Protein 6DDN (pdb70)

Sequence (574 aa):
HTSITLVAYAVPEPGWSAVIPAFNASEQGRGVQVITSYGASADQSRGVADGKPADLVNFSVEPDIARLVKAGKVDKDWDADATKGIPFGSVVTFVVRAGNPKNIRDWDDLLRPGIEVITPSPLSSGSAKWNLLAPYAAKSDGGRNNQAGIDFVNTLVNEHVKLRPGSGREATDVFVQGSGDVLISYENEAIATERAGKPVQHVTPPQTFKIENPLAVVATSTHLGAATAFRNFQYTVQAQKLWAQAGFRPVDPAVAADFADLFPVPAKLWTIADLGGWGSVDPQLFDHTSITLVAYAVPEPGWSAVIPAFNASEQGRGVQVITSYGASADQSRGVADGKPADLVNFSVEPDIARLVKAGKVDKDWDADATKGIPFGSVVTFVVRAGNPKNIRDWDDLLRPGIEVITPSPLSSGSAKWNLLAPYAAKSDGGRNNQAGIDFVNTLVNEHVKLRPGSGREATDVFVQGSGDVLISYENEAIATERAGKPVQHVTPPQTFKIENPLAVVATSTHLGAATAFRNFQYTVQAQKLWAQAGFRPVDPAVAADFADLFPVPAKLWTIADLGGWGSVDPQLFD

Organism: Mycobacterium tuberculosis (strain ATCC 25618 / H37Rv) (NCBI:txid83332)

InterPro domains:
  IPR005669 Thiosulphate/Sulfate-binding protein [PTHR30368] (11-351)
  IPR005669 Thiosulphate/Sulfate-binding protein [TIGR00971] (74-341)
  IPR005669 Thiosulphate/Sulfate-binding protein [cd01005] (54-351)

Foldseek 3Di:
DAEFEEEEEAPLVLLVVQVLVVQCVDDLNPPYHYHYHYYQQLVSLVCQLPPNGHFKYWGQDCVSVVSCCVSQFFPPCCQVDPCRQFFFWFWKWKKAFAPNPQPDAALVSLLDPPFAEQFAAPVRHVSNVQLLVQQLCVQCVLPPNNVSSVVSSVSNCPVHYDDHHRYLNSSVVVVLVPPGGIYTGTQLRQVVCVVVVRRIHIHGHLTIEITTIGMGTTPPDPPCSSSVSSSVSCNDPVSQLSSLVSRIQGPPVVSNVVSCVVRDDHNHYHYCVSNVHCVRDVVVDDD/DAEFEEEEEAFQVLLVVQVLVVQCPDPLRPPYHYHYHYYFQLVSLVCLLPDDDHFKYWGQDCVSVVSVCVSVFFPPCFQVPPCHQFFFWFWKWKKAFAPLVQDDAALVSLLPPPFAEQAADPVGHSLNVQLLCQQLCVQCVLVVNNCRSVVSVVSNCPVHYDDHHRYQNRSVVVVLVPPGGIYTGTQLRQVQCVVVPRRIHIHGYLTIEITTIGMGGTPPDPCNSSSVSSSVSCNDPVSQLSSVVSRTQGPPVVSNVVCCVVRDDHNYYHYCVSNVHCVRCVVVDDD

CATH classification: 3.40.190.10

Structure (mmCIF, N/CA/C/O backbone):
data_6DDN
#
_entry.id   6DDN
#
_cell.length_a   243.732
_cell.length_b   243.732
_cell.length_c   243.732
_cell.angle_alpha   90.00
_cell.angle_beta   90.00
_cell.angle_gamma   90.00
#
_symmetry.space_group_name_H-M   'F 41 3 2'
#
loop_
_entity.id
_entity.type
_entity.pdbx_description
1 polymer 'Probable sulfate-binding lipoprotein SubI'
2 non-polymer 'SULFATE ION'
3 non-polymer 'ACETATE ION'
4 non-polymer DI(HYDROXYETHYL)ETHER
5 water water
#
loop_
_atom_site.group_PDB
_atom_site.id
_atom_site.type_symbol
_atom_site.label_atom_id
_atom_site.label_alt_id
_atom_site.label_comp_id
_atom_site.label_asym_id
_atom_site.label_entity_id
_atom_site.label_seq_id
_atom_site.pdbx_PDB_ins_code
_atom_site.Cartn_x
_atom_site.Cartn_y
_atom_site.Cartn_z
_atom_site.occupancy
_atom_site.B_iso_or_equiv
_atom_site.auth_seq_id
_atom_site.auth_comp_id
_atom_site.auth_asym_id
_atom_site.auth_atom_id
_atom_site.pdbx_PDB_model_num
ATOM 1 N N . HIS A 1 51 ? 50.453 21.606 -4.087 1.00 129.06 55 HIS A N 1
ATOM 2 C CA . HIS A 1 51 ? 51.448 21.904 -3.063 1.00 127.43 55 HIS A CA 1
ATOM 3 C C . HIS A 1 51 ? 52.015 20.621 -2.456 1.00 117.84 55 HIS A C 1
ATOM 4 O O . HIS A 1 51 ? 52.666 19.833 -3.142 1.00 121.35 55 HIS A O 1
ATOM 11 N N . THR A 1 52 ? 51.757 20.420 -1.168 1.00 104.13 56 THR A N 1
ATOM 12 C CA . THR A 1 52 ? 52.269 19.288 -0.411 1.00 92.85 56 THR A CA 1
ATOM 13 C C . THR A 1 52 ? 51.159 18.266 -0.187 1.00 85.28 56 THR A C 1
ATOM 14 O O . THR A 1 52 ? 49.969 18.569 -0.308 1.00 84.59 56 THR A O 1
ATOM 18 N N . SER A 1 53 ? 51.563 17.035 0.121 1.00 82.68 57 SER A N 1
ATOM 19 C CA . SER A 1 53 ? 50.648 15.916 0.286 1.00 78.13 57 SER A CA 1
ATOM 20 C C . SER A 1 53 ? 50.963 15.185 1.584 1.00 72.71 57 SER A C 1
ATOM 21 O O . SER A 1 53 ? 52.123 14.849 1.845 1.00 72.68 57 SER A O 1
ATOM 24 N N . ILE A 1 54 ? 49.933 14.942 2.394 1.00 68.80 58 ILE A N 1
ATOM 25 C CA . ILE A 1 54 ? 50.067 14.194 3.638 1.00 63.51 58 ILE A CA 1
ATOM 26 C C . ILE A 1 54 ? 49.085 13.031 3.617 1.00 60.81 58 ILE A C 1
ATOM 27 O O . ILE A 1 54 ? 48.012 13.107 3.010 1.00 62.67 58 ILE A O 1
ATOM 32 N N . THR A 1 55 ? 49.459 11.947 4.291 1.00 59.49 59 THR A N 1
ATOM 33 C CA . THR A 1 55 ? 48.665 10.727 4.322 1.00 60.59 59 THR A CA 1
ATOM 34 C C . THR A 1 55 ? 48.244 10.424 5.750 1.00 60.48 59 THR A C 1
ATOM 35 O O . THR A 1 55 ? 49.089 10.340 6.648 1.00 60.83 59 THR A O 1
ATOM 39 N N . LEU A 1 56 ? 46.941 10.259 5.953 1.00 60.90 60 LEU A N 1
ATOM 40 C CA . LEU A 1 56 ? 46.388 9.862 7.239 1.00 55.06 60 LEU A CA 1
ATOM 41 C C . LEU A 1 56 ? 46.043 8.380 7.189 1.00 57.05 60 LEU A C 1
ATOM 42 O O . LEU A 1 56 ? 45.200 7.963 6.385 1.00 55.30 60 LEU A O 1
ATOM 47 N N . VAL A 1 57 ? 46.697 7.592 8.032 1.00 55.35 61 VAL A N 1
ATOM 48 C CA . VAL A 1 57 ? 46.367 6.185 8.214 1.00 56.38 61 VAL A CA 1
ATOM 49 C C . VAL A 1 57 ? 45.467 6.099 9.437 1.00 55.88 61 VAL A C 1
ATOM 50 O O . VAL A 1 57 ? 45.930 6.244 10.574 1.00 62.37 61 VAL A O 1
ATOM 54 N N . ALA A 1 58 ? 44.176 5.883 9.210 1.00 53.10 62 ALA A N 1
ATOM 55 C CA . ALA A 1 58 ? 43.187 5.864 10.275 1.00 52.76 62 ALA A CA 1
ATOM 56 C C . ALA A 1 58 ? 42.560 4.482 10.383 1.00 55.91 62 ALA A C 1
ATOM 57 O O . ALA A 1 58 ? 42.758 3.611 9.532 1.00 58.59 62 ALA A O 1
ATOM 59 N N . TYR A 1 59 ? 41.785 4.289 11.451 1.00 56.31 63 TYR A N 1
ATOM 60 C CA . TYR A 1 59 ? 41.116 3.013 11.669 1.00 53.11 63 TYR A CA 1
ATOM 61 C C . TYR A 1 59 ? 39.877 2.897 10.784 1.00 49.22 63 TYR A C 1
ATOM 62 O O . TYR A 1 59 ? 39.758 3.608 9.783 1.00 48.35 63 TYR A O 1
ATOM 71 N N . ALA A 1 60 ? 38.951 2.004 11.136 1.00 48.92 64 ALA A N 1
ATOM 72 C CA . ALA A 1 60 ? 37.966 1.540 10.165 1.00 49.83 64 ALA A CA 1
ATOM 73 C C . ALA A 1 60 ? 36.753 2.450 10.014 1.00 48.15 64 ALA A C 1
ATOM 74 O O . ALA A 1 60 ? 36.085 2.388 8.977 1.00 48.62 64 ALA A O 1
ATOM 76 N N . VAL A 1 61 ? 36.434 3.277 11.005 1.00 48.33 65 VAL A N 1
ATOM 77 C CA . VAL A 1 61 ? 35.162 4.001 10.966 1.00 49.93 65 VAL A CA 1
ATOM 78 C C . VAL A 1 61 ? 35.219 5.527 11.083 1.00 50.51 65 VAL A C 1
ATOM 79 O O . VAL A 1 61 ? 34.144 6.143 11.101 1.00 49.71 65 VAL A O 1
ATOM 83 N N . PRO A 1 62 ? 36.371 6.209 11.155 1.00 54.44 66 PRO A N 1
ATOM 84 C CA . PRO A 1 62 ? 36.319 7.659 11.388 1.00 50.79 66 PRO A CA 1
ATOM 85 C C . PRO A 1 62 ? 36.121 8.495 10.133 1.00 46.41 66 PRO A C 1
ATOM 86 O O . PRO A 1 62 ? 36.135 9.728 10.227 1.00 43.43 66 PRO A O 1
ATOM 90 N N . GLU A 1 63 ? 35.925 7.869 8.974 1.00 53.72 67 GLU A N 1
ATOM 91 C CA . GLU A 1 63 ? 35.831 8.612 7.718 1.00 53.46 67 GLU A CA 1
ATOM 92 C C . GLU A 1 63 ? 34.764 9.704 7.701 1.00 54.74 67 GLU A C 1
ATOM 93 O O . GLU A 1 63 ? 35.050 10.788 7.164 1.00 53.83 67 GLU A O 1
ATOM 99 N N . PRO A 1 64 ? 33.543 9.502 8.219 1.00 50.99 68 PRO A N 1
ATOM 100 C CA . PRO A 1 64 ? 32.542 10.581 8.146 1.00 47.36 68 PRO A CA 1
ATOM 101 C C . PRO A 1 64 ? 33.003 11.891 8.758 1.00 50.08 68 PRO A C 1
ATOM 102 O O . PRO A 1 64 ? 32.597 12.960 8.286 1.00 53.99 68 PRO A O 1
ATOM 106 N N . GLY A 1 65 ? 33.839 11.845 9.789 1.00 53.14 69 GLY A N 1
ATOM 107 C CA . GLY A 1 65 ? 34.359 13.065 10.364 1.00 53.11 69 GLY A CA 1
ATOM 108 C C . GLY A 1 65 ? 35.551 13.598 9.600 1.00 55.84 69 GLY A C 1
ATOM 109 O O . GLY A 1 65 ? 35.679 14.811 9.406 1.00 60.59 69 GLY A O 1
ATOM 110 N N . TRP A 1 66 ? 36.431 12.698 9.155 1.00 54.13 70 TRP A N 1
ATOM 111 C CA . TRP A 1 66 ? 37.617 13.130 8.422 1.00 48.75 70 TRP A CA 1
ATOM 112 C C . TRP A 1 66 ? 37.242 13.779 7.098 1.00 46.61 70 TRP A C 1
ATOM 113 O O . TRP A 1 66 ? 37.787 14.827 6.736 1.00 47.75 70 TRP A O 1
ATOM 124 N N . SER A 1 67 ? 36.303 13.178 6.364 1.00 51.00 71 SER A N 1
ATOM 125 C CA . SER A 1 67 ? 35.900 13.734 5.078 1.00 52.43 71 SER A CA 1
ATOM 126 C C . SER A 1 67 ? 35.143 15.049 5.214 1.00 54.31 71 SER A C 1
ATOM 127 O O . SER A 1 67 ? 34.926 15.723 4.201 1.00 59.98 71 SER A O 1
ATOM 130 N N . ALA A 1 68 ? 34.734 15.425 6.424 1.00 44.46 72 ALA A N 1
ATOM 131 C CA . ALA A 1 68 ? 34.147 16.736 6.667 1.00 43.36 72 ALA A CA 1
ATOM 132 C C . ALA A 1 68 ? 35.158 17.751 7.171 1.00 49.05 72 ALA A C 1
ATOM 133 O O . ALA A 1 68 ? 35.001 18.949 6.914 1.00 59.70 72 ALA A O 1
ATOM 135 N N . VAL A 1 69 ? 36.196 17.295 7.873 1.00 45.47 73 VAL A N 1
ATOM 136 C CA . VAL A 1 69 ? 37.189 18.205 8.428 1.00 48.57 73 VAL A CA 1
ATOM 137 C C . VAL A 1 69 ? 38.211 18.610 7.370 1.00 53.59 73 VAL A C 1
ATOM 138 O O . VAL A 1 69 ? 38.666 19.760 7.340 1.00 59.10 73 VAL A O 1
ATOM 142 N N . ILE A 1 70 ? 38.582 17.680 6.485 1.00 49.90 74 ILE A N 1
ATOM 143 C CA . ILE A 1 70 ? 39.602 17.978 5.477 1.00 50.56 74 ILE A CA 1
ATOM 144 C C . ILE A 1 70 ? 39.198 19.139 4.574 1.00 46.72 74 ILE A C 1
ATOM 145 O O . ILE A 1 70 ? 40.031 20.034 4.351 1.00 40.38 74 ILE A O 1
ATOM 150 N N . PRO A 1 71 ? 37.974 19.199 4.028 1.00 45.59 75 PRO A N 1
ATOM 151 C CA . PRO A 1 71 ? 37.591 20.404 3.270 1.00 42.89 75 PRO A CA 1
ATOM 152 C C . PRO A 1 71 ? 37.694 21.680 4.086 1.00 47.24 75 PRO A C 1
ATOM 153 O O . PRO A 1 71 ? 38.120 22.715 3.557 1.00 55.68 75 PRO A O 1
ATOM 157 N N . ALA A 1 72 ? 37.318 21.638 5.366 1.00 47.82 76 ALA A N 1
ATOM 158 C CA . ALA A 1 72 ? 37.485 22.810 6.220 1.00 50.94 76 ALA A CA 1
ATOM 159 C C . ALA A 1 72 ? 38.957 23.129 6.432 1.00 52.71 76 ALA A C 1
ATOM 160 O O . ALA A 1 72 ? 39.349 24.302 6.467 1.00 53.39 76 ALA A O 1
ATOM 162 N N . PHE A 1 73 ? 39.786 22.098 6.584 1.00 50.90 77 PHE A N 1
ATOM 163 C CA . PHE A 1 73 ? 41.223 22.313 6.681 1.00 50.25 77 PHE A CA 1
ATOM 164 C C . PHE A 1 73 ? 41.761 22.950 5.407 1.00 54.50 77 PHE A C 1
ATOM 165 O O . PHE A 1 73 ? 42.521 23.923 5.456 1.00 43.87 77 PHE A O 1
ATOM 173 N N . ASN A 1 74 ? 41.351 22.427 4.248 1.00 51.99 78 ASN A N 1
ATOM 174 C CA . ASN A 1 74 ? 41.843 22.942 2.976 1.00 53.18 78 ASN A CA 1
ATOM 175 C C . ASN A 1 74 ? 41.367 24.361 2.693 1.00 56.01 78 ASN A C 1
ATOM 176 O O . ASN A 1 74 ? 41.939 25.031 1.827 1.00 61.19 78 ASN A O 1
ATOM 181 N N . ALA A 1 75 ? 40.342 24.836 3.396 1.00 52.43 79 ALA A N 1
ATOM 182 C CA . ALA A 1 75 ? 39.874 26.205 3.249 1.00 53.45 79 ALA A CA 1
ATOM 183 C C . ALA A 1 75 ? 40.490 27.150 4.273 1.00 56.27 79 ALA A C 1
ATOM 184 O O . ALA A 1 75 ? 40.057 28.303 4.373 1.00 62.00 79 ALA A O 1
ATOM 186 N N . SER A 1 76 ? 41.483 26.693 5.030 1.00 54.56 80 SER A N 1
ATOM 187 C CA . SER A 1 76 ? 42.152 27.509 6.032 1.00 58.85 80 SER A CA 1
ATOM 188 C C . SER A 1 76 ? 43.517 27.958 5.522 1.00 66.77 80 SER A C 1
ATOM 189 O O . SER A 1 76 ? 44.003 27.502 4.485 1.00 69.06 80 SER A O 1
ATOM 192 N N . GLU A 1 77 ? 44.141 28.867 6.279 1.00 72.78 81 GLU A N 1
ATOM 193 C CA . GLU A 1 77 ? 45.414 29.444 5.852 1.00 79.22 81 GLU A CA 1
ATOM 194 C C . GLU A 1 77 ? 46.496 28.376 5.742 1.00 77.34 81 GLU A C 1
ATOM 195 O O . GLU A 1 77 ? 47.171 28.263 4.712 1.00 79.78 81 GLU A O 1
ATOM 201 N N . GLN A 1 78 ? 46.672 27.576 6.792 1.00 74.84 82 GLN A N 1
ATOM 202 C CA . GLN A 1 78 ? 47.692 26.536 6.793 1.00 75.54 82 GLN A CA 1
ATOM 203 C C . GLN A 1 78 ? 47.282 25.297 6.010 1.00 65.83 82 GLN A C 1
ATOM 204 O O . GLN A 1 78 ? 48.135 24.444 5.745 1.00 67.20 82 GLN A O 1
ATOM 210 N N . GLY A 1 79 ? 46.012 25.178 5.630 1.00 61.25 83 GLY A N 1
ATOM 211 C CA . GLY A 1 79 ? 45.535 23.976 4.977 1.00 66.18 83 GLY A CA 1
ATOM 212 C C . GLY A 1 79 ? 45.336 24.096 3.481 1.00 72.64 83 GLY A C 1
ATOM 213 O O . GLY A 1 79 ? 45.123 23.091 2.795 1.00 73.77 83 GLY A O 1
ATOM 214 N N . ARG A 1 80 ? 45.394 25.316 2.959 1.00 78.59 84 ARG A N 1
ATOM 215 C CA . ARG A 1 80 ? 45.258 25.517 1.523 1.00 78.36 84 ARG A CA 1
ATOM 216 C C . ARG A 1 80 ? 46.451 24.895 0.807 1.00 83.30 84 ARG A C 1
ATOM 217 O O . ARG A 1 80 ? 47.604 25.215 1.112 1.00 86.76 84 ARG A O 1
ATOM 225 N N . GLY A 1 81 ? 46.174 23.992 -0.129 1.00 76.82 85 GLY A N 1
ATOM 226 C CA . GLY A 1 81 ? 47.196 23.367 -0.931 1.00 75.53 85 GLY A CA 1
ATOM 227 C C . GLY A 1 81 ? 47.654 22.009 -0.441 1.00 72.02 85 GLY A C 1
ATOM 228 O O . GLY A 1 81 ? 48.140 21.210 -1.249 1.00 77.61 85 GLY A O 1
ATOM 229 N N . VAL A 1 82 ? 47.528 21.721 0.849 1.00 65.21 86 VAL A N 1
ATOM 230 C CA . VAL A 1 82 ? 47.991 20.447 1.384 1.00 66.02 86 VAL A CA 1
ATOM 231 C C . VAL A 1 82 ? 46.858 19.436 1.260 1.00 65.29 86 VAL A C 1
ATOM 232 O O . VAL A 1 82 ? 45.871 19.479 2.000 1.00 62.52 86 VAL A O 1
ATOM 236 N N . GLN A 1 83 ? 47.001 18.533 0.298 1.00 67.04 87 GLN A N 1
ATOM 237 C CA . GLN A 1 83 ? 46.014 17.498 0.051 1.00 64.77 87 GLN A CA 1
ATOM 238 C C . GLN A 1 83 ? 46.202 16.352 1.037 1.00 65.01 87 GLN A C 1
ATOM 239 O O . GLN A 1 83 ? 47.328 15.925 1.310 1.00 65.68 87 GLN A O 1
ATOM 245 N N . VAL A 1 84 ? 45.092 15.870 1.588 1.00 60.43 88 VAL A N 1
ATOM 246 C CA . VAL A 1 84 ? 45.101 14.839 2.618 1.00 58.25 88 VAL A CA 1
ATOM 247 C C . VAL A 1 84 ? 44.598 13.546 1.994 1.00 63.61 88 VAL A C 1
ATOM 248 O O . VAL A 1 84 ? 43.418 13.436 1.636 1.00 71.62 88 VAL A O 1
ATOM 252 N N . ILE A 1 85 ? 45.487 12.566 1.864 1.00 59.57 89 ILE A N 1
ATOM 253 C CA . ILE A 1 85 ? 45.108 11.217 1.463 1.00 55.25 89 ILE A CA 1
ATOM 254 C C . ILE A 1 85 ? 44.756 10.432 2.717 1.00 56.07 89 ILE A C 1
ATOM 255 O O . ILE A 1 85 ? 45.368 10.619 3.776 1.00 55.35 89 ILE A O 1
ATOM 260 N N . THR A 1 86 ? 43.763 9.554 2.606 1.00 56.33 90 THR A N 1
ATOM 261 C CA . THR A 1 86 ? 43.237 8.827 3.748 1.00 53.60 90 THR A CA 1
ATOM 262 C C . THR A 1 86 ? 43.336 7.326 3.515 1.00 53.22 90 THR A C 1
ATOM 263 O O . THR A 1 86 ? 43.306 6.852 2.375 1.00 54.89 90 THR A O 1
ATOM 267 N N . SER A 1 87 ? 43.459 6.584 4.615 1.00 51.47 91 SER A N 1
ATOM 268 C CA . SER A 1 87 ? 43.530 5.128 4.571 1.00 48.94 91 SER A CA 1
ATOM 269 C C . SER A 1 87 ? 42.840 4.581 5.810 1.00 50.61 91 SER A C 1
ATOM 270 O O . SER A 1 87 ? 43.303 4.816 6.931 1.00 48.80 91 SER A O 1
ATOM 273 N N . TYR A 1 88 ? 41.743 3.855 5.606 1.00 51.61 92 TYR A N 1
ATOM 274 C CA . TYR A 1 88 ? 40.952 3.297 6.693 1.00 49.70 92 TYR A CA 1
ATOM 275 C C . TYR A 1 88 ? 40.998 1.777 6.648 1.00 51.08 92 TYR A C 1
ATOM 276 O O . TYR A 1 88 ? 40.975 1.174 5.570 1.00 44.97 92 TYR A O 1
ATOM 285 N N . GLY A 1 89 ? 41.060 1.168 7.824 1.00 52.23 93 GLY A N 1
ATOM 286 C CA . GLY A 1 89 ? 41.064 -0.277 7.923 1.00 44.73 93 GLY A CA 1
ATOM 287 C C . GLY A 1 89 ? 41.051 -0.689 9.376 1.00 49.86 93 GLY A C 1
ATOM 288 O O . GLY A 1 89 ? 40.929 0.148 10.272 1.00 48.46 93 GLY A O 1
ATOM 289 N N . ALA A 1 90 ? 41.172 -1.996 9.602 1.00 50.42 94 ALA A N 1
ATOM 290 C CA . ALA A 1 90 ? 41.255 -2.519 10.960 1.00 50.70 94 ALA A CA 1
ATOM 291 C C . ALA A 1 90 ? 42.347 -1.796 11.738 1.00 50.96 94 ALA A C 1
ATOM 292 O O . ALA A 1 90 ? 43.475 -1.653 11.258 1.00 52.72 94 ALA A O 1
ATOM 294 N N . SER A 1 91 ? 41.996 -1.334 12.942 1.00 49.85 95 SER A N 1
ATOM 295 C CA . SER A 1 91 ? 42.872 -0.439 13.695 1.00 49.61 95 SER A CA 1
ATOM 296 C C . SER A 1 91 ? 44.244 -1.062 13.933 1.00 57.81 95 SER A C 1
ATOM 297 O O . SER A 1 91 ? 45.275 -0.460 13.610 1.00 61.15 95 SER A O 1
ATOM 300 N N . ALA A 1 92 ? 44.276 -2.272 14.498 1.00 58.91 96 ALA A N 1
ATOM 301 C CA . ALA A 1 92 ? 45.554 -2.915 14.793 1.00 60.84 96 ALA A CA 1
ATOM 302 C C . ALA A 1 92 ? 46.315 -3.255 13.517 1.00 62.90 96 ALA A C 1
ATOM 303 O O . ALA A 1 92 ? 47.545 -3.135 13.471 1.00 65.56 96 ALA A O 1
ATOM 305 N N . ASP A 1 93 ? 45.603 -3.688 12.472 1.00 60.77 97 ASP A N 1
ATOM 306 C CA . ASP A 1 93 ? 46.255 -3.955 11.194 1.00 57.63 97 ASP A CA 1
ATOM 307 C C . ASP A 1 93 ? 46.885 -2.691 10.626 1.00 56.61 97 ASP A C 1
ATOM 308 O O . ASP A 1 93 ? 48.002 -2.728 10.094 1.00 60.86 97 ASP A O 1
ATOM 313 N N . GLN A 1 94 ? 46.185 -1.559 10.731 1.00 54.74 98 GLN A N 1
ATOM 314 C CA . GLN A 1 94 ? 46.740 -0.299 10.249 1.00 53.40 98 GLN A CA 1
ATOM 315 C C . GLN A 1 94 ? 47.950 0.120 11.074 1.00 55.78 98 GLN A C 1
ATOM 316 O O . GLN A 1 94 ? 48.923 0.656 10.530 1.00 59.33 98 GLN A O 1
ATOM 322 N N . SER A 1 95 ? 47.909 -0.117 12.387 1.00 54.97 99 SER A N 1
ATOM 323 C CA . SER A 1 95 ? 49.049 0.215 13.234 1.00 60.03 99 SER A CA 1
ATOM 324 C C . SER A 1 95 ? 50.275 -0.604 12.851 1.00 63.86 99 SER A C 1
ATOM 325 O O . SER A 1 95 ? 51.386 -0.069 12.768 1.00 67.52 99 SER A O 1
ATOM 328 N N . ARG A 1 96 ? 50.091 -1.903 12.609 1.00 62.51 100 ARG A N 1
ATOM 329 C CA . ARG A 1 96 ? 51.212 -2.744 12.207 1.00 64.10 100 ARG A CA 1
ATOM 330 C C . ARG A 1 96 ? 51.773 -2.309 10.861 1.00 65.68 100 ARG A C 1
ATOM 331 O O . ARG A 1 96 ? 52.994 -2.294 10.667 1.00 67.42 100 ARG A O 1
ATOM 339 N N . GLY A 1 97 ? 50.895 -1.954 9.921 1.00 64.94 101 GLY A N 1
ATOM 340 C CA . GLY A 1 97 ? 51.360 -1.494 8.623 1.00 62.72 101 GLY A CA 1
ATOM 341 C C . GLY A 1 97 ? 52.349 -0.352 8.729 1.00 65.19 101 GLY A C 1
ATOM 342 O O . GLY A 1 97 ? 53.448 -0.410 8.172 1.00 70.64 101 GLY A O 1
ATOM 343 N N . VAL A 1 98 ? 51.974 0.706 9.452 1.00 61.93 102 VAL A N 1
ATOM 344 C CA . VAL A 1 98 ? 52.861 1.857 9.594 1.00 63.33 102 VAL A CA 1
ATOM 345 C C . VAL A 1 98 ? 54.105 1.481 10.388 1.00 66.74 102 VAL A C 1
ATOM 346 O O . VAL A 1 98 ? 55.210 1.955 10.096 1.00 69.80 102 VAL A O 1
ATOM 350 N N . ALA A 1 99 ? 53.948 0.626 11.403 1.00 56.64 103 ALA A N 1
ATOM 351 C CA . ALA A 1 99 ? 55.100 0.177 12.174 1.00 63.18 103 ALA A CA 1
ATOM 352 C C . ALA A 1 99 ? 56.140 -0.488 11.288 1.00 70.59 103 ALA A C 1
ATOM 353 O O . ALA A 1 99 ? 57.341 -0.404 11.568 1.00 80.21 103 ALA A O 1
ATOM 355 N N . ASP A 1 100 ? 55.705 -1.140 10.213 1.00 66.97 104 ASP A N 1
ATOM 356 C CA . ASP A 1 100 ? 56.648 -1.828 9.345 1.00 73.03 104 ASP A CA 1
ATOM 357 C C . ASP A 1 100 ? 56.575 -1.321 7.911 1.00 74.66 104 ASP A C 1
ATOM 358 O O . ASP A 1 100 ? 56.504 -2.119 6.969 1.00 80.42 104 ASP A O 1
ATOM 363 N N . GLY A 1 101 ? 56.597 -0.003 7.732 1.00 70.05 105 GLY A N 1
ATOM 364 C CA . GLY A 1 101 ? 56.920 0.611 6.457 1.00 74.27 105 GLY A CA 1
ATOM 365 C C . GLY A 1 101 ? 55.811 1.405 5.803 1.00 69.60 105 GLY A C 1
ATOM 366 O O . GLY A 1 101 ? 56.105 2.244 4.939 1.00 72.54 105 GLY A O 1
ATOM 367 N N . LYS A 1 102 ? 54.551 1.173 6.160 1.00 68.63 106 LYS A N 1
ATOM 368 C CA . LYS A 1 102 ? 53.451 1.818 5.452 1.00 68.52 106 LYS A CA 1
ATOM 369 C C . LYS A 1 102 ? 53.587 3.334 5.536 1.00 64.65 106 LYS A C 1
ATOM 370 O O . LYS A 1 102 ? 53.725 3.880 6.641 1.00 57.48 106 LYS A O 1
ATOM 376 N N . PRO A 1 103 ? 53.564 4.042 4.409 1.00 67.07 107 PRO A N 1
ATOM 377 C CA . PRO A 1 103 ? 53.707 5.501 4.449 1.00 69.34 107 PRO A CA 1
ATOM 378 C C . PRO A 1 103 ? 52.572 6.135 5.236 1.00 67.54 107 PRO A C 1
ATOM 379 O O . PRO A 1 103 ? 51.398 5.812 5.041 1.00 65.25 107 PRO A O 1
ATOM 383 N N . ALA A 1 104 ? 52.937 7.034 6.144 1.00 68.44 108 ALA A N 1
ATOM 384 C CA . ALA A 1 104 ? 51.960 7.723 6.970 1.00 61.15 108 ALA A CA 1
ATOM 385 C C . ALA A 1 104 ? 52.572 9.021 7.465 1.00 65.59 108 ALA A C 1
ATOM 386 O O . ALA A 1 104 ? 53.748 9.058 7.835 1.00 72.82 108 ALA A O 1
ATOM 388 N N . ASP A 1 105 ? 51.771 10.084 7.450 1.00 62.36 109 ASP A N 1
ATOM 389 C CA . ASP A 1 105 ? 52.148 11.336 8.082 1.00 62.47 109 ASP A CA 1
ATOM 390 C C . ASP A 1 105 ? 51.371 11.605 9.361 1.00 60.32 109 ASP A C 1
ATOM 391 O O . ASP A 1 105 ? 51.855 12.354 10.215 1.00 57.69 109 ASP A O 1
ATOM 396 N N . LEU A 1 106 ? 50.193 11.002 9.515 1.00 59.42 110 LEU A N 1
ATOM 397 C CA . LEU A 1 106 ? 49.413 11.084 10.739 1.00 55.81 110 LEU A CA 1
ATOM 398 C C . LEU A 1 106 ? 48.734 9.748 10.985 1.00 55.47 110 LEU A C 1
ATOM 399 O O . LEU A 1 106 ? 48.337 9.052 10.046 1.00 54.61 110 LEU A O 1
ATOM 404 N N . VAL A 1 107 ? 48.598 9.400 12.260 1.00 52.68 111 VAL A N 1
ATOM 405 C CA . VAL A 1 107 ? 47.890 8.199 12.674 1.00 47.91 111 VAL A CA 1
ATOM 406 C C . VAL A 1 107 ? 46.683 8.616 13.496 1.00 47.73 111 VAL A C 1
ATOM 407 O O . VAL A 1 107 ? 46.755 9.566 14.282 1.00 50.38 111 VAL A O 1
ATOM 411 N N . ASN A 1 108 ? 45.570 7.915 13.294 1.00 47.99 112 ASN A N 1
ATOM 412 C CA . ASN A 1 108 ? 44.351 8.115 14.077 1.00 48.71 112 ASN A CA 1
ATOM 413 C C . ASN A 1 108 ? 43.732 6.734 14.258 1.00 48.30 112 ASN A C 1
ATOM 414 O O . ASN A 1 108 ? 43.089 6.213 13.344 1.00 45.38 112 ASN A O 1
ATOM 419 N N . PHE A 1 109 ? 43.933 6.143 15.428 1.00 49.52 113 PHE A N 1
ATOM 420 C CA . PHE A 1 109 ? 43.574 4.753 15.652 1.00 49.34 113 PHE A CA 1
ATOM 421 C C . PHE A 1 109 ? 42.430 4.645 16.651 1.00 51.39 113 PHE A C 1
ATOM 422 O O . PHE A 1 109 ? 42.074 5.602 17.342 1.00 54.13 113 PHE A O 1
ATOM 430 N N . SER A 1 110 ? 41.840 3.449 16.700 1.00 57.24 114 SER A N 1
ATOM 431 C CA . SER A 1 110 ? 40.689 3.221 17.566 1.00 49.62 114 SER A CA 1
ATOM 432 C C . SER A 1 110 ? 41.072 3.306 19.036 1.00 51.33 114 SER A C 1
ATOM 433 O O . SER A 1 110 ? 40.327 3.871 19.845 1.00 52.88 114 SER A O 1
ATOM 436 N N . VAL A 1 111 ? 42.226 2.753 19.402 1.00 51.73 115 VAL A N 1
ATOM 437 C CA . VAL A 1 111 ? 42.628 2.637 20.796 1.00 54.28 115 VAL A CA 1
ATOM 438 C C . VAL A 1 111 ? 44.069 3.103 20.953 1.00 54.24 115 VAL A C 1
ATOM 439 O O . VAL A 1 111 ? 44.880 3.009 20.026 1.00 52.59 115 VAL A O 1
ATOM 443 N N . GLU A 1 112 ? 44.382 3.606 22.148 1.00 56.71 116 GLU A N 1
ATOM 444 C CA . GLU A 1 112 ? 45.734 4.083 22.431 1.00 57.72 116 GLU A CA 1
ATOM 445 C C . GLU A 1 112 ? 46.821 3.031 22.221 1.00 60.51 116 GLU A C 1
ATOM 446 O O . GLU A 1 112 ? 47.903 3.402 21.733 1.00 61.13 116 GLU A O 1
ATOM 452 N N . PRO A 1 113 ? 46.636 1.749 22.580 1.00 60.71 117 PRO A N 1
ATOM 453 C CA . PRO A 1 113 ? 47.683 0.751 22.286 1.00 61.25 117 PRO A CA 1
ATOM 454 C C . PRO A 1 113 ? 48.186 0.782 20.853 1.00 59.40 117 PRO A C 1
ATOM 455 O O . PRO A 1 113 ? 49.381 0.563 20.615 1.00 62.28 117 PRO A O 1
ATOM 459 N N . ASP A 1 114 ? 47.304 1.052 19.890 1.00 55.99 118 ASP A N 1
ATOM 460 C CA . ASP A 1 114 ? 47.724 1.123 18.497 1.00 54.76 118 ASP A CA 1
ATOM 461 C C . ASP A 1 114 ? 48.609 2.333 18.225 1.00 56.85 118 ASP A C 1
ATOM 462 O O . ASP A 1 114 ? 49.277 2.376 17.186 1.00 55.72 118 ASP A O 1
ATOM 467 N N . ILE A 1 115 ? 48.625 3.311 19.127 1.00 53.24 119 ILE A N 1
ATOM 468 C CA . ILE A 1 115 ? 49.611 4.385 19.059 1.00 54.75 119 ILE A CA 1
ATOM 469 C C . ILE A 1 115 ? 50.896 3.987 19.771 1.00 62.27 119 ILE A C 1
ATOM 470 O O . ILE A 1 115 ? 51.994 4.289 19.298 1.00 65.24 119 ILE A O 1
ATOM 475 N N . ALA A 1 116 ? 50.770 3.291 20.905 1.00 50.24 120 ALA A N 1
ATOM 476 C CA . ALA A 1 116 ? 51.944 2.870 21.662 1.00 52.25 120 ALA A CA 1
ATOM 477 C C . ALA A 1 116 ? 52.834 1.934 20.856 1.00 55.34 120 ALA A C 1
ATOM 478 O O . ALA A 1 116 ? 54.062 1.974 21.002 1.00 59.59 120 ALA A O 1
ATOM 480 N N . ARG A 1 117 ? 52.243 1.082 20.014 1.00 51.99 121 ARG A N 1
ATOM 481 C CA . ARG A 1 117 ? 53.053 0.225 19.153 1.00 54.47 121 ARG A CA 1
ATOM 482 C C . ARG A 1 117 ? 53.960 1.057 18.256 1.00 57.76 121 ARG A C 1
ATOM 483 O O . ARG A 1 117 ? 55.134 0.721 18.065 1.00 66.97 121 ARG A O 1
ATOM 491 N N . LEU A 1 118 ? 53.435 2.155 17.708 1.00 54.53 122 LEU A N 1
ATOM 492 C CA . LEU A 1 118 ? 54.252 3.027 16.871 1.00 55.38 122 LEU A CA 1
ATOM 493 C C . LEU A 1 118 ? 55.298 3.772 17.688 1.00 56.94 122 LEU A C 1
ATOM 494 O O . LEU A 1 118 ? 56.391 4.053 17.183 1.00 62.00 122 LEU A O 1
ATOM 499 N N . VAL A 1 119 ? 54.984 4.108 18.940 1.00 52.09 123 VAL A N 1
ATOM 500 C CA . VAL A 1 119 ? 55.978 4.732 19.806 1.00 56.77 123 VAL A CA 1
ATOM 501 C C . VAL A 1 119 ? 57.098 3.747 20.114 1.00 61.37 123 VAL A C 1
ATOM 502 O O . VAL A 1 119 ? 58.285 4.089 20.054 1.00 63.28 123 VAL A O 1
ATOM 506 N N . LYS A 1 120 ? 56.733 2.503 20.437 1.00 61.40 124 LYS A N 1
ATOM 507 C CA . LYS A 1 120 ? 57.718 1.452 20.656 1.00 60.40 124 LYS A CA 1
ATOM 508 C C . LYS A 1 120 ? 58.609 1.235 19.440 1.00 61.37 124 LYS A C 1
ATOM 509 O O . LYS A 1 120 ? 59.734 0.745 19.589 1.00 67.15 124 LYS A O 1
ATOM 515 N N . ALA A 1 121 ? 58.135 1.590 18.247 1.00 52.95 125 ALA A N 1
ATOM 516 C CA . ALA A 1 121 ? 58.880 1.399 17.012 1.00 56.63 125 ALA A CA 1
ATOM 517 C C . ALA A 1 121 ? 59.533 2.680 16.509 1.00 59.00 125 ALA A C 1
ATOM 518 O O . ALA A 1 121 ? 60.074 2.690 15.400 1.00 64.41 125 ALA A O 1
ATOM 520 N N . GLY A 1 122 ? 59.490 3.757 17.291 1.00 57.93 126 GLY A N 1
ATOM 521 C CA . GLY A 1 122 ? 60.082 5.014 16.873 1.00 63.39 126 GLY A CA 1
ATOM 522 C C . GLY A 1 122 ? 59.322 5.770 15.807 1.00 61.22 126 GLY A C 1
ATOM 523 O O . GLY A 1 122 ? 59.840 6.760 15.283 1.00 64.17 126 GLY A O 1
ATOM 524 N N . LYS A 1 123 ? 58.108 5.338 15.468 1.00 58.51 127 LYS A N 1
ATOM 525 C CA . LYS A 1 123 ? 57.322 5.992 14.429 1.00 61.89 127 LYS A CA 1
ATOM 526 C C . LYS A 1 123 ? 56.514 7.170 14.952 1.00 66.90 127 LYS A C 1
ATOM 527 O O . LYS A 1 123 ? 56.219 8.098 14.189 1.00 72.46 127 LYS A O 1
ATOM 533 N N . VAL A 1 124 ? 56.138 7.151 16.226 1.00 61.24 128 VAL A N 1
ATOM 534 C CA . VAL A 1 124 ? 55.421 8.253 16.854 1.00 61.07 128 VAL A CA 1
ATOM 535 C C . VAL A 1 124 ? 56.254 8.733 18.033 1.00 57.43 128 VAL A C 1
ATOM 536 O O . VAL A 1 124 ? 56.612 7.934 18.909 1.00 50.12 128 VAL A O 1
ATOM 540 N N . ASP A 1 125 ? 56.571 10.028 18.043 1.00 59.53 129 ASP A N 1
ATOM 541 C CA . ASP A 1 125 ? 57.279 10.626 19.165 1.00 63.59 129 ASP A CA 1
ATOM 542 C C . ASP A 1 125 ? 56.462 10.435 20.442 1.00 65.91 129 ASP A C 1
ATOM 543 O O . ASP A 1 125 ? 55.230 10.397 20.420 1.00 64.39 129 ASP A O 1
ATOM 548 N N . LYS A 1 126 ? 57.170 10.314 21.567 1.00 70.78 130 LYS A N 1
ATOM 549 C CA . LYS A 1 126 ? 56.505 10.051 22.841 1.00 70.59 130 LYS A CA 1
ATOM 550 C C . LYS A 1 126 ? 55.735 11.259 23.367 1.00 72.51 130 LYS A C 1
ATOM 551 O O . LYS A 1 126 ? 54.875 11.097 24.243 1.00 72.13 130 LYS A O 1
ATOM 557 N N . ASP A 1 127 ? 56.007 12.456 22.840 1.00 98.62 131 ASP A N 1
ATOM 558 C CA . ASP A 1 127 ? 55.347 13.692 23.259 1.00 103.36 131 ASP A CA 1
ATOM 559 C C . ASP A 1 127 ? 53.867 13.724 22.894 1.00 102.32 131 ASP A C 1
ATOM 560 O O . ASP A 1 127 ? 53.178 14.708 23.169 1.00 104.02 131 ASP A O 1
ATOM 565 N N . TRP A 1 128 ? 53.394 12.674 22.227 1.00 90.00 132 TRP A N 1
ATOM 566 C CA . TRP A 1 128 ? 52.118 12.741 21.529 1.00 80.18 132 TRP A CA 1
ATOM 567 C C . TRP A 1 128 ? 50.932 12.855 22.478 1.00 73.85 132 TRP A C 1
ATOM 568 O O . TRP A 1 128 ? 49.851 13.270 22.047 1.00 78.93 132 TRP A O 1
ATOM 579 N N . ASP A 1 129 ? 51.106 12.508 23.757 1.00 66.99 133 ASP A N 1
ATOM 580 C CA . ASP A 1 129 ? 50.013 12.566 24.719 1.00 65.94 133 ASP A CA 1
ATOM 581 C C . ASP A 1 129 ? 50.371 13.335 25.988 1.00 66.83 133 ASP A C 1
ATOM 582 O O . ASP A 1 129 ? 49.609 13.283 26.962 1.00 65.56 133 ASP A O 1
ATOM 587 N N . ALA A 1 130 ? 51.507 14.036 26.011 1.00 71.91 134 ALA A N 1
ATOM 588 C CA . ALA A 1 130 ? 51.828 14.926 27.120 1.00 75.79 134 ALA A CA 1
ATOM 589 C C . ALA A 1 130 ? 51.010 16.209 27.085 1.00 80.79 134 ALA A C 1
ATOM 590 O O . ALA A 1 130 ? 51.029 16.970 28.059 1.00 82.63 134 ALA A O 1
ATOM 592 N N . ASP A 1 131 ? 50.301 16.451 25.989 1.00 81.82 135 ASP A N 1
ATOM 593 C CA . ASP A 1 131 ? 49.382 17.569 25.872 1.00 85.41 135 ASP A CA 1
ATOM 594 C C . ASP A 1 131 ? 48.206 17.388 26.826 1.00 80.91 135 ASP A C 1
ATOM 595 O O . ASP A 1 131 ? 47.798 16.264 27.135 1.00 75.01 135 ASP A O 1
ATOM 600 N N . ALA A 1 132 ? 47.657 18.514 27.297 1.00 83.59 136 ALA A N 1
ATOM 601 C CA . ALA A 1 132 ? 46.429 18.468 28.087 1.00 81.27 136 ALA A CA 1
ATOM 602 C C . ALA A 1 132 ? 45.341 17.689 27.363 1.00 80.75 136 ALA A C 1
ATOM 603 O O . ALA A 1 132 ? 44.464 17.095 28.000 1.00 77.31 136 ALA A O 1
ATOM 605 N N . THR A 1 133 ? 45.396 17.674 26.030 1.00 82.52 137 THR A N 1
ATOM 606 C CA . THR A 1 133 ? 44.480 16.877 25.226 1.00 81.65 137 THR A CA 1
ATOM 607 C C . THR A 1 133 ? 44.709 15.382 25.414 1.00 76.71 137 THR A C 1
ATOM 608 O O . THR A 1 133 ? 43.778 14.589 25.227 1.00 74.94 137 THR A O 1
ATOM 612 N N . LYS A 1 134 ? 45.932 14.982 25.767 1.00 73.49 138 LYS A N 1
ATOM 613 C CA . LYS A 1 134 ? 46.362 13.583 25.792 1.00 68.88 138 LYS A CA 1
ATOM 614 C C . LYS A 1 134 ? 46.298 12.937 24.412 1.00 69.19 138 LYS A C 1
ATOM 615 O O . LYS A 1 134 ? 46.247 11.707 24.300 1.00 65.81 138 LYS A O 1
ATOM 621 N N . GLY A 1 135 ? 46.307 13.748 23.357 1.00 73.62 139 GLY A N 1
ATOM 622 C CA . GLY A 1 135 ? 46.254 13.222 22.010 1.00 74.67 139 GLY A CA 1
ATOM 623 C C . GLY A 1 135 ? 44.909 12.680 21.589 1.00 78.10 139 GLY A C 1
ATOM 624 O O . GLY A 1 135 ? 44.835 11.941 20.606 1.00 75.33 139 GLY A O 1
ATOM 625 N N . ILE A 1 136 ? 43.841 13.025 22.301 1.00 41.09 140 ILE A N 1
ATOM 626 C CA . ILE A 1 136 ? 42.498 12.545 21.998 1.00 49.62 140 ILE A CA 1
ATOM 627 C C . ILE A 1 136 ? 41.669 13.741 21.532 1.00 51.12 140 ILE A C 1
ATOM 628 O O . ILE A 1 136 ? 41.307 14.601 22.349 1.00 50.21 140 ILE A O 1
ATOM 633 N N . PRO A 1 137 ? 41.360 13.849 20.235 1.00 50.34 141 PRO A N 1
ATOM 634 C CA . PRO A 1 137 ? 40.588 14.998 19.747 1.00 51.04 141 PRO A CA 1
ATOM 635 C C . PRO A 1 137 ? 39.088 14.751 19.742 1.00 50.19 141 PRO A C 1
ATOM 636 O O . PRO A 1 137 ? 38.299 15.697 19.647 1.00 51.92 141 PRO A O 1
ATOM 640 N N . PHE A 1 138 ? 38.685 13.488 19.828 1.00 45.62 142 PHE A N 1
ATOM 641 C CA . PHE A 1 138 ? 37.273 13.132 19.839 1.00 44.01 142 PHE A CA 1
ATOM 642 C C . PHE A 1 138 ? 37.140 11.713 20.375 1.00 44.70 142 PHE A C 1
ATOM 643 O O . PHE A 1 138 ? 38.131 11.048 20.688 1.00 48.52 142 PHE A O 1
ATOM 651 N N . GLY A 1 139 ? 35.901 11.257 20.471 1.00 41.66 143 GLY A N 1
ATOM 652 C CA . GLY A 1 139 ? 35.638 9.913 20.930 1.00 38.76 143 GLY A CA 1
ATOM 653 C C . GLY A 1 139 ? 34.196 9.534 20.690 1.00 38.10 143 GLY A C 1
ATOM 654 O O . GLY A 1 139 ? 33.507 10.139 19.868 1.00 42.53 143 GLY A O 1
ATOM 655 N N . SER A 1 140 ? 33.742 8.529 21.427 1.00 36.49 144 SER A N 1
ATOM 656 C CA . SER A 1 140 ? 32.381 8.031 21.277 1.00 46.56 144 SER A CA 1
ATOM 657 C C . SER A 1 140 ? 32.028 7.215 22.514 1.00 49.99 144 SER A C 1
ATOM 658 O O . SER A 1 140 ? 32.724 7.268 23.533 1.00 53.65 144 SER A O 1
ATOM 661 N N . VAL A 1 141 ? 30.934 6.462 22.425 1.00 47.02 145 VAL A N 1
ATOM 662 C CA . VAL A 1 141 ? 30.549 5.504 23.451 1.00 44.01 145 VAL A CA 1
ATOM 663 C C . VAL A 1 141 ? 30.133 4.213 22.763 1.00 42.89 145 VAL A C 1
ATOM 664 O O . VAL A 1 141 ? 29.715 4.210 21.601 1.00 40.80 145 VAL A O 1
ATOM 668 N N . VAL A 1 142 ? 30.254 3.106 23.492 1.00 43.03 146 VAL A N 1
ATOM 669 C CA . VAL A 1 142 ? 29.787 1.827 22.979 1.00 44.01 146 VAL A CA 1
ATOM 670 C C . VAL A 1 142 ? 28.265 1.822 22.956 1.00 44.96 146 VAL A C 1
ATOM 671 O O . VAL A 1 142 ? 27.608 2.249 23.915 1.00 41.78 146 VAL A O 1
ATOM 675 N N . THR A 1 143 ? 27.693 1.345 21.853 1.00 46.26 147 THR A N 1
ATOM 676 C CA . THR A 1 143 ? 26.249 1.320 21.686 1.00 44.99 147 THR A CA 1
ATOM 677 C C . THR A 1 143 ? 25.835 0.026 21.000 1.00 44.77 147 THR A C 1
ATOM 678 O O . THR A 1 143 ? 26.649 -0.660 20.377 1.00 43.62 147 THR A O 1
ATOM 682 N N . PHE A 1 144 ? 24.551 -0.306 21.134 1.00 47.23 148 PHE A N 1
ATOM 683 C CA . PHE A 1 144 ? 23.958 -1.449 20.447 1.00 44.35 148 PHE A CA 1
ATOM 684 C C . PHE A 1 144 ? 23.362 -0.963 19.134 1.00 48.98 148 PHE A C 1
ATOM 685 O O . PHE A 1 144 ? 22.368 -0.234 19.138 1.00 51.15 148 PHE A O 1
ATOM 693 N N . VAL A 1 145 ? 23.944 -1.367 18.014 1.00 50.69 149 VAL A N 1
ATOM 694 C CA . VAL A 1 145 ? 23.252 -1.185 16.745 1.00 44.96 149 VAL A CA 1
ATOM 695 C C . VAL A 1 145 ? 22.190 -2.264 16.629 1.00 42.73 149 VAL A C 1
ATOM 696 O O . VAL A 1 145 ? 22.438 -3.444 16.908 1.00 38.67 149 VAL A O 1
ATOM 700 N N . VAL A 1 146 ? 20.992 -1.852 16.224 1.00 46.78 150 VAL A N 1
ATOM 701 C CA . VAL A 1 146 ? 19.799 -2.677 16.312 1.00 49.38 150 VAL A CA 1
ATOM 702 C C . VAL A 1 146 ? 19.005 -2.485 15.029 1.00 53.40 150 VAL A C 1
ATOM 703 O O . VAL A 1 146 ? 19.150 -1.484 14.327 1.00 60.56 150 VAL A O 1
ATOM 707 N N . ARG A 1 147 ? 18.170 -3.468 14.711 1.00 52.02 151 ARG A N 1
ATOM 708 C CA . ARG A 1 147 ? 17.384 -3.331 13.498 1.00 49.06 151 ARG A CA 1
ATOM 709 C C . ARG A 1 147 ? 16.193 -2.410 13.739 1.00 47.13 151 ARG A C 1
ATOM 710 O O . ARG A 1 147 ? 15.740 -2.221 14.871 1.00 47.54 151 ARG A O 1
ATOM 718 N N . ALA A 1 148 ? 15.711 -1.812 12.651 1.00 49.34 152 ALA A N 1
ATOM 719 C CA . ALA A 1 148 ? 14.726 -0.738 12.728 1.00 51.47 152 ALA A CA 1
ATOM 720 C C . ALA A 1 148 ? 13.528 -1.142 13.575 1.00 55.63 152 ALA A C 1
ATOM 721 O O . ALA A 1 148 ? 12.882 -2.161 13.313 1.00 57.23 152 ALA A O 1
ATOM 723 N N . GLY A 1 149 ? 13.244 -0.339 14.599 1.00 54.18 153 GLY A N 1
ATOM 724 C CA . GLY A 1 149 ? 12.174 -0.615 15.530 1.00 52.60 153 GLY A CA 1
ATOM 725 C C . GLY A 1 149 ? 12.562 -1.461 16.721 1.00 50.99 153 GLY A C 1
ATOM 726 O O . GLY A 1 149 ? 11.712 -1.695 17.590 1.00 54.46 153 GLY A O 1
ATOM 727 N N . ASN A 1 150 ? 13.814 -1.906 16.799 1.00 50.01 154 ASN A N 1
ATOM 728 C CA . ASN A 1 150 ? 14.273 -2.831 17.829 1.00 49.11 154 ASN A CA 1
ATOM 729 C C . ASN A 1 150 ? 13.313 -4.017 17.951 1.00 54.32 154 ASN A C 1
ATOM 730 O O . ASN A 1 150 ? 12.688 -4.209 18.999 1.00 52.44 154 ASN A O 1
ATOM 735 N N . PRO A 1 151 ? 13.172 -4.822 16.893 1.00 60.55 155 PRO A N 1
ATOM 736 C CA . PRO A 1 151 ? 12.136 -5.868 16.902 1.00 58.71 155 PRO A CA 1
ATOM 737 C C . PRO A 1 151 ? 12.278 -6.841 18.052 1.00 58.39 155 PRO A C 1
ATOM 738 O O . PRO A 1 151 ? 11.268 -7.352 18.552 1.00 62.66 155 PRO A O 1
ATOM 742 N N . LYS A 1 152 ? 13.503 -7.101 18.498 1.00 55.74 156 LYS A N 1
ATOM 743 C CA . LYS A 1 152 ? 13.756 -8.033 19.584 1.00 57.29 156 LYS A CA 1
ATOM 744 C C . LYS A 1 152 ? 13.916 -7.338 20.929 1.00 52.06 156 LYS A C 1
ATOM 745 O O . LYS A 1 152 ? 14.237 -8.001 21.920 1.00 52.66 156 LYS A O 1
ATOM 751 N N . ASN A 1 153 ? 13.700 -6.023 20.982 1.00 44.49 157 ASN A N 1
ATOM 752 C CA . ASN A 1 153 ? 13.636 -5.274 22.235 1.00 47.96 157 ASN A CA 1
ATOM 753 C C . ASN A 1 153 ? 14.935 -5.421 23.032 1.00 52.24 157 ASN A C 1
ATOM 754 O O . ASN A 1 153 ? 14.959 -5.923 24.158 1.00 55.25 157 ASN A O 1
ATOM 759 N N . ILE A 1 154 ? 16.025 -4.978 22.415 1.00 50.38 158 ILE A N 1
ATOM 760 C CA . ILE A 1 154 ? 17.339 -5.000 23.047 1.00 50.35 158 ILE A CA 1
ATOM 761 C C . ILE A 1 154 ? 17.560 -3.659 23.735 1.00 55.13 158 ILE A C 1
ATOM 762 O O . ILE A 1 154 ? 17.544 -2.609 23.083 1.00 58.99 158 ILE A O 1
ATOM 767 N N . ARG A 1 155 ? 17.761 -3.691 25.054 1.00 58.57 159 ARG A N 1
ATOM 768 C CA . ARG A 1 155 ? 17.945 -2.471 25.834 1.00 57.07 159 ARG A CA 1
ATOM 769 C C . ARG A 1 155 ? 19.144 -2.491 26.772 1.00 52.77 159 ARG A C 1
ATOM 770 O O . ARG A 1 155 ? 19.553 -1.416 27.229 1.00 52.56 159 ARG A O 1
ATOM 778 N N . ASP A 1 156 ? 19.718 -3.651 27.083 1.00 50.18 160 ASP A N 1
ATOM 779 C CA . ASP A 1 156 ? 20.783 -3.702 28.076 1.00 55.00 160 ASP A CA 1
ATOM 780 C C . ASP A 1 156 ? 21.673 -4.910 27.809 1.00 54.46 160 ASP A C 1
ATOM 781 O O . ASP A 1 156 ? 21.388 -5.740 26.943 1.00 56.15 160 ASP A O 1
ATOM 786 N N . TRP A 1 157 ? 22.763 -4.997 28.577 1.00 53.68 161 TRP A N 1
ATOM 787 C CA . TRP A 1 157 ? 23.760 -6.034 28.331 1.00 47.58 161 TRP A CA 1
ATOM 788 C C . TRP A 1 157 ? 23.204 -7.430 28.573 1.00 51.14 161 TRP A C 1
ATOM 789 O O . TRP A 1 157 ? 23.611 -8.382 27.898 1.00 55.11 161 TRP A O 1
ATOM 800 N N . ASP A 1 158 ? 22.279 -7.575 29.525 1.00 54.15 162 ASP A N 1
ATOM 801 C CA . ASP A 1 158 ? 21.652 -8.873 29.743 1.00 56.20 162 ASP A CA 1
ATOM 802 C C . ASP A 1 158 ? 20.872 -9.331 28.518 1.00 48.91 162 ASP A C 1
ATOM 803 O O . ASP A 1 158 ? 20.712 -10.537 28.299 1.00 47.33 162 ASP A O 1
ATOM 808 N N . ASP A 1 159 ? 20.384 -8.389 27.707 1.00 45.69 163 ASP A N 1
ATOM 809 C CA . ASP A 1 159 ? 19.638 -8.754 26.509 1.00 47.17 163 ASP A CA 1
ATOM 810 C C . ASP A 1 159 ? 20.500 -9.486 25.489 1.00 49.67 163 ASP A C 1
ATOM 811 O O . ASP A 1 159 ? 19.958 -10.214 24.651 1.00 53.96 163 ASP A O 1
ATOM 816 N N . LEU A 1 160 ? 21.821 -9.311 25.537 1.00 46.13 164 LEU A N 1
ATOM 817 C CA . LEU A 1 160 ? 22.703 -9.995 24.600 1.00 44.96 164 LEU A CA 1
ATOM 818 C C . LEU A 1 160 ? 22.893 -11.466 24.939 1.00 47.79 164 LEU A C 1
ATOM 819 O O . LEU A 1 160 ? 23.393 -12.218 24.096 1.00 48.56 164 LEU A O 1
ATOM 824 N N . LEU A 1 161 ? 22.516 -11.889 26.144 1.00 49.53 165 LEU A N 1
ATOM 825 C CA . LEU A 1 161 ? 22.593 -13.282 26.558 1.00 45.95 165 LEU A CA 1
ATOM 826 C C . LEU A 1 161 ? 21.256 -13.998 26.444 1.00 46.27 165 LEU A C 1
ATOM 827 O O . LEU A 1 161 ? 21.094 -15.081 27.014 1.00 54.49 165 LEU A O 1
ATOM 832 N N . ARG A 1 162 ? 20.297 -13.419 25.738 1.00 45.29 166 ARG A N 1
ATOM 833 C CA . ARG A 1 162 ? 19.016 -14.084 25.595 1.00 49.19 166 ARG A CA 1
ATOM 834 C C . ARG A 1 162 ? 19.110 -15.198 24.553 1.00 52.44 166 ARG A C 1
ATOM 835 O O . ARG A 1 162 ? 19.946 -15.139 23.647 1.00 55.03 166 ARG A O 1
ATOM 843 N N . PRO A 1 163 ? 18.276 -16.230 24.675 1.00 54.00 167 PRO A N 1
ATOM 844 C CA . PRO A 1 163 ? 18.379 -17.375 23.760 1.00 53.86 167 PRO A CA 1
ATOM 845 C C . PRO A 1 163 ? 18.178 -16.958 22.311 1.00 54.71 167 PRO A C 1
ATOM 846 O O . PRO A 1 163 ? 17.192 -16.305 21.964 1.00 56.20 167 PRO A O 1
ATOM 850 N N . GLY A 1 164 ? 19.129 -17.344 21.463 1.00 53.57 168 GLY A N 1
ATOM 851 C CA . GLY A 1 164 ? 19.024 -17.116 20.039 1.00 52.69 168 GLY A CA 1
ATOM 852 C C . GLY A 1 164 ? 19.524 -15.775 19.550 1.00 51.70 168 GLY A C 1
ATOM 853 O O . GLY A 1 164 ? 19.533 -15.545 18.334 1.00 58.32 168 GLY A O 1
ATOM 854 N N . ILE A 1 165 ? 19.935 -14.884 20.445 1.00 48.22 169 ILE A N 1
ATOM 855 C CA . ILE A 1 165 ? 20.444 -13.578 20.042 1.00 48.13 169 ILE A CA 1
ATOM 856 C C . ILE A 1 165 ? 21.894 -13.739 19.602 1.00 51.38 169 ILE A C 1
ATOM 857 O O . ILE A 1 165 ? 22.743 -14.188 20.380 1.00 50.41 169 ILE A O 1
ATOM 862 N N . GLU A 1 166 ? 22.178 -13.388 18.350 1.00 50.70 170 GLU A N 1
ATOM 863 C CA . GLU A 1 166 ? 23.542 -13.383 17.843 1.00 50.02 170 GLU A CA 1
ATOM 864 C C . GLU A 1 166 ? 24.091 -11.967 17.890 1.00 49.23 170 GLU A C 1
ATOM 865 O O . GLU A 1 166 ? 23.466 -11.034 17.375 1.00 46.30 170 GLU A O 1
ATOM 871 N N . VAL A 1 167 ? 25.260 -11.818 18.500 1.00 50.09 171 VAL A N 1
ATOM 872 C CA . VAL A 1 167 ? 25.935 -10.535 18.616 1.00 49.72 171 VAL A CA 1
ATOM 873 C C . VAL A 1 167 ? 26.988 -10.445 17.523 1.00 46.60 171 VAL A C 1
ATOM 874 O O . VAL A 1 167 ? 27.764 -11.388 17.317 1.00 45.51 171 VAL A O 1
ATOM 878 N N . ILE A 1 168 ? 27.010 -9.321 16.814 1.00 43.43 172 ILE A N 1
ATOM 879 C CA . ILE A 1 168 ? 28.038 -9.033 15.825 1.00 44.94 172 ILE A CA 1
ATOM 880 C C . ILE A 1 168 ? 29.051 -8.097 16.465 1.00 48.09 17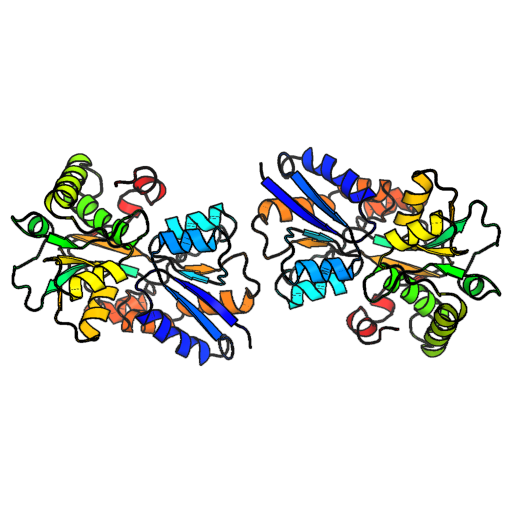2 ILE A C 1
ATOM 881 O O . ILE A 1 168 ? 28.701 -6.990 16.895 1.00 50.37 172 ILE A O 1
ATOM 886 N N . THR A 1 169 ? 30.307 -8.543 16.540 1.00 51.67 173 THR A N 1
ATOM 887 C CA . THR A 1 169 ? 31.398 -7.747 17.081 1.00 46.92 173 THR A CA 1
ATOM 888 C C . THR A 1 169 ? 32.695 -8.240 16.454 1.00 47.74 173 THR A C 1
ATOM 889 O O . THR A 1 169 ? 32.855 -9.453 16.252 1.00 48.37 173 THR A O 1
ATOM 893 N N . PRO A 1 170 ? 33.623 -7.339 16.120 1.00 46.17 174 PRO A N 1
ATOM 894 C CA . PRO A 1 170 ? 34.841 -7.765 15.415 1.00 52.52 174 PRO A CA 1
ATOM 895 C C . PRO A 1 170 ? 35.833 -8.511 16.296 1.00 50.72 174 PRO A C 1
ATOM 896 O O . PRO A 1 170 ? 35.557 -8.805 17.464 1.00 48.50 174 PRO A O 1
ATOM 900 N N . SER A 1 171 ? 37.000 -8.820 15.729 1.00 52.70 175 SER A N 1
ATOM 901 C CA . SER A 1 171 ? 38.061 -9.594 16.366 1.00 56.56 175 SER A CA 1
ATOM 902 C C . SER A 1 171 ? 39.037 -8.665 17.078 1.00 56.84 175 SER A C 1
ATOM 903 O O . SER A 1 171 ? 39.477 -7.671 16.488 1.00 57.58 175 SER A O 1
ATOM 906 N N . PRO A 1 172 ? 39.400 -8.948 18.334 1.00 54.38 176 PRO A N 1
ATOM 907 C CA . PRO A 1 172 ? 40.347 -8.073 19.043 1.00 53.40 176 PRO A CA 1
ATOM 908 C C . PRO A 1 172 ? 41.768 -8.166 18.521 1.00 53.39 176 PRO A C 1
ATOM 909 O O . PRO A 1 172 ? 42.624 -7.388 18.962 1.00 53.21 176 PRO A O 1
ATOM 913 N N . LEU A 1 173 ? 42.048 -9.091 17.603 1.00 55.03 177 LEU A N 1
ATOM 914 C CA . LEU A 1 173 ? 43.393 -9.203 17.054 1.00 55.98 177 LEU A CA 1
ATOM 915 C C . LEU A 1 173 ? 43.679 -8.076 16.074 1.00 55.48 177 LEU A C 1
ATOM 916 O O . LEU A 1 173 ? 44.808 -7.580 15.997 1.00 61.51 177 LEU A O 1
ATOM 921 N N . SER A 1 174 ? 42.666 -7.658 15.316 1.00 54.03 178 SER A N 1
ATOM 922 C CA . SER A 1 174 ? 42.841 -6.651 14.282 1.00 54.10 178 SER A CA 1
ATOM 923 C C . SER A 1 174 ? 42.085 -5.360 14.547 1.00 52.37 178 SER A C 1
ATOM 924 O O . SER A 1 174 ? 42.451 -4.325 13.982 1.00 52.84 178 SER A O 1
ATOM 927 N N . SER A 1 175 ? 41.059 -5.389 15.392 1.00 51.10 179 SER A N 1
ATOM 928 C CA . SER A 1 175 ? 40.180 -4.248 15.597 1.00 51.72 179 SER A CA 1
ATOM 929 C C . SER A 1 175 ? 40.318 -3.702 17.010 1.00 51.33 179 SER A C 1
ATOM 930 O O . SER A 1 175 ? 40.430 -4.463 17.975 1.00 57.95 179 SER A O 1
ATOM 933 N N . GLY A 1 176 ? 40.317 -2.372 17.121 1.00 52.01 180 GLY A N 1
ATOM 934 C CA . GLY A 1 176 ? 40.128 -1.747 18.417 1.00 54.62 180 GLY A CA 1
ATOM 935 C C . GLY A 1 176 ? 38.669 -1.657 18.801 1.00 53.00 180 GLY A C 1
ATOM 936 O O . GLY A 1 176 ? 38.340 -1.641 19.992 1.00 52.11 180 GLY A O 1
ATOM 937 N N . SER A 1 177 ? 37.779 -1.592 17.806 1.00 50.87 181 SER A N 1
ATOM 938 C CA . SER A 1 177 ? 36.344 -1.665 18.063 1.00 47.94 181 SER A CA 1
ATOM 939 C C . SER A 1 177 ? 35.996 -2.904 18.876 1.00 48.60 181 SER A C 1
ATOM 940 O O . SER A 1 177 ? 35.178 -2.842 19.801 1.00 46.71 181 SER A O 1
ATOM 943 N N . ALA A 1 178 ? 36.623 -4.038 18.554 1.00 45.88 182 ALA A N 1
ATOM 944 C CA . ALA A 1 178 ? 36.396 -5.258 19.318 1.00 48.51 182 ALA A CA 1
ATOM 945 C C . ALA A 1 178 ? 36.811 -5.103 20.775 1.00 52.49 182 ALA A C 1
ATOM 946 O O . ALA A 1 178 ? 36.272 -5.792 21.649 1.00 50.43 182 ALA A O 1
ATOM 948 N N . LYS A 1 179 ? 37.763 -4.212 21.057 1.00 47.20 183 LYS A N 1
ATOM 949 C CA . LYS A 1 179 ? 38.228 -4.040 22.428 1.00 48.39 183 LYS A CA 1
ATOM 950 C C . LYS A 1 179 ? 37.284 -3.155 23.233 1.00 58.38 183 LYS A C 1
ATOM 951 O O . LYS A 1 179 ? 36.970 -3.472 24.386 1.00 60.22 183 LYS A O 1
ATOM 957 N N . TRP A 1 180 ? 36.825 -2.042 22.653 1.00 54.41 184 TRP A N 1
ATOM 958 C CA . TRP A 1 180 ? 35.760 -1.278 23.293 1.00 52.20 184 TRP A CA 1
ATOM 959 C C . TRP A 1 180 ? 34.535 -2.152 23.526 1.00 51.08 184 TRP A C 1
ATOM 960 O O . TRP A 1 180 ? 33.937 -2.123 24.608 1.00 52.69 184 TRP A O 1
ATOM 971 N N . ASN A 1 181 ? 34.164 -2.953 22.522 1.00 47.07 185 ASN A N 1
ATOM 972 C CA . ASN A 1 181 ? 32.942 -3.747 22.579 1.00 45.43 185 ASN A CA 1
ATOM 973 C C . ASN A 1 181 ? 32.971 -4.793 23.684 1.00 49.34 185 ASN A C 1
ATOM 974 O O . ASN A 1 181 ? 31.907 -5.249 24.113 1.00 51.50 185 ASN A O 1
ATOM 979 N N . LEU A 1 182 ? 34.155 -5.203 24.135 1.00 36.59 186 LEU A N 1
ATOM 980 C CA . LEU A 1 182 ? 34.260 -6.146 25.239 1.00 47.08 186 LEU A CA 1
ATOM 981 C C . LEU A 1 182 ? 34.609 -5.480 26.562 1.00 52.78 186 LEU A C 1
ATOM 982 O O . LEU A 1 182 ? 34.296 -6.039 27.619 1.00 53.60 186 LEU A O 1
ATOM 987 N N . LEU A 1 183 ? 35.236 -4.301 26.528 1.00 48.23 187 LEU A N 1
ATOM 988 C CA . LEU A 1 183 ? 35.497 -3.566 27.760 1.00 48.07 187 LEU A CA 1
ATOM 989 C C . LEU A 1 183 ? 34.201 -3.104 28.414 1.00 52.06 187 LEU A C 1
ATOM 990 O O . LEU A 1 183 ? 34.063 -3.171 29.641 1.00 58.75 187 LEU A O 1
ATOM 995 N N . ALA A 1 184 ? 33.246 -2.627 27.614 1.00 50.16 188 ALA A N 1
ATOM 996 C CA . ALA A 1 184 ? 31.991 -2.131 28.175 1.00 52.23 188 ALA A CA 1
ATOM 997 C C . ALA A 1 184 ? 31.230 -3.200 28.949 1.00 49.34 188 ALA A C 1
ATOM 998 O O . ALA A 1 184 ? 30.864 -2.944 30.110 1.00 45.32 188 ALA A O 1
ATOM 1000 N N . PRO A 1 185 ? 30.962 -4.393 28.405 1.00 48.55 189 PRO A N 1
ATOM 1001 C CA . PRO A 1 185 ? 30.249 -5.394 29.207 1.00 50.55 189 PRO A CA 1
ATOM 1002 C C . PRO A 1 185 ? 31.064 -5.902 30.380 1.00 58.05 189 PRO A C 1
ATOM 1003 O O . PRO A 1 185 ? 30.486 -6.245 31.419 1.00 62.62 189 PRO A O 1
ATOM 1007 N N . TYR A 1 186 ? 32.391 -5.961 30.250 1.00 54.07 190 TYR A N 1
ATOM 1008 C CA . TYR A 1 186 ? 33.216 -6.332 31.392 1.00 53.55 190 TYR A CA 1
ATOM 1009 C C . TYR A 1 186 ? 33.102 -5.293 32.498 1.00 48.62 190 TYR A C 1
ATOM 1010 O O . TYR A 1 186 ? 32.838 -5.629 33.657 1.00 50.55 190 TYR A O 1
ATOM 1019 N N . ALA A 1 187 ? 33.303 -4.018 32.154 1.00 46.23 191 ALA A N 1
ATOM 1020 C CA . ALA A 1 187 ? 33.189 -2.955 33.146 1.00 48.62 191 ALA A CA 1
ATOM 1021 C C . ALA A 1 187 ? 31.792 -2.910 33.751 1.00 52.11 191 ALA A C 1
ATOM 1022 O O . ALA A 1 187 ? 31.634 -2.664 34.952 1.00 57.65 191 ALA A O 1
ATOM 1024 N N . ALA A 1 188 ? 30.764 -3.155 32.935 1.00 53.29 192 ALA A N 1
ATOM 1025 C CA . ALA A 1 188 ? 29.394 -3.102 33.435 1.00 59.40 192 ALA A CA 1
ATOM 1026 C C . ALA A 1 188 ? 29.110 -4.253 34.393 1.00 61.43 192 ALA A C 1
ATOM 1027 O O . ALA A 1 188 ? 28.633 -4.039 35.513 1.00 66.12 192 ALA A O 1
ATOM 1029 N N . LYS A 1 189 ? 29.403 -5.484 33.972 1.00 59.39 193 LYS A N 1
ATOM 1030 C CA . LYS A 1 189 ? 29.090 -6.654 34.782 1.00 63.58 193 LYS A CA 1
ATOM 1031 C C . LYS A 1 189 ? 30.074 -6.881 35.923 1.00 70.86 193 LYS A C 1
ATOM 1032 O O . LYS A 1 189 ? 29.808 -7.727 36.783 1.00 73.41 193 LYS A O 1
ATOM 1038 N N . SER A 1 190 ? 31.190 -6.154 35.957 1.00 67.73 194 SER A N 1
ATOM 1039 C CA . SER A 1 190 ? 32.156 -6.266 37.040 1.00 69.75 194 SER A CA 1
ATOM 1040 C C . SER A 1 190 ? 32.217 -5.021 37.911 1.00 69.90 194 SER A C 1
ATOM 1041 O O . SER A 1 190 ? 33.042 -4.967 38.829 1.00 71.96 194 SER A O 1
ATOM 1044 N N . ASP A 1 191 ? 31.363 -4.030 37.652 1.00 68.88 195 ASP A N 1
ATOM 1045 C CA . ASP A 1 191 ? 31.381 -2.750 38.361 1.00 71.45 195 ASP A CA 1
ATOM 1046 C C . ASP A 1 191 ? 32.784 -2.149 38.357 1.00 72.26 195 ASP A C 1
ATOM 1047 O O . ASP A 1 191 ? 33.341 -1.788 39.395 1.00 76.40 195 ASP A O 1
ATOM 1052 N N . GLY A 1 192 ? 33.363 -2.057 37.164 1.00 67.55 196 GLY A N 1
ATOM 1053 C CA . GLY A 1 192 ? 34.670 -1.453 37.006 1.00 67.04 196 GLY A CA 1
ATOM 1054 C C . GLY A 1 192 ? 35.784 -2.182 37.728 1.00 71.37 196 GLY A C 1
ATOM 1055 O O . GLY A 1 192 ? 36.581 -1.558 38.435 1.00 76.12 196 GLY A O 1
ATOM 1056 N N . GLY A 1 193 ? 35.847 -3.502 37.563 1.00 83.02 197 GLY A N 1
ATOM 1057 C CA . GLY A 1 193 ? 36.945 -4.291 38.076 1.00 85.74 197 GLY A CA 1
ATOM 1058 C C . GLY A 1 193 ? 36.799 -4.788 39.497 1.00 85.39 197 GLY A C 1
ATOM 1059 O O . GLY A 1 193 ? 37.735 -5.414 40.012 1.00 85.99 197 GLY A O 1
ATOM 1060 N N . ARG A 1 194 ? 35.665 -4.544 40.152 1.00 88.86 198 ARG A N 1
ATOM 1061 C CA . ARG A 1 194 ? 35.518 -4.975 41.537 1.00 94.90 198 ARG A CA 1
ATOM 1062 C C . ARG A 1 194 ? 35.303 -6.483 41.612 1.00 95.61 198 ARG A C 1
ATOM 1063 O O . ARG A 1 194 ? 36.151 -7.207 42.141 1.00 97.19 198 ARG A O 1
ATOM 1071 N N . ASN A 1 195 ? 34.185 -6.970 41.077 1.00 91.80 199 ASN A N 1
ATOM 1072 C CA . ASN A 1 195 ? 33.970 -8.411 40.951 1.00 89.06 199 ASN A CA 1
ATOM 1073 C C . ASN A 1 195 ? 34.456 -8.813 39.560 1.00 89.03 199 ASN A C 1
ATOM 1074 O O . ASN A 1 195 ? 33.698 -8.914 38.593 1.00 91.15 199 ASN A O 1
ATOM 1079 N N . ASN A 1 196 ? 35.774 -9.011 39.460 1.00 88.90 200 ASN A N 1
ATOM 1080 C CA . ASN A 1 196 ? 36.398 -9.283 38.170 1.00 86.21 200 ASN A CA 1
ATOM 1081 C C . ASN A 1 196 ? 35.882 -10.568 37.537 1.00 83.89 200 ASN A C 1
ATOM 1082 O O . ASN A 1 196 ? 35.930 -10.704 36.310 1.00 81.04 200 ASN A O 1
ATOM 1087 N N . GLN A 1 197 ? 35.362 -11.500 38.337 1.00 88.98 201 GLN A N 1
ATOM 1088 C CA . GLN A 1 197 ? 34.988 -12.799 37.789 1.00 89.64 201 GLN A CA 1
ATOM 1089 C C . GLN A 1 197 ? 33.689 -12.740 36.989 1.00 84.80 201 GLN A C 1
ATOM 1090 O O . GLN A 1 197 ? 33.622 -13.304 35.892 1.00 88.09 201 GLN A O 1
ATOM 1096 N N . ALA A 1 198 ? 32.644 -12.075 37.496 1.00 79.17 202 ALA A N 1
ATOM 1097 C CA . ALA A 1 198 ? 31.410 -12.024 36.713 1.00 74.51 202 ALA A CA 1
ATOM 1098 C C . ALA A 1 198 ? 31.532 -11.102 35.511 1.00 66.53 202 ALA A C 1
ATOM 1099 O O . ALA A 1 198 ? 30.733 -11.218 34.577 1.00 65.13 202 ALA A O 1
ATOM 1101 N N . GLY A 1 199 ? 32.499 -10.185 35.515 1.00 62.24 203 GLY A N 1
ATOM 1102 C CA . GLY A 1 199 ? 32.837 -9.503 34.279 1.00 63.10 203 GLY A CA 1
ATOM 1103 C C . GLY A 1 199 ? 33.374 -10.470 33.244 1.00 67.43 203 GLY A C 1
ATOM 1104 O O . GLY A 1 199 ? 32.905 -10.508 32.102 1.00 69.18 203 GLY A O 1
ATOM 1105 N N . ILE A 1 200 ? 34.353 -11.287 33.643 1.00 65.72 204 ILE A N 1
ATOM 1106 C CA . ILE A 1 200 ? 34.896 -12.310 32.753 1.00 65.83 204 ILE A CA 1
ATOM 1107 C C . ILE A 1 200 ? 33.819 -13.326 32.394 1.00 63.35 204 ILE A C 1
ATOM 1108 O O . ILE A 1 200 ? 33.659 -13.703 31.227 1.00 61.25 204 ILE A O 1
ATOM 1113 N N . ASP A 1 201 ? 33.064 -13.787 33.395 1.00 57.77 205 ASP A N 1
ATOM 1114 C CA . ASP A 1 201 ? 32.052 -14.807 33.146 1.00 60.65 205 ASP A CA 1
ATOM 1115 C C . ASP A 1 201 ? 30.956 -14.303 32.216 1.00 59.10 205 ASP A C 1
ATOM 1116 O O . ASP A 1 201 ? 30.379 -15.090 31.457 1.00 59.94 205 ASP A O 1
ATOM 1121 N N . PHE A 1 202 ? 30.654 -13.004 32.251 1.00 57.39 206 PHE A N 1
ATOM 1122 C CA . PHE A 1 202 ? 29.693 -12.463 31.297 1.00 56.36 206 PHE A CA 1
ATOM 1123 C C . PHE A 1 202 ? 30.266 -12.476 29.887 1.00 63.58 206 PHE A C 1
ATOM 1124 O O . PHE A 1 202 ? 29.634 -12.987 28.954 1.00 64.12 206 PHE A O 1
ATOM 1132 N N . VAL A 1 203 ? 31.454 -11.889 29.711 1.00 57.42 207 VAL A N 1
ATOM 1133 C CA . VAL A 1 203 ? 32.122 -11.903 28.412 1.00 55.13 207 VAL A CA 1
ATOM 1134 C C . VAL A 1 203 ? 32.292 -13.335 27.924 1.00 59.35 207 VAL A C 1
ATOM 1135 O O . VAL A 1 203 ? 32.131 -13.627 26.732 1.00 61.28 207 VAL A O 1
ATOM 1139 N N . ASN A 1 204 ? 32.606 -14.249 28.845 1.00 58.07 208 ASN A N 1
ATOM 1140 C CA . ASN A 1 204 ? 32.696 -15.669 28.524 1.00 58.29 208 ASN A CA 1
ATOM 1141 C C . ASN A 1 204 ? 31.424 -16.164 27.846 1.00 55.26 208 ASN A C 1
ATOM 1142 O O . ASN A 1 204 ? 31.461 -16.719 26.743 1.00 52.66 208 ASN A O 1
ATOM 1147 N N . THR A 1 205 ? 30.279 -15.962 28.501 1.00 56.47 209 THR A N 1
ATOM 1148 C CA . THR A 1 205 ? 29.016 -16.434 27.946 1.00 58.76 209 THR A CA 1
ATOM 1149 C C . THR A 1 205 ? 28.631 -15.649 26.699 1.00 56.93 209 THR A C 1
ATOM 1150 O O . THR A 1 205 ? 28.055 -16.208 25.759 1.00 60.46 209 THR A O 1
ATOM 1154 N N . LEU A 1 206 ? 28.947 -14.354 26.669 1.00 53.64 210 LEU A N 1
ATOM 1155 C CA . LEU A 1 206 ? 28.621 -13.542 25.502 1.00 58.25 210 LEU A CA 1
ATOM 1156 C C . LEU A 1 206 ? 29.384 -14.016 24.273 1.00 55.54 210 LEU A C 1
ATOM 1157 O O . LEU A 1 206 ? 28.799 -14.220 23.203 1.00 58.67 210 LEU A O 1
ATOM 1162 N N . VAL A 1 207 ? 30.696 -14.212 24.411 1.00 50.77 211 VAL A N 1
ATOM 1163 C CA . VAL A 1 207 ? 31.519 -14.562 23.257 1.00 51.36 211 VAL A CA 1
ATOM 1164 C C . VAL A 1 207 ? 31.225 -15.984 22.795 1.00 56.97 211 VAL A C 1
ATOM 1165 O O . VAL A 1 207 ? 30.952 -16.224 21.613 1.00 58.11 211 VAL A O 1
ATOM 1169 N N . ASN A 1 208 ? 31.270 -16.947 23.719 1.00 51.47 212 ASN A N 1
ATOM 1170 C CA . ASN A 1 208 ? 31.174 -18.351 23.326 1.00 57.01 212 ASN A CA 1
ATOM 1171 C C . ASN A 1 208 ? 29.813 -18.672 22.725 1.00 60.14 212 ASN A C 1
ATOM 1172 O O . ASN A 1 208 ? 29.726 -19.308 21.668 1.00 67.06 212 ASN A O 1
ATOM 1181 N N . GLU A 1 209 ? 28.736 -18.244 23.381 1.00 51.94 213 GLU A N 1
ATOM 1182 C CA . GLU A 1 209 ? 27.409 -18.687 22.982 1.00 49.95 213 GLU A CA 1
ATOM 1183 C C . GLU A 1 209 ? 26.652 -17.679 22.124 1.00 48.10 213 GLU A C 1
ATOM 1184 O O . 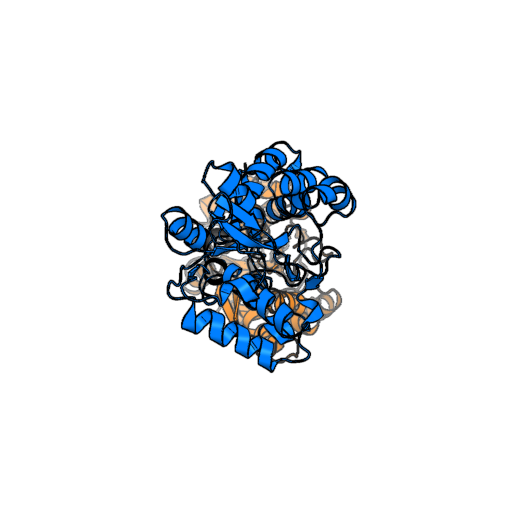GLU A 1 209 ? 25.561 -18.005 21.646 1.00 56.10 213 GLU A O 1
ATOM 1190 N N . HIS A 1 210 ? 27.196 -16.480 21.895 1.00 44.07 214 HIS A N 1
ATOM 1191 C CA . HIS A 1 210 ? 26.492 -15.485 21.092 1.00 44.78 214 HIS A CA 1
ATOM 1192 C C . HIS A 1 210 ? 27.345 -14.775 20.055 1.00 47.79 214 HIS A C 1
ATOM 1193 O O . HIS A 1 210 ? 26.826 -13.895 19.361 1.00 49.37 214 HIS A O 1
ATOM 1200 N N . VAL A 1 211 ? 28.626 -15.107 19.934 1.00 47.86 215 VAL A N 1
ATOM 1201 C CA . VAL A 1 211 ? 29.473 -14.572 18.877 1.00 43.69 215 VAL A CA 1
ATOM 1202 C C . VAL A 1 211 ? 30.052 -15.748 18.108 1.00 48.51 215 VAL A C 1
ATOM 1203 O O . VAL A 1 211 ? 30.745 -16.595 18.686 1.00 52.54 215 VAL A O 1
ATOM 1207 N N . LYS A 1 212 ? 29.747 -15.814 16.819 1.00 53.13 216 LYS A N 1
ATOM 1208 C CA . LYS A 1 212 ? 30.338 -16.794 15.918 1.00 56.38 216 LYS A CA 1
ATOM 1209 C C . LYS A 1 212 ? 31.119 -16.153 14.785 1.00 54.75 216 LYS A C 1
ATOM 1210 O O . LYS A 1 212 ? 32.191 -16.646 14.425 1.00 54.94 216 LYS A O 1
ATOM 1216 N N . LEU A 1 213 ? 30.613 -15.063 14.217 1.00 57.30 217 LEU A N 1
ATOM 1217 C CA . LEU A 1 213 ? 31.341 -14.328 13.196 1.00 59.93 217 LEU A CA 1
ATOM 1218 C C . LEU A 1 213 ? 32.451 -13.501 13.834 1.00 59.70 217 LEU A C 1
ATOM 1219 O O . LEU A 1 213 ? 32.291 -12.961 14.933 1.00 61.32 217 LEU A O 1
ATOM 1224 N N . ARG A 1 214 ? 33.581 -13.408 13.140 1.00 60.47 218 ARG A N 1
ATOM 1225 C CA . ARG A 1 214 ? 34.751 -12.672 13.619 1.00 58.88 218 ARG A CA 1
ATOM 1226 C C . ARG A 1 214 ? 35.231 -11.725 12.525 1.00 60.70 218 ARG A C 1
ATOM 1227 O O . ARG A 1 214 ? 36.286 -11.944 11.917 1.00 63.61 218 ARG A O 1
ATOM 1235 N N . PRO A 1 215 ? 34.479 -10.661 12.244 1.00 57.73 219 PRO A N 1
ATOM 1236 C CA . PRO A 1 215 ? 34.928 -9.693 11.238 1.00 55.18 219 PRO A CA 1
ATOM 1237 C C . PRO A 1 215 ? 36.177 -8.953 11.697 1.00 53.35 219 PRO A C 1
ATOM 1238 O O . PRO A 1 215 ? 36.452 -8.809 12.890 1.00 51.80 219 PRO A O 1
ATOM 1242 N N . GLY A 1 216 ? 36.941 -8.474 10.711 1.00 52.80 220 GLY A N 1
ATOM 1243 C CA . GLY A 1 216 ? 38.237 -7.887 11.004 1.00 50.82 220 GLY A CA 1
ATOM 1244 C C . GLY A 1 216 ? 38.184 -6.506 11.618 1.00 50.55 220 GLY A C 1
ATOM 1245 O O . GLY A 1 216 ? 39.087 -6.131 12.372 1.00 47.95 220 GLY A O 1
ATOM 1246 N N . SER A 1 217 ? 37.144 -5.731 11.318 1.00 50.38 221 SER A N 1
ATOM 1247 C CA . SER A 1 217 ? 37.074 -4.357 11.790 1.00 44.87 221 SER A CA 1
ATOM 1248 C C . SER A 1 217 ? 35.625 -3.989 12.075 1.00 45.76 221 SER A C 1
ATOM 1249 O O . SER A 1 217 ? 34.691 -4.689 11.676 1.00 48.44 221 SER A O 1
ATOM 1252 N N . GLY A 1 218 ? 35.452 -2.869 12.781 1.00 44.17 222 GLY A N 1
ATOM 1253 C CA . GLY A 1 218 ? 34.109 -2.388 13.067 1.00 39.70 222 GLY A CA 1
ATOM 1254 C C . GLY A 1 218 ? 33.323 -2.082 11.807 1.00 47.46 222 GLY A C 1
ATOM 1255 O O . GLY A 1 218 ? 32.112 -2.305 11.749 1.00 57.36 222 GLY A O 1
ATOM 1256 N N . ARG A 1 219 ? 34.003 -1.571 10.779 1.00 53.00 223 ARG A N 1
ATOM 1257 C CA . ARG A 1 219 ? 33.340 -1.325 9.503 1.00 50.78 223 ARG A CA 1
ATOM 1258 C C . ARG A 1 219 ? 32.899 -2.632 8.858 1.00 53.74 223 ARG A C 1
ATOM 1259 O O . ARG A 1 219 ? 31.766 -2.750 8.376 1.00 51.14 223 ARG A O 1
ATOM 1267 N N . GLU A 1 220 ? 33.788 -3.630 8.840 1.00 53.48 224 GLU A N 1
ATOM 1268 C CA . GLU A 1 220 ? 33.405 -4.945 8.338 1.00 56.98 224 GLU A CA 1
ATOM 1269 C C . GLU A 1 220 ? 32.283 -5.551 9.170 1.00 57.13 224 GLU A C 1
ATOM 1270 O O . GLU A 1 220 ? 31.429 -6.268 8.634 1.00 57.54 224 GLU A O 1
ATOM 1276 N N . ALA A 1 221 ? 32.262 -5.273 10.475 1.00 55.55 225 ALA A N 1
ATOM 1277 C CA . ALA A 1 221 ? 31.163 -5.743 11.311 1.00 55.63 225 ALA A CA 1
ATOM 1278 C C . ALA A 1 221 ? 29.859 -5.044 10.949 1.00 54.23 225 ALA A C 1
ATOM 1279 O O . ALA A 1 221 ? 28.790 -5.668 10.959 1.00 51.52 225 ALA A O 1
ATOM 1281 N N . THR A 1 222 ? 29.927 -3.747 10.630 1.00 51.07 226 THR A N 1
ATOM 1282 C CA . THR A 1 222 ? 28.734 -3.022 10.205 1.00 49.03 226 THR A CA 1
ATOM 1283 C C . THR A 1 222 ? 28.204 -3.565 8.885 1.00 52.57 226 THR A C 1
ATOM 1284 O O . THR A 1 222 ? 26.987 -3.673 8.692 1.00 53.00 226 THR A O 1
ATOM 1288 N N . ASP A 1 223 ? 29.107 -3.907 7.963 1.00 54.95 227 ASP A N 1
ATOM 1289 C CA . ASP A 1 223 ? 28.696 -4.386 6.648 1.00 52.73 227 ASP A CA 1
ATOM 1290 C C . ASP A 1 223 ? 27.915 -5.691 6.753 1.00 52.17 227 ASP A C 1
ATOM 1291 O O . ASP A 1 223 ? 26.789 -5.797 6.253 1.00 47.79 227 ASP A O 1
ATOM 1296 N N . VAL A 1 224 ? 28.498 -6.697 7.409 1.00 58.66 228 VAL A N 1
ATOM 1297 C CA . VAL A 1 224 ? 27.839 -7.995 7.502 1.00 55.79 228 VAL A CA 1
ATOM 1298 C C . VAL A 1 224 ? 26.561 -7.898 8.326 1.00 50.23 228 VAL A C 1
ATOM 1299 O O . VAL A 1 224 ? 25.631 -8.690 8.132 1.00 51.52 228 VAL A O 1
ATOM 1303 N N . PHE A 1 225 ? 26.479 -6.931 9.242 1.00 47.05 229 PHE A N 1
ATOM 1304 C CA . PHE A 1 225 ? 25.238 -6.748 9.986 1.00 48.55 229 PHE A CA 1
ATOM 1305 C C . PHE A 1 225 ? 24.160 -6.133 9.104 1.00 49.14 229 PHE A C 1
ATOM 1306 O O . PHE A 1 225 ? 22.988 -6.521 9.184 1.00 49.17 229 PHE A O 1
ATOM 1314 N N . VAL A 1 226 ? 24.539 -5.172 8.259 1.00 49.04 230 VAL A N 1
ATOM 1315 C CA . VAL A 1 226 ? 23.577 -4.546 7.356 1.00 48.44 230 VAL A CA 1
ATOM 1316 C C . VAL A 1 226 ? 23.016 -5.575 6.382 1.00 50.60 230 VAL A C 1
ATOM 1317 O O . VAL A 1 226 ? 21.812 -5.590 6.099 1.00 51.09 230 VAL A O 1
ATOM 1321 N N . GLN A 1 227 ? 23.873 -6.462 5.870 1.00 50.52 231 GLN A N 1
ATOM 1322 C CA . GLN A 1 227 ? 23.401 -7.492 4.953 1.00 55.05 231 GLN A CA 1
ATOM 1323 C C . GLN A 1 227 ? 22.475 -8.501 5.621 1.00 57.72 231 GLN A C 1
ATOM 1324 O O . GLN A 1 227 ? 21.766 -9.218 4.912 1.00 63.54 231 GLN A O 1
ATOM 1330 N N . GLY A 1 228 ? 22.451 -8.573 6.949 1.00 50.79 232 GLY A N 1
ATOM 1331 C CA . GLY A 1 228 ? 21.430 -9.353 7.621 1.00 51.48 232 GLY A CA 1
ATOM 1332 C C . GLY A 1 228 ? 21.917 -10.353 8.650 1.00 65.29 232 GLY A C 1
ATOM 1333 O O . GLY A 1 228 ? 21.122 -11.147 9.163 1.00 69.97 232 GLY A O 1
ATOM 1334 N N . SER A 1 229 ? 23.206 -10.331 8.972 1.00 53.00 233 SER A N 1
ATOM 1335 C CA . SER A 1 229 ? 23.770 -11.269 9.933 1.00 54.89 233 SER A CA 1
ATOM 1336 C C . SER A 1 229 ? 23.737 -10.672 11.335 1.00 54.38 233 SER A C 1
ATOM 1337 O O . SER A 1 229 ? 24.201 -9.548 11.550 1.00 49.91 233 SER A O 1
ATOM 1340 N N . GLY A 1 230 ? 23.186 -11.425 12.282 1.00 52.86 234 GLY A N 1
ATOM 1341 C CA . GLY A 1 230 ? 23.168 -11.025 13.673 1.00 52.51 234 GLY A CA 1
ATOM 1342 C C . GLY A 1 230 ? 21.976 -10.151 14.029 1.00 48.65 234 GLY A C 1
ATOM 1343 O O . GLY A 1 230 ? 21.387 -9.469 13.193 1.00 46.53 234 GLY A O 1
ATOM 1344 N N . ASP A 1 231 ? 21.629 -10.175 15.316 1.00 51.36 235 ASP A N 1
ATOM 1345 C CA . ASP A 1 231 ? 20.501 -9.414 15.840 1.00 48.68 235 ASP A CA 1
ATOM 1346 C C . ASP A 1 231 ? 20.903 -8.091 16.471 1.00 47.66 235 ASP A C 1
ATOM 1347 O O . ASP A 1 231 ? 20.094 -7.158 16.496 1.00 53.74 235 ASP A O 1
ATOM 1352 N N . VAL A 1 232 ? 22.125 -7.983 16.983 1.00 60.16 236 VAL A N 1
ATOM 1353 C CA . VAL A 1 232 ? 22.617 -6.749 17.581 1.00 56.53 236 VAL A CA 1
ATOM 1354 C C . VAL A 1 232 ? 24.101 -6.627 17.267 1.00 60.29 236 VAL A C 1
ATOM 1355 O O . VAL A 1 232 ? 24.857 -7.592 17.423 1.00 70.30 236 VAL A O 1
ATOM 1359 N N . LEU A 1 233 ? 24.511 -5.452 16.805 1.00 56.30 237 LEU A N 1
ATOM 1360 C CA . LEU A 1 233 ? 25.901 -5.166 16.483 1.00 60.39 237 LEU A CA 1
ATOM 1361 C C . LEU A 1 233 ? 26.440 -4.167 17.497 1.00 56.74 237 LEU A C 1
ATOM 1362 O O . LEU A 1 233 ? 25.945 -3.037 17.585 1.00 50.13 237 LEU A O 1
ATOM 1367 N N . ILE A 1 234 ? 27.438 -4.585 18.269 1.00 59.34 238 ILE A N 1
ATOM 1368 C CA . ILE A 1 234 ? 28.127 -3.671 19.172 1.00 55.12 238 ILE A CA 1
ATOM 1369 C C . ILE A 1 234 ? 29.075 -2.812 18.349 1.00 57.79 238 ILE A C 1
ATOM 1370 O O . ILE A 1 234 ? 29.900 -3.332 17.590 1.00 64.16 238 ILE A O 1
ATOM 1375 N N . SER A 1 235 ? 28.956 -1.494 18.487 1.00 54.70 239 SER A N 1
ATOM 1376 C CA . SER A 1 235 ? 29.652 -0.588 17.584 1.00 52.20 239 SER A CA 1
ATOM 1377 C C . SER A 1 235 ? 29.818 0.766 18.257 1.00 50.24 239 SER A C 1
ATOM 1378 O O . SER A 1 235 ? 29.292 1.012 19.345 1.00 53.41 239 SER A O 1
ATOM 1381 N N . TYR A 1 236 ? 30.569 1.641 17.592 1.00 50.91 240 TYR A N 1
ATOM 1382 C CA . TYR A 1 236 ? 30.663 3.025 18.029 1.00 49.52 240 TYR A CA 1
ATOM 1383 C C . TYR A 1 236 ? 29.324 3.726 17.837 1.00 45.33 240 TYR A C 1
ATOM 1384 O O . TYR A 1 236 ? 28.550 3.401 16.934 1.00 43.91 240 TYR A O 1
ATOM 1393 N N . GLU A 1 237 ? 29.061 4.710 18.696 1.00 48.33 241 GLU A N 1
ATOM 1394 C CA . GLU A 1 237 ? 27.898 5.565 18.490 1.00 47.66 241 GLU A CA 1
ATOM 1395 C C . GLU A 1 237 ? 28.027 6.369 17.203 1.00 46.99 241 GLU A C 1
ATOM 1396 O O . GLU A 1 237 ? 27.023 6.635 16.533 1.00 47.16 241 GLU A O 1
ATOM 1402 N N . ASN A 1 238 ? 29.250 6.758 16.836 1.00 46.55 242 ASN A N 1
ATOM 1403 C CA . ASN A 1 238 ? 29.438 7.472 15.578 1.00 46.70 242 ASN A CA 1
ATOM 1404 C C . ASN A 1 238 ? 29.147 6.570 14.387 1.00 45.03 242 ASN A C 1
ATOM 1405 O O . ASN A 1 238 ? 28.605 7.027 13.374 1.00 45.42 242 ASN A O 1
ATOM 1410 N N . GLU A 1 239 ? 29.491 5.285 14.493 1.00 48.87 243 GLU A N 1
ATOM 1411 C CA . GLU A 1 239 ? 29.243 4.367 13.388 1.00 53.86 243 GLU A CA 1
ATOM 1412 C C . GLU A 1 239 ? 27.756 4.078 13.237 1.00 57.95 243 GLU A C 1
ATOM 1413 O O . GLU A 1 239 ? 27.260 3.921 12.115 1.00 64.39 243 GLU A O 1
ATOM 1419 N N . ALA A 1 240 ? 27.026 4.007 14.352 1.00 55.87 244 ALA A N 1
ATOM 1420 C CA . ALA A 1 240 ? 25.578 3.849 14.269 1.00 51.82 244 ALA A CA 1
ATOM 1421 C C . ALA A 1 240 ? 24.934 5.074 13.634 1.00 49.73 244 ALA A C 1
ATOM 1422 O O . ALA A 1 240 ? 24.036 4.949 12.792 1.00 50.22 244 ALA A O 1
ATOM 1424 N N . ILE A 1 241 ? 25.389 6.268 14.022 1.00 47.21 245 ILE A N 1
ATOM 1425 C CA . ILE A 1 241 ? 24.857 7.500 13.447 1.00 46.11 245 ILE A CA 1
ATOM 1426 C C . ILE A 1 241 ? 25.144 7.557 11.953 1.00 45.06 245 ILE A C 1
ATOM 1427 O O . ILE A 1 241 ? 24.277 7.930 11.153 1.00 49.30 245 ILE A O 1
ATOM 1432 N N . ALA A 1 242 ? 26.359 7.182 11.552 1.00 42.72 246 ALA A N 1
ATOM 1433 C CA . ALA A 1 242 ? 26.716 7.239 10.139 1.00 47.29 246 ALA A CA 1
ATOM 1434 C C . ALA A 1 242 ? 25.948 6.200 9.333 1.00 52.25 246 ALA A C 1
ATOM 1435 O O . ALA A 1 242 ? 25.536 6.468 8.198 1.00 58.01 246 ALA A O 1
ATOM 1437 N N . THR A 1 243 ? 25.744 5.010 9.901 1.00 49.28 247 THR A N 1
ATOM 1438 C CA . THR A 1 243 ? 25.002 3.970 9.195 1.00 52.53 247 THR A CA 1
ATOM 1439 C C . THR A 1 243 ? 23.534 4.352 9.045 1.00 59.72 247 THR A C 1
ATOM 1440 O O . THR A 1 243 ? 22.955 4.212 7.961 1.00 62.71 247 THR A O 1
ATOM 1444 N N . GLU A 1 244 ? 22.916 4.829 10.130 1.00 58.32 248 GLU A N 1
ATOM 1445 C CA . GLU A 1 244 ? 21.541 5.316 10.066 1.00 55.75 248 GLU A CA 1
ATOM 1446 C C . GLU A 1 244 ? 21.380 6.365 8.975 1.00 56.10 248 GLU A C 1
ATOM 1447 O O . GLU A 1 244 ? 20.431 6.322 8.183 1.00 60.37 248 GLU A O 1
ATOM 1453 N N . ARG A 1 245 ? 22.306 7.324 8.927 1.00 50.53 249 ARG A N 1
ATOM 1454 C CA . ARG A 1 245 ? 22.206 8.431 7.986 1.00 55.68 249 ARG A CA 1
ATOM 1455 C C . ARG A 1 245 ? 22.364 7.991 6.540 1.00 54.84 249 ARG A C 1
ATOM 1456 O O . ARG A 1 245 ? 21.893 8.692 5.638 1.00 58.74 249 ARG A O 1
ATOM 1464 N N . ALA A 1 246 ? 23.022 6.863 6.296 1.00 49.67 250 ALA A N 1
ATOM 1465 C CA . ALA A 1 246 ? 23.129 6.312 4.954 1.00 53.15 250 ALA A CA 1
ATOM 1466 C C . ALA A 1 246 ? 21.844 5.634 4.494 1.00 58.01 250 ALA A C 1
ATOM 1467 O O . ALA A 1 246 ? 21.865 4.920 3.487 1.00 64.12 250 ALA A O 1
ATOM 1469 N N . GLY A 1 247 ? 20.736 5.837 5.204 1.00 59.50 251 GLY A N 1
ATOM 1470 C CA . GLY A 1 247 ? 19.474 5.227 4.845 1.00 68.32 251 GLY A CA 1
ATOM 1471 C C . GLY A 1 247 ? 19.363 3.751 5.144 1.00 71.30 251 GLY A C 1
ATOM 1472 O O . GLY A 1 247 ? 18.452 3.098 4.622 1.00 77.11 251 GLY A O 1
ATOM 1473 N N . LYS A 1 248 ? 20.258 3.199 5.961 1.00 69.88 252 LYS A N 1
ATOM 1474 C CA . LYS A 1 248 ? 20.164 1.782 6.278 1.00 69.25 252 LYS A CA 1
ATOM 1475 C C . LYS A 1 248 ? 19.170 1.565 7.418 1.00 71.10 252 LYS A C 1
ATOM 1476 O O . LYS A 1 248 ? 19.188 2.302 8.408 1.00 76.66 252 LYS A O 1
ATOM 1482 N N . PRO A 1 249 ? 18.295 0.566 7.305 1.00 59.08 253 PRO A N 1
ATOM 1483 C CA . PRO A 1 249 ? 17.195 0.395 8.277 1.00 61.31 253 PRO A CA 1
ATOM 1484 C C . PRO A 1 249 ? 17.674 -0.168 9.610 1.00 63.43 253 PRO A C 1
ATOM 1485 O O . PRO A 1 249 ? 17.436 -1.324 9.978 1.00 56.52 253 PRO A O 1
ATOM 1489 N N . VAL A 1 250 ? 18.376 0.677 10.366 1.00 59.30 254 VAL A N 1
ATOM 1490 C CA . VAL A 1 250 ? 18.865 0.329 11.693 1.00 56.83 254 VAL A CA 1
ATOM 1491 C C . VAL A 1 250 ? 18.651 1.519 12.618 1.00 56.52 254 VAL A C 1
ATOM 1492 O O . VAL A 1 250 ? 18.450 2.652 12.177 1.00 57.46 254 VAL A O 1
ATOM 1496 N N . GLN A 1 251 ? 18.676 1.241 13.920 1.00 57.18 255 GLN A N 1
ATOM 1497 C CA . GLN A 1 251 ? 18.757 2.274 14.942 1.00 58.51 255 GLN A CA 1
ATOM 1498 C C . GLN A 1 251 ? 19.706 1.780 16.027 1.00 57.59 255 GLN A C 1
ATOM 1499 O O . GLN A 1 251 ? 20.309 0.709 15.906 1.00 56.62 255 GLN A O 1
ATOM 1505 N N . HIS A 1 252 ? 19.859 2.565 17.091 1.00 59.04 256 HIS A N 1
ATOM 1506 C CA . HIS A 1 252 ? 20.775 2.177 18.152 1.00 58.65 256 HIS A CA 1
ATOM 1507 C C . HIS A 1 252 ? 20.232 2.574 19.516 1.00 63.03 256 HIS A C 1
ATOM 1508 O O . HIS A 1 252 ? 19.613 3.630 19.671 1.00 69.61 256 HIS A O 1
ATOM 1515 N N . VAL A 1 253 ? 20.464 1.702 20.495 1.00 42.25 257 VAL A N 1
ATOM 1516 C CA . VAL A 1 253 ? 20.169 1.957 21.898 1.00 43.06 257 VAL A CA 1
ATOM 1517 C C . VAL A 1 253 ? 21.465 1.796 22.676 1.00 43.19 257 VAL A C 1
ATOM 1518 O O . VAL A 1 253 ? 22.170 0.793 22.512 1.00 43.18 257 VAL A O 1
ATOM 1522 N N . THR A 1 254 ? 21.781 2.776 23.504 1.00 46.67 258 THR A N 1
ATOM 1523 C CA . THR A 1 254 ? 22.961 2.643 24.350 1.00 42.58 258 THR A CA 1
ATOM 1524 C C . THR A 1 254 ? 22.573 1.988 25.669 1.00 49.67 258 THR A C 1
ATOM 1525 O O . THR A 1 254 ? 21.617 2.434 26.314 1.00 55.46 258 THR A O 1
ATOM 1529 N N . PRO A 1 255 ? 23.268 0.933 26.093 1.00 51.29 259 PRO A N 1
ATOM 1530 C CA . PRO A 1 255 ? 22.932 0.314 27.370 1.00 46.96 259 PRO A CA 1
ATOM 1531 C C . PRO A 1 255 ? 23.115 1.305 28.499 1.00 43.46 259 PRO A C 1
ATOM 1532 O O . PRO A 1 255 ? 23.890 2.273 28.378 1.00 44.83 259 PRO A O 1
ATOM 1536 N N . PRO A 1 256 ? 22.399 1.121 29.614 1.00 42.69 260 PRO A N 1
ATOM 1537 C CA . PRO A 1 256 ? 22.533 2.070 30.734 1.00 45.33 260 PRO A CA 1
ATOM 1538 C C . PRO A 1 256 ? 23.969 2.259 31.190 1.00 45.97 260 PRO A C 1
ATOM 1539 O O . PRO A 1 256 ? 24.378 3.388 31.487 1.00 48.97 260 PRO A O 1
ATOM 1543 N N . GLN A 1 257 ? 24.748 1.185 31.245 1.00 42.74 261 GLN A N 1
ATOM 1544 C CA . GLN A 1 257 ? 26.183 1.267 31.470 1.00 41.47 261 GLN A CA 1
ATOM 1545 C C . GLN A 1 257 ? 26.895 1.029 30.146 1.00 46.13 261 GLN A C 1
ATOM 1546 O O . GLN A 1 257 ? 26.629 0.034 29.464 1.00 53.26 261 GLN A O 1
ATOM 1552 N N . THR A 1 258 ? 27.783 1.948 29.779 1.00 46.23 262 THR A N 1
ATOM 1553 C CA . THR A 1 258 ? 28.568 1.819 28.563 1.00 43.77 262 THR A CA 1
ATOM 1554 C C . THR A 1 258 ? 29.972 2.341 28.829 1.00 45.34 262 THR A C 1
ATOM 1555 O O . THR A 1 258 ? 30.263 2.889 29.897 1.00 44.46 262 THR A O 1
ATOM 1559 N N . PHE A 1 259 ? 30.849 2.163 27.844 1.00 43.22 263 PHE A N 1
ATOM 1560 C CA . PHE A 1 259 ? 32.252 2.525 27.965 1.00 45.01 263 PHE A CA 1
ATOM 1561 C C . PHE A 1 259 ? 32.557 3.771 27.147 1.00 44.36 263 PHE A C 1
ATOM 1562 O O . PHE A 1 259 ? 31.994 3.970 26.065 1.00 39.33 263 PHE A O 1
ATOM 1570 N N . LYS A 1 260 ? 33.455 4.602 27.667 1.00 48.81 264 LYS A N 1
ATOM 1571 C CA . LYS A 1 260 ? 33.856 5.826 26.984 1.00 50.29 264 LYS A CA 1
ATOM 1572 C C . LYS A 1 260 ? 34.936 5.504 25.961 1.00 51.73 264 LYS A C 1
ATOM 1573 O O . LYS A 1 260 ? 36.033 5.063 26.323 1.00 55.30 264 LYS A O 1
ATOM 1579 N N . ILE A 1 261 ? 34.628 5.722 24.689 1.00 52.60 265 ILE A N 1
ATOM 1580 C CA . ILE A 1 261 ? 35.571 5.483 23.605 1.00 49.30 265 ILE A CA 1
ATOM 1581 C C . ILE A 1 261 ? 36.388 6.748 23.385 1.00 51.12 265 ILE A C 1
ATOM 1582 O O . ILE A 1 261 ? 35.830 7.843 23.250 1.00 49.65 265 ILE A O 1
ATOM 1587 N N . GLU A 1 262 ? 37.712 6.602 23.364 1.00 53.32 266 GLU A N 1
ATOM 1588 C CA . GLU A 1 262 ? 38.629 7.714 23.138 1.00 49.48 266 GLU A CA 1
ATOM 1589 C C . GLU A 1 262 ? 39.571 7.335 22.007 1.00 52.28 266 GLU A C 1
ATOM 1590 O O . GLU A 1 262 ? 40.365 6.400 22.149 1.00 61.94 266 GLU A O 1
ATOM 1596 N N . ASN A 1 263 ? 39.488 8.062 20.893 1.00 50.42 267 ASN A N 1
ATOM 1597 C CA . ASN A 1 263 ? 40.235 7.714 19.695 1.00 52.12 267 ASN A CA 1
ATOM 1598 C C . ASN A 1 263 ? 41.466 8.599 19.571 1.00 52.14 267 ASN A C 1
ATOM 1599 O O . ASN A 1 263 ? 41.326 9.802 19.303 1.00 53.76 267 ASN A O 1
ATOM 1604 N N . PRO A 1 264 ? 42.671 8.065 19.744 1.00 47.24 268 PRO A N 1
ATOM 1605 C CA . PRO A 1 264 ? 43.872 8.906 19.721 1.00 46.92 268 PRO A CA 1
ATOM 1606 C C . PRO A 1 264 ? 44.301 9.295 18.312 1.00 45.12 268 PRO A C 1
ATOM 1607 O O . PRO A 1 264 ? 44.011 8.620 17.321 1.00 38.72 268 PRO A O 1
ATOM 1611 N N . LEU A 1 265 ? 45.025 10.413 18.252 1.00 47.31 269 LEU A N 1
ATOM 1612 C CA . LEU A 1 265 ? 45.598 10.941 17.023 1.00 47.87 269 LEU A CA 1
ATOM 1613 C C . LEU A 1 265 ? 47.002 11.441 17.321 1.00 48.43 269 LEU A C 1
ATOM 1614 O O . LEU A 1 265 ? 47.229 12.098 18.340 1.00 49.73 269 LEU A O 1
ATOM 1619 N N . ALA A 1 266 ? 47.941 11.131 16.432 1.00 51.11 270 ALA A N 1
ATOM 1620 C CA . ALA A 1 266 ? 49.324 11.536 16.625 1.00 51.42 270 ALA A CA 1
ATOM 1621 C C . ALA A 1 266 ? 49.980 11.762 15.273 1.00 56.08 270 ALA A C 1
ATOM 1622 O O . ALA A 1 266 ? 49.599 11.154 14.269 1.00 60.00 270 ALA A O 1
ATOM 1624 N N . VAL A 1 267 ? 50.967 12.646 15.259 1.00 58.56 271 VAL A N 1
ATOM 1625 C CA . VAL A 1 267 ? 51.774 12.875 14.068 1.00 56.91 271 VAL A CA 1
ATOM 1626 C C . VAL A 1 267 ? 52.827 11.780 13.973 1.00 57.10 271 VAL A C 1
ATOM 1627 O O . VAL A 1 267 ? 53.418 11.376 14.982 1.00 60.72 271 VAL A O 1
ATOM 1631 N N . VAL A 1 268 ? 53.051 11.277 12.763 1.00 53.86 272 VAL A N 1
ATOM 1632 C CA . VAL A 1 268 ? 54.074 10.261 12.538 1.00 55.89 272 VAL A CA 1
ATOM 1633 C C . VAL A 1 268 ? 55.436 10.944 12.522 1.00 56.72 272 VAL A C 1
ATOM 1634 O O . VAL A 1 268 ? 55.668 11.870 11.738 1.00 53.81 272 VAL A O 1
ATOM 1638 N N . ALA A 1 269 ? 56.340 10.486 13.392 1.00 62.07 273 ALA A N 1
ATOM 1639 C CA . ALA A 1 269 ? 57.639 11.138 13.524 1.00 67.05 273 ALA A CA 1
ATOM 1640 C C . ALA A 1 269 ? 58.490 10.977 12.271 1.00 69.19 273 ALA A C 1
ATOM 1641 O O . ALA A 1 269 ? 59.246 11.888 11.919 1.00 71.70 273 ALA A O 1
ATOM 1643 N N . THR A 1 270 ? 58.380 9.842 11.585 1.00 73.60 274 THR A N 1
ATOM 1644 C CA . THR A 1 270 ? 59.200 9.563 10.412 1.00 76.71 274 THR A CA 1
ATOM 1645 C C . THR A 1 270 ? 58.695 10.251 9.149 1.00 75.18 274 THR A C 1
ATOM 1646 O O . THR A 1 270 ? 59.127 9.886 8.051 1.00 79.77 274 THR A O 1
ATOM 1650 N N . SER A 1 271 ? 57.808 11.232 9.271 1.00 69.67 275 SER A N 1
ATOM 1651 C CA . SER A 1 271 ? 57.223 11.881 8.109 1.00 64.91 275 SER A CA 1
ATOM 1652 C C . SER A 1 271 ? 58.053 13.081 7.679 1.00 61.88 275 SER A C 1
ATOM 1653 O O . SER A 1 271 ? 58.572 13.829 8.512 1.00 58.93 275 SER A O 1
ATOM 1656 N N . THR A 1 272 ? 58.163 13.262 6.364 1.00 62.83 276 THR A N 1
ATOM 1657 C CA . THR A 1 272 ? 58.877 14.379 5.769 1.00 61.73 276 THR A CA 1
ATOM 1658 C C . THR A 1 272 ? 57.999 15.615 5.605 1.00 59.30 276 THR A C 1
ATOM 1659 O O . THR A 1 272 ? 58.327 16.492 4.797 1.00 61.51 276 THR A O 1
ATOM 1663 N N . HIS A 1 273 ? 56.895 15.703 6.347 1.00 57.83 277 HIS A N 1
ATOM 1664 C CA . HIS A 1 273 ? 55.927 16.784 6.191 1.00 58.69 277 HIS A CA 1
ATOM 1665 C C . HIS A 1 273 ? 55.408 17.244 7.541 1.00 61.33 277 HIS A C 1
ATOM 1666 O O . HIS A 1 273 ? 54.233 17.596 7.682 1.00 62.32 277 HIS A O 1
ATOM 1673 N N . LEU A 1 274 ? 56.273 17.258 8.557 1.00 65.56 278 LEU A N 1
ATOM 1674 C CA . LEU A 1 274 ? 55.804 17.560 9.904 1.00 67.12 278 LEU A CA 1
ATOM 1675 C C . LEU A 1 274 ? 55.268 18.978 10.025 1.00 67.47 278 LEU A C 1
ATOM 1676 O O . LEU A 1 274 ? 54.536 19.267 10.974 1.00 69.83 278 LEU A O 1
ATOM 1681 N N . GLY A 1 275 ? 55.601 19.860 9.088 1.00 67.72 279 GLY A N 1
ATOM 1682 C CA . GLY A 1 275 ? 54.968 21.162 9.045 1.00 67.03 279 GLY A CA 1
ATOM 1683 C C . GLY A 1 275 ? 53.478 21.035 8.800 1.00 63.19 279 GLY A C 1
ATOM 1684 O O . GLY A 1 275 ? 52.666 21.478 9.618 1.00 67.12 279 GLY A O 1
ATOM 1685 N N . ALA A 1 276 ? 53.108 20.412 7.677 1.00 55.80 280 ALA A N 1
ATOM 1686 C CA . ALA A 1 276 ? 51.695 20.228 7.362 1.00 57.15 280 ALA A CA 1
ATOM 1687 C C . ALA A 1 276 ? 51.040 19.231 8.309 1.00 62.16 280 ALA A C 1
ATOM 1688 O O . ALA A 1 276 ? 49.896 19.431 8.733 1.00 65.04 280 ALA A O 1
ATOM 1690 N N . ALA A 1 277 ? 51.749 18.150 8.649 1.00 60.28 281 ALA A N 1
ATOM 1691 C CA . ALA A 1 277 ? 51.182 17.140 9.536 1.00 55.28 281 ALA A CA 1
ATOM 1692 C C . ALA A 1 277 ? 50.837 17.728 10.899 1.00 56.56 281 ALA A C 1
ATOM 1693 O O . ALA A 1 277 ? 49.783 17.418 11.468 1.00 57.73 281 ALA A O 1
ATOM 1695 N N . THR A 1 278 ? 51.709 18.584 11.440 1.00 56.16 282 THR A N 1
ATOM 1696 C CA . THR A 1 278 ? 51.385 19.262 12.692 1.00 57.42 282 THR A CA 1
ATOM 1697 C C . THR A 1 278 ? 50.223 20.230 12.506 1.00 58.73 282 THR A C 1
ATOM 1698 O O . THR A 1 278 ? 49.345 20.328 13.371 1.00 58.10 282 THR A O 1
ATOM 1702 N N . ALA A 1 279 ? 50.203 20.953 11.384 1.00 58.67 283 ALA A N 1
ATOM 1703 C CA . ALA A 1 279 ? 49.097 21.864 11.115 1.00 57.77 283 ALA A CA 1
ATOM 1704 C C . ALA A 1 279 ? 47.779 21.109 11.013 1.00 54.06 283 ALA A C 1
ATOM 1705 O O . ALA A 1 279 ? 46.755 21.557 11.543 1.00 53.95 283 ALA A O 1
ATOM 1707 N N . PHE A 1 280 ? 47.787 19.951 10.351 1.00 47.83 284 PHE A N 1
ATOM 1708 C CA . PHE A 1 280 ? 46.564 19.169 10.216 1.00 45.84 284 PHE A CA 1
ATOM 1709 C C . PHE A 1 280 ? 46.123 18.573 11.545 1.00 51.81 284 PHE A C 1
ATOM 1710 O O . PHE A 1 280 ? 44.920 18.407 11.777 1.00 58.19 284 PHE A O 1
ATOM 1718 N N . ARG A 1 281 ? 47.069 18.245 12.427 1.00 54.15 285 ARG A N 1
ATOM 1719 C CA . ARG A 1 281 ? 46.700 17.714 13.734 1.00 53.86 285 ARG A CA 1
ATOM 1720 C C . ARG A 1 281 ? 46.141 18.810 14.634 1.00 55.79 285 ARG A C 1
ATOM 1721 O O . ARG A 1 281 ? 45.106 18.624 15.286 1.00 53.62 285 ARG A O 1
ATOM 1729 N N . ASN A 1 282 ? 46.818 19.960 14.684 1.00 54.38 286 ASN A N 1
ATOM 1730 C CA . ASN A 1 282 ? 46.362 21.054 15.535 1.00 53.88 286 ASN A CA 1
ATOM 1731 C C . ASN A 1 282 ? 45.028 21.614 15.062 1.00 54.23 286 ASN A C 1
ATOM 1732 O O . ASN A 1 282 ? 44.228 22.080 15.882 1.00 52.78 286 ASN A O 1
ATOM 1737 N N . PHE A 1 283 ? 44.765 21.567 13.754 1.00 55.57 287 PHE A N 1
ATOM 1738 C CA . PHE A 1 283 ? 43.489 22.049 13.237 1.00 56.86 287 PHE A CA 1
ATOM 1739 C C . PHE A 1 283 ? 42.315 21.285 13.836 1.00 57.11 287 PHE A C 1
ATOM 1740 O O . PHE A 1 283 ? 41.214 21.834 13.947 1.00 54.11 287 PHE A O 1
ATOM 1748 N N . GLN A 1 284 ? 42.532 20.027 14.235 1.00 53.29 288 GLN A N 1
ATOM 1749 C CA . GLN A 1 284 ? 41.444 19.217 14.773 1.00 48.65 288 GLN A CA 1
ATOM 1750 C C . GLN A 1 284 ? 40.910 19.781 16.081 1.00 53.28 288 GLN A C 1
ATOM 1751 O O . GLN A 1 284 ? 39.712 19.660 16.366 1.00 53.95 288 GLN A O 1
ATOM 1757 N N . TYR A 1 285 ? 41.773 20.395 16.885 1.00 55.32 289 TYR A N 1
ATOM 1758 C CA . TYR A 1 285 ? 41.367 20.932 18.176 1.00 54.11 289 TYR A CA 1
ATOM 1759 C C . TYR A 1 285 ? 40.782 22.334 18.078 1.00 55.80 289 TYR A C 1
ATOM 1760 O O . TYR A 1 285 ? 40.399 22.899 19.108 1.00 60.57 289 TYR A O 1
ATOM 1769 N N . THR A 1 286 ? 40.702 22.904 16.879 1.00 55.05 290 THR A N 1
ATOM 1770 C CA . THR A 1 286 ? 40.055 24.195 16.714 1.00 52.92 290 THR A CA 1
ATOM 1771 C C . THR A 1 286 ? 38.564 24.079 17.010 1.00 49.16 290 THR A C 1
ATOM 1772 O O . THR A 1 286 ? 37.982 22.991 17.010 1.00 46.58 290 THR A O 1
ATOM 1776 N N . VAL A 1 287 ? 37.944 25.231 17.268 1.00 50.04 291 VAL A N 1
ATOM 1777 C CA . VAL A 1 287 ? 36.514 25.247 17.560 1.00 51.96 291 VAL A CA 1
ATOM 1778 C C . VAL A 1 287 ? 35.726 24.699 16.377 1.00 54.04 291 VAL A C 1
ATOM 1779 O O . VAL A 1 287 ? 34.805 23.889 16.544 1.00 52.68 291 VAL A O 1
ATOM 1783 N N . GLN A 1 288 ? 36.095 25.110 15.161 1.00 56.64 292 GLN A N 1
ATOM 1784 C CA . GLN A 1 288 ? 35.367 24.676 13.972 1.00 56.32 292 GLN A CA 1
ATOM 1785 C C . GLN A 1 288 ? 35.461 23.168 13.786 1.00 52.89 292 GLN A C 1
ATOM 1786 O O . GLN A 1 288 ? 34.444 22.490 13.600 1.00 52.17 292 GLN A O 1
ATOM 1792 N N . ALA A 1 289 ? 36.679 22.623 13.835 1.00 50.93 293 ALA A N 1
ATOM 1793 C CA . ALA A 1 289 ? 36.851 21.188 13.630 1.00 47.39 293 ALA A CA 1
ATOM 1794 C C . ALA A 1 289 ? 36.116 20.384 14.694 1.00 48.24 293 ALA A C 1
ATOM 1795 O O . ALA A 1 289 ? 35.532 19.337 14.394 1.00 47.11 293 ALA A O 1
ATOM 1797 N N . GLN A 1 290 ? 36.134 20.856 15.944 1.00 50.51 294 GLN A N 1
ATOM 1798 C CA . GLN A 1 290 ? 35.405 20.163 17.001 1.00 46.18 294 GLN A CA 1
ATOM 1799 C C . GLN A 1 290 ? 33.906 20.181 16.735 1.00 49.70 294 GLN A C 1
ATOM 1800 O O . GLN A 1 290 ? 33.214 19.184 16.974 1.00 50.24 294 GLN A O 1
ATOM 1806 N N . LYS A 1 291 ? 33.385 21.305 16.236 1.00 48.68 295 LYS A N 1
ATOM 1807 C CA . LYS A 1 291 ? 31.988 21.345 15.821 1.00 51.15 295 LYS A CA 1
ATOM 1808 C C . LYS A 1 291 ? 31.727 20.353 14.695 1.00 50.09 295 LYS A C 1
ATOM 1809 O O . LYS A 1 291 ? 30.688 19.683 14.673 1.00 48.99 295 LYS A O 1
ATOM 1815 N N . LEU A 1 292 ? 32.666 20.242 13.752 1.00 50.07 296 LEU A N 1
ATOM 1816 C CA . LEU A 1 292 ? 32.463 19.375 12.595 1.00 49.47 296 LEU A CA 1
ATOM 1817 C C . LEU A 1 292 ? 32.439 17.907 13.002 1.00 44.55 296 LEU A C 1
ATOM 1818 O O . LEU A 1 292 ? 31.571 17.146 12.558 1.00 46.96 296 LEU A O 1
ATOM 1823 N N . TRP A 1 293 ? 33.394 17.489 13.837 1.00 41.13 297 TRP A N 1
ATOM 1824 C CA . TRP A 1 293 ? 33.373 16.128 14.365 1.00 44.51 297 TRP A CA 1
ATOM 1825 C C . TRP A 1 293 ? 32.058 15.845 15.080 1.00 46.55 297 TRP A C 1
ATOM 1826 O O . TRP A 1 293 ? 31.428 14.803 14.860 1.00 43.13 297 TRP A O 1
ATOM 1837 N N . ALA A 1 294 ? 31.631 16.770 15.944 1.00 45.65 298 ALA A N 1
ATOM 1838 C CA . ALA A 1 294 ? 30.355 16.620 16.632 1.00 42.71 298 ALA A CA 1
ATOM 1839 C C . ALA A 1 294 ? 29.218 16.451 15.635 1.00 45.87 298 ALA A C 1
ATOM 1840 O O . ALA A 1 294 ? 28.412 15.521 15.746 1.00 44.83 298 ALA A O 1
ATOM 1842 N N . GLN A 1 295 ? 29.155 17.334 14.633 1.00 49.61 299 GLN A N 1
ATOM 1843 C CA . GLN A 1 295 ? 28.114 17.238 13.615 1.00 46.87 299 GLN A CA 1
ATOM 1844 C C . GLN A 1 295 ? 28.189 15.920 12.854 1.00 46.20 299 GLN A C 1
ATOM 1845 O O . GLN A 1 295 ? 27.167 15.436 12.353 1.00 49.30 299 GLN A O 1
ATOM 1851 N N . ALA A 1 296 ? 29.379 15.326 12.762 1.00 46.50 300 ALA A N 1
ATOM 1852 C CA . ALA A 1 296 ? 29.554 14.034 12.112 1.00 47.33 300 ALA A CA 1
ATOM 1853 C C . ALA A 1 296 ? 29.207 12.857 13.017 1.00 47.99 300 ALA A C 1
ATOM 1854 O O . ALA A 1 296 ? 29.255 11.712 12.559 1.00 49.72 300 ALA A O 1
ATOM 1856 N N . GLY A 1 297 ? 28.864 13.102 14.277 1.00 47.30 301 GLY A N 1
ATOM 1857 C CA . GLY A 1 297 ? 28.498 12.040 15.187 1.00 46.63 301 GLY A CA 1
ATOM 1858 C C . GLY A 1 297 ? 29.582 11.595 16.140 1.00 47.27 301 GLY A C 1
ATOM 1859 O O . GLY A 1 297 ? 29.372 10.625 16.876 1.00 49.51 301 GLY A O 1
ATOM 1860 N N . PHE A 1 298 ? 30.729 12.264 16.152 1.00 48.65 302 PHE A N 1
ATOM 1861 C CA . PHE A 1 298 ? 31.823 11.933 17.055 1.00 46.14 302 PHE A CA 1
ATOM 1862 C C . PHE A 1 298 ? 31.815 12.914 18.220 1.00 52.74 302 PHE A C 1
ATOM 1863 O O . PHE A 1 298 ? 31.699 14.127 18.014 1.00 57.12 302 PHE A O 1
ATOM 1871 N N . ARG A 1 299 ? 31.936 12.393 19.430 1.00 50.87 303 ARG A N 1
ATOM 1872 C CA . ARG A 1 299 ? 31.845 13.236 20.614 1.00 48.32 303 ARG A CA 1
ATOM 1873 C C . ARG A 1 299 ? 33.102 14.084 20.764 1.00 46.18 303 ARG A C 1
ATOM 1874 O O . ARG A 1 299 ? 34.200 13.532 20.910 1.00 48.80 303 ARG A O 1
ATOM 1882 N N . PRO A 1 300 ? 32.996 15.407 20.735 1.00 44.04 304 PRO A N 1
ATOM 1883 C CA . PRO A 1 300 ? 34.191 16.251 20.798 1.00 44.10 304 PRO A CA 1
ATOM 1884 C C . PRO A 1 300 ? 34.740 16.359 22.212 1.00 47.71 304 PRO A C 1
ATOM 1885 O O . PRO A 1 300 ? 34.045 16.128 23.203 1.00 49.91 304 PRO A O 1
ATOM 1889 N N . VAL A 1 301 ? 36.022 16.726 22.285 1.00 46.33 305 VAL A N 1
ATOM 1890 C CA . VAL A 1 301 ? 36.689 16.930 23.568 1.00 47.77 305 VAL A CA 1
ATOM 1891 C C . VAL A 1 301 ? 36.691 18.388 24.004 1.00 49.68 305 VAL A C 1
ATOM 1892 O O . VAL A 1 301 ? 36.977 18.667 25.179 1.00 53.39 305 VAL A O 1
ATOM 1896 N N . ASP A 1 302 ? 36.392 19.320 23.107 1.00 52.67 306 ASP A N 1
ATOM 1897 C CA . ASP A 1 302 ? 36.261 20.720 23.484 1.00 55.65 306 ASP A CA 1
ATOM 1898 C C . ASP A 1 302 ? 35.088 20.870 24.445 1.00 58.59 306 ASP A C 1
ATOM 1899 O O . ASP A 1 302 ? 33.941 20.600 24.055 1.00 63.62 306 ASP A O 1
ATOM 1904 N N . PRO A 1 303 ? 35.317 21.292 25.691 1.00 54.73 307 PRO A N 1
ATOM 1905 C CA . PRO A 1 303 ? 34.211 21.351 26.661 1.00 53.33 307 PRO A CA 1
ATOM 1906 C C . PRO A 1 303 ? 33.095 22.301 26.263 1.00 52.68 307 PRO A C 1
ATOM 1907 O O . PRO A 1 303 ? 31.956 22.111 26.708 1.00 53.91 307 PRO A O 1
ATOM 1911 N N . ALA A 1 304 ? 33.377 23.312 25.439 1.00 52.80 308 ALA A N 1
ATOM 1912 C CA . ALA A 1 304 ? 32.319 24.202 24.976 1.00 53.92 308 ALA A CA 1
ATOM 1913 C C . ALA A 1 304 ? 31.516 23.571 23.843 1.00 53.38 308 ALA A C 1
ATOM 1914 O O . ALA A 1 304 ? 30.282 23.659 23.831 1.00 53.60 308 ALA A O 1
ATOM 1916 N N . VAL A 1 305 ? 32.192 22.929 22.888 1.00 49.30 309 VAL A N 1
ATOM 1917 C CA . VAL A 1 305 ? 31.477 22.245 21.816 1.00 48.74 309 VAL A CA 1
ATOM 1918 C C . VAL A 1 305 ? 30.730 21.038 22.367 1.00 48.72 309 VAL A C 1
ATOM 1919 O O . VAL A 1 305 ? 29.596 20.755 21.962 1.00 52.11 309 VAL A O 1
ATOM 1923 N N . ALA A 1 306 ? 31.347 20.315 23.305 1.00 46.98 310 ALA A N 1
ATOM 1924 C CA . ALA A 1 306 ? 30.677 19.170 23.914 1.00 45.24 310 ALA A CA 1
ATOM 1925 C C . ALA A 1 306 ? 29.429 19.604 24.671 1.00 46.19 310 ALA A C 1
ATOM 1926 O O . ALA A 1 306 ? 28.421 18.888 24.683 1.00 45.70 310 ALA A O 1
ATOM 1928 N N . ALA A 1 307 ? 29.477 20.775 25.308 1.00 47.76 311 ALA A N 1
ATOM 1929 C CA . ALA A 1 307 ? 28.276 21.321 25.930 1.00 48.89 311 ALA A CA 1
ATOM 1930 C C . ALA A 1 307 ? 27.221 21.651 24.883 1.00 49.25 311 ALA A C 1
ATOM 1931 O O . ALA A 1 307 ? 26.034 21.357 25.072 1.00 49.43 311 ALA A O 1
ATOM 1933 N N . ASP A 1 308 ? 27.640 22.252 23.763 1.00 49.59 312 ASP A N 1
ATOM 1934 C CA . ASP A 1 308 ? 26.695 22.636 22.718 1.00 51.60 312 ASP A CA 1
ATOM 1935 C C . ASP A 1 308 ? 26.009 21.426 22.099 1.00 49.91 312 ASP A C 1
ATOM 1936 O O . ASP A 1 308 ? 24.864 21.528 21.645 1.00 51.32 312 ASP A O 1
ATOM 1941 N N . PHE A 1 309 ? 26.687 20.281 22.065 1.00 47.48 313 PHE A N 1
ATOM 1942 C CA . PHE A 1 309 ? 26.144 19.071 21.463 1.00 48.16 313 PHE A CA 1
ATOM 1943 C C . PHE A 1 309 ? 25.734 18.038 22.502 1.00 47.32 313 PHE A C 1
ATOM 1944 O O . PHE A 1 309 ? 25.399 16.906 22.136 1.00 45.13 313 PHE A O 1
ATOM 1952 N N . ALA A 1 310 ? 25.740 18.406 23.788 1.00 49.24 314 ALA A N 1
ATOM 1953 C CA . ALA A 1 310 ? 25.389 17.459 24.843 1.00 46.29 314 ALA A CA 1
ATOM 1954 C C . ALA A 1 310 ? 23.987 16.898 24.656 1.00 46.07 314 ALA A C 1
ATOM 1955 O O . ALA A 1 310 ? 23.708 15.770 25.078 1.00 45.45 314 ALA A O 1
ATOM 1957 N N . ASP A 1 311 ? 23.100 17.658 24.019 1.00 48.94 315 ASP A N 1
ATOM 1958 C CA . ASP A 1 311 ? 21.731 17.220 23.804 1.00 48.84 315 ASP A CA 1
ATOM 1959 C C . ASP A 1 311 ? 21.597 16.193 22.686 1.00 47.88 315 ASP A C 1
ATOM 1960 O O . ASP A 1 311 ? 20.512 15.624 22.523 1.00 49.08 315 ASP A O 1
ATOM 1965 N N . LEU A 1 312 ? 22.656 15.948 21.908 1.00 46.83 316 LEU A N 1
ATOM 1966 C CA . LEU A 1 312 ? 22.667 14.861 20.937 1.00 46.79 316 LEU A CA 1
ATOM 1967 C C . LEU A 1 312 ? 23.584 13.717 21.330 1.00 49.68 316 LEU A C 1
ATOM 1968 O O . LEU A 1 312 ? 23.460 12.625 20.767 1.00 56.48 316 LEU A O 1
ATOM 1973 N N . PHE A 1 313 ? 24.501 13.945 22.256 1.00 44.54 317 PHE A N 1
ATOM 1974 C CA . PHE A 1 313 ? 25.360 12.898 22.777 1.00 42.78 317 PHE A CA 1
ATOM 1975 C C . PHE A 1 313 ? 24.965 12.645 24.226 1.00 45.68 317 PHE A C 1
ATOM 1976 O O . PHE A 1 313 ? 25.595 13.177 25.149 1.00 48.90 317 PHE A O 1
ATOM 1984 N N . PRO A 1 314 ? 23.926 11.845 24.458 1.00 45.20 318 PRO A N 1
ATOM 1985 C CA . PRO A 1 314 ? 23.362 11.741 25.808 1.00 43.83 318 PRO A CA 1
ATOM 1986 C C . PRO A 1 314 ? 24.278 10.979 26.750 1.00 43.25 318 PRO A C 1
ATOM 1987 O O . PRO A 1 314 ? 24.902 9.984 26.375 1.00 42.73 318 PRO A O 1
ATOM 1991 N N . VAL A 1 315 ? 24.353 11.458 27.984 1.00 43.64 319 VAL A N 1
ATOM 1992 C CA . VAL A 1 315 ? 25.122 10.740 29.005 1.00 43.61 319 VAL A CA 1
ATOM 1993 C C . VAL A 1 315 ? 24.368 9.474 29.391 1.00 47.97 319 VAL A C 1
ATOM 1994 O O . VAL A 1 315 ? 23.130 9.510 29.521 1.00 52.57 319 VAL A O 1
ATOM 1998 N N . PRO A 1 316 ? 25.036 8.339 29.534 1.00 50.39 320 PRO A N 1
ATOM 1999 C CA . PRO A 1 316 ? 24.360 7.126 29.997 1.00 48.08 320 PRO A CA 1
ATOM 2000 C C . PRO A 1 316 ? 24.212 7.160 31.514 1.00 49.25 320 PRO A C 1
ATOM 2001 O O . PRO A 1 316 ? 24.576 8.128 32.180 1.00 48.65 320 PRO A O 1
ATOM 2005 N N . ALA A 1 317 ? 23.657 6.075 32.057 1.00 51.25 321 ALA A N 1
ATOM 2006 C CA . ALA A 1 317 ? 23.590 5.947 33.507 1.00 51.15 321 ALA A CA 1
ATOM 2007 C C . ALA A 1 317 ? 24.980 5.823 34.112 1.00 52.90 321 ALA A C 1
ATOM 2008 O O . ALA A 1 317 ? 25.213 6.295 35.231 1.00 55.85 321 ALA A O 1
ATOM 2010 N N . LYS A 1 318 ? 25.914 5.211 33.387 1.00 51.42 322 LYS A N 1
ATOM 2011 C CA . LYS A 1 318 ? 27.276 5.032 33.876 1.00 54.70 322 LYS A CA 1
ATOM 2012 C C . LYS A 1 318 ? 28.226 5.001 32.690 1.00 54.85 322 LYS A C 1
ATOM 2013 O O . LYS A 1 318 ? 28.109 4.127 31.825 1.00 55.02 322 LYS A O 1
ATOM 2019 N N . LEU A 1 319 ? 29.162 5.945 32.654 1.00 55.13 323 LEU A N 1
ATOM 2020 C CA . LEU A 1 319 ? 30.175 6.021 31.603 1.00 55.27 323 LEU A CA 1
ATOM 2021 C C . LEU A 1 319 ? 31.485 5.484 32.170 1.00 60.24 323 LEU A C 1
ATOM 2022 O O . LEU A 1 319 ? 32.189 6.180 32.906 1.00 66.88 323 LEU A O 1
ATOM 2027 N N . TRP A 1 320 ? 31.805 4.240 31.831 1.00 50.40 324 TRP A N 1
ATOM 2028 C CA . TRP A 1 320 ? 33.062 3.640 32.251 1.00 49.53 324 TRP A CA 1
ATOM 2029 C C . TRP A 1 320 ? 34.198 4.130 31.364 1.00 47.08 324 TRP A C 1
ATOM 2030 O O . TRP A 1 320 ? 34.041 4.268 30.148 1.00 48.90 324 TRP A O 1
ATOM 2041 N N . THR A 1 321 ? 35.347 4.394 31.980 1.00 49.02 325 THR A N 1
ATOM 2042 C CA . THR A 1 321 ? 36.531 4.850 31.269 1.00 54.36 325 THR A CA 1
ATOM 2043 C C . THR A 1 321 ? 37.686 3.888 31.509 1.00 57.84 325 THR A C 1
ATOM 2044 O O . THR A 1 321 ? 37.693 3.119 32.475 1.00 60.96 325 THR A O 1
ATOM 2048 N N . ILE A 1 322 ? 38.675 3.945 30.612 1.00 57.09 326 ILE A N 1
ATOM 2049 C CA . ILE A 1 322 ? 39.858 3.101 30.759 1.00 58.83 326 ILE A CA 1
ATOM 2050 C C . ILE A 1 322 ? 40.592 3.425 32.053 1.00 67.12 326 ILE A C 1
ATOM 2051 O O . ILE A 1 322 ? 41.274 2.564 32.621 1.00 72.61 326 ILE A O 1
ATOM 2056 N N . ALA A 1 323 ? 40.453 4.657 32.550 1.00 72.34 327 ALA A N 1
ATOM 2057 C CA . ALA A 1 323 ? 41.078 5.016 33.817 1.00 67.47 327 ALA A CA 1
ATOM 2058 C C . ALA A 1 323 ? 40.396 4.324 34.990 1.00 86.60 327 ALA A C 1
ATOM 2059 O O . ALA A 1 323 ? 41.042 4.054 36.009 1.00 88.10 327 ALA A O 1
ATOM 2061 N N . ASP A 1 324 ? 39.097 4.035 34.868 1.00 78.91 328 ASP A N 1
ATOM 2062 C CA . ASP A 1 324 ? 38.401 3.296 35.916 1.00 76.12 328 ASP A CA 1
ATOM 2063 C C . ASP A 1 324 ? 38.997 1.910 36.102 1.00 73.99 328 ASP A C 1
ATOM 2064 O O . ASP A 1 324 ? 38.999 1.378 37.218 1.00 76.60 328 ASP A O 1
ATOM 2069 N N . LEU A 1 325 ? 39.507 1.314 35.029 1.00 69.53 329 LEU A N 1
ATOM 2070 C CA . LEU A 1 325 ? 40.093 -0.015 35.071 1.00 67.34 329 LEU A CA 1
ATOM 2071 C C . LEU A 1 325 ? 41.602 0.017 35.268 1.00 76.10 329 LEU A C 1
ATOM 2072 O O . LEU A 1 325 ? 42.265 -1.001 35.047 1.00 83.08 329 LEU A O 1
ATOM 2077 N N . GLY A 1 326 ? 42.154 1.155 35.678 1.00 77.82 330 GLY A N 1
ATOM 2078 C CA . GLY A 1 326 ? 43.581 1.273 35.885 1.00 81.17 330 GLY A CA 1
ATOM 2079 C C . GLY A 1 326 ? 44.381 1.640 34.659 1.00 81.07 330 GLY A C 1
ATOM 2080 O O . GLY A 1 326 ? 45.601 1.443 34.654 1.00 87.13 330 GLY A O 1
ATOM 2081 N N . GLY A 1 327 ? 43.740 2.168 33.621 1.00 84.29 331 GLY A N 1
ATOM 2082 C CA . GLY A 1 327 ? 44.430 2.532 32.402 1.00 80.11 331 GLY A CA 1
ATOM 2083 C C . GLY A 1 327 ? 44.736 1.327 31.533 1.00 74.94 331 GLY A C 1
ATOM 2084 O O . GLY A 1 327 ? 44.525 0.171 31.903 1.00 75.49 331 GLY A O 1
ATOM 2085 N N . TRP A 1 328 ? 45.247 1.615 30.335 1.00 74.60 332 TRP A N 1
ATOM 2086 C CA . TRP A 1 328 ? 45.663 0.533 29.451 1.00 75.37 332 TRP A CA 1
ATOM 2087 C C . TRP A 1 328 ? 46.822 -0.251 30.052 1.00 84.03 332 TRP A C 1
ATOM 2088 O O . TRP A 1 328 ? 46.988 -1.436 29.751 1.00 88.30 332 TRP A O 1
ATOM 2099 N N . GLY A 1 329 ? 47.614 0.378 30.924 1.00 88.15 333 GLY A N 1
ATOM 2100 C CA . GLY A 1 329 ? 48.711 -0.333 31.560 1.00 95.82 333 GLY A CA 1
ATOM 2101 C C . GLY A 1 329 ? 48.265 -1.544 32.358 1.00 97.10 333 GLY A C 1
ATOM 2102 O O . GLY A 1 329 ? 49.044 -2.477 32.568 1.00 108.58 333 GLY A O 1
ATOM 2103 N N . SER A 1 330 ? 47.012 -1.551 32.814 1.00 93.48 334 SER A N 1
ATOM 2104 C CA . SER A 1 330 ? 46.464 -2.674 33.560 1.00 96.93 334 SER A CA 1
ATOM 2105 C C . SER A 1 330 ? 45.397 -3.448 32.797 1.00 92.95 334 SER A C 1
ATOM 2106 O O . SER A 1 330 ? 45.011 -4.536 33.239 1.00 95.17 334 SER A O 1
ATOM 2109 N N . VAL A 1 331 ? 44.913 -2.923 31.676 1.00 138.02 335 VAL A N 1
ATOM 2110 C CA . VAL A 1 331 ? 43.950 -3.621 30.836 1.00 126.37 335 VAL A CA 1
ATOM 2111 C C . VAL A 1 331 ? 44.626 -4.274 29.636 1.00 121.14 335 VAL A C 1
ATOM 2112 O O . VAL A 1 331 ? 44.293 -5.402 29.270 1.00 116.04 335 VAL A O 1
ATOM 2116 N N . ASP A 1 332 ? 45.593 -3.581 29.034 1.00 124.21 336 ASP A N 1
ATOM 2117 C CA . ASP A 1 332 ? 46.319 -4.136 27.896 1.00 122.01 336 ASP A CA 1
ATOM 2118 C C . ASP A 1 332 ? 47.075 -5.434 28.185 1.00 123.55 336 ASP A C 1
ATOM 2119 O O . ASP A 1 332 ? 47.168 -6.261 27.262 1.00 118.03 336 ASP A O 1
ATOM 2124 N N . PRO A 1 333 ? 47.662 -5.662 29.362 1.00 131.72 337 PRO A N 1
ATOM 2125 C CA . PRO A 1 333 ? 48.292 -6.961 29.623 1.00 132.18 337 PRO A CA 1
ATOM 2126 C C . PRO A 1 333 ? 47.380 -7.992 30.267 1.00 130.50 337 PRO A C 1
ATOM 2127 O O . PRO A 1 333 ? 47.825 -9.119 30.511 1.00 131.62 337 PRO A O 1
ATOM 2131 N N . GLN A 1 334 ? 46.128 -7.638 30.543 1.00 127.05 338 GLN A N 1
ATOM 2132 C CA . GLN A 1 334 ? 45.141 -8.549 31.103 1.00 122.79 338 GLN A CA 1
ATOM 2133 C C . GLN A 1 334 ? 44.150 -9.047 30.056 1.00 115.29 338 GLN A C 1
ATOM 2134 O O . GLN A 1 334 ? 43.308 -9.893 30.370 1.00 111.01 338 GLN A O 1
ATOM 2140 N N . LEU A 1 335 ? 44.289 -8.598 28.804 1.00 117.29 339 LEU A N 1
ATOM 2141 C CA . LEU A 1 335 ? 43.226 -8.666 27.801 1.00 112.90 339 LEU A CA 1
ATOM 2142 C C . LEU A 1 335 ? 42.516 -10.015 27.743 1.00 111.81 339 LEU A C 1
ATOM 2143 O O . LEU A 1 335 ? 43.116 -11.075 27.947 1.00 112.65 339 LEU A O 1
ATOM 2148 N N . PHE A 1 336 ? 41.213 -9.943 27.480 1.00 107.71 340 PHE A N 1
ATOM 2149 C CA . PHE A 1 336 ? 40.430 -11.105 27.094 1.00 100.27 340 PHE A CA 1
ATOM 2150 C C . PHE A 1 336 ? 40.878 -11.588 25.722 1.00 98.84 340 PHE A C 1
ATOM 2151 O O . PHE A 1 336 ? 41.385 -10.812 24.908 1.00 99.16 340 PHE A O 1
ATOM 2159 N N . ASP A 1 337 ? 40.664 -12.872 25.455 1.00 95.95 341 ASP A N 1
ATOM 2160 C CA . ASP A 1 337 ? 40.993 -13.440 24.150 1.00 91.67 341 ASP A CA 1
ATOM 2161 C C . ASP A 1 337 ? 40.199 -14.712 23.877 1.00 86.10 341 ASP A C 1
ATOM 2162 O O . ASP A 1 337 ? 40.035 -15.553 24.759 1.00 87.62 341 ASP A O 1
ATOM 2167 N N . HIS B 1 51 ? 71.093 -4.205 21.628 1.00 132.22 55 HIS B N 1
ATOM 2168 C CA . HIS B 1 51 ? 70.470 -2.898 21.791 1.00 128.90 55 HIS B CA 1
ATOM 2169 C C . HIS B 1 51 ? 70.314 -2.213 20.429 1.00 122.70 55 HIS B C 1
ATOM 2170 O O . HIS B 1 51 ? 70.479 -2.844 19.385 1.00 124.63 55 HIS B O 1
ATOM 2177 N N . THR B 1 52 ? 70.010 -0.917 20.458 1.00 115.51 56 THR B N 1
ATOM 2178 C CA . THR B 1 52 ? 69.600 -0.176 19.274 1.00 105.98 56 THR B CA 1
ATOM 2179 C C . THR B 1 52 ? 70.700 -0.157 18.211 1.00 92.85 56 THR B C 1
ATOM 2180 O O . THR B 1 52 ? 71.883 -0.366 18.492 1.00 85.41 56 THR B O 1
ATOM 2184 N N . SER B 1 53 ? 70.287 0.096 16.967 1.00 88.94 57 SER B N 1
ATOM 2185 C CA . SER B 1 53 ? 71.188 0.157 15.819 1.00 81.33 57 SER B CA 1
ATOM 2186 C C . SER B 1 53 ? 70.898 1.431 15.035 1.00 73.90 57 SER B C 1
ATOM 2187 O O . SER B 1 53 ? 69.847 1.547 14.396 1.00 73.97 57 SER B O 1
ATOM 2190 N N . ILE B 1 54 ? 71.827 2.382 15.086 1.00 67.60 58 ILE B N 1
ATOM 2191 C CA . ILE B 1 54 ? 71.745 3.625 14.328 1.00 60.60 58 ILE B CA 1
ATOM 2192 C C . ILE B 1 54 ? 72.799 3.582 13.232 1.00 60.14 58 ILE B C 1
ATOM 2193 O O . ILE B 1 54 ? 73.934 3.150 13.465 1.00 62.31 58 ILE B O 1
ATOM 2198 N N . THR B 1 55 ? 72.427 4.023 12.035 1.00 60.83 59 THR B N 1
ATOM 2199 C CA . THR B 1 55 ? 73.340 4.031 10.901 1.00 63.35 59 THR B CA 1
ATOM 2200 C C . THR B 1 55 ? 73.656 5.465 10.502 1.00 66.27 59 THR B C 1
ATOM 2201 O O . THR B 1 55 ? 72.753 6.303 10.400 1.00 70.11 59 THR B O 1
ATOM 2205 N N . LEU B 1 56 ? 74.937 5.741 10.285 1.00 62.87 60 LEU B N 1
ATOM 2206 C CA . LEU B 1 56 ? 75.406 7.057 9.877 1.00 60.04 60 LEU B CA 1
ATOM 2207 C C . LEU B 1 56 ? 75.779 7.025 8.402 1.00 57.73 60 LEU B C 1
ATOM 2208 O O . LEU B 1 56 ? 76.523 6.142 7.963 1.00 56.00 60 LEU B O 1
ATOM 2213 N N . VAL B 1 57 ? 75.248 7.974 7.640 1.00 57.60 61 VAL B N 1
ATOM 2214 C CA . VAL B 1 57 ? 75.638 8.181 6.252 1.00 55.28 61 VAL B CA 1
ATOM 2215 C C . VAL B 1 57 ? 76.549 9.397 6.217 1.00 51.07 61 VAL B C 1
ATOM 2216 O O . VAL B 1 57 ? 76.134 10.503 6.583 1.00 53.40 61 VAL B O 1
ATOM 2220 N N . ALA B 1 58 ? 77.795 9.198 5.800 1.00 52.49 62 ALA B N 1
ATOM 2221 C CA . ALA B 1 58 ? 78.791 10.258 5.820 1.00 52.90 62 ALA B CA 1
ATOM 2222 C C . ALA B 1 58 ? 79.449 10.378 4.454 1.00 56.10 62 ALA B C 1
ATOM 2223 O O . ALA B 1 58 ? 79.293 9.519 3.581 1.00 55.64 62 ALA B O 1
ATOM 2225 N N . TYR B 1 59 ? 80.201 11.464 4.278 1.00 54.72 63 TYR B N 1
ATOM 2226 C CA . TYR B 1 59 ? 80.896 11.704 3.021 1.00 49.56 63 TYR B CA 1
ATOM 2227 C C . TYR B 1 59 ? 82.136 10.822 2.916 1.00 47.06 63 TYR B C 1
ATOM 2228 O O . TYR B 1 59 ? 82.269 9.844 3.658 1.00 44.69 63 TYR B O 1
ATOM 2237 N N . ALA B 1 60 ? 83.043 11.150 1.993 1.00 45.18 64 ALA B N 1
ATOM 2238 C CA . ALA B 1 60 ? 84.024 10.165 1.545 1.00 45.88 64 ALA B CA 1
ATOM 2239 C C . ALA B 1 60 ? 85.197 9.989 2.501 1.00 46.35 64 ALA B C 1
ATOM 2240 O O . ALA B 1 60 ? 85.796 8.909 2.531 1.00 48.22 64 ALA B O 1
ATOM 2242 N N . VAL B 1 61 ? 85.555 11.011 3.272 1.00 45.31 65 VAL B N 1
ATOM 2243 C CA . VAL B 1 61 ? 86.838 10.979 3.974 1.00 46.67 65 VAL B CA 1
ATOM 2244 C C . VAL B 1 61 ? 86.814 11.080 5.503 1.00 49.65 65 VAL B C 1
ATOM 2245 O O . VAL B 1 61 ? 87.902 11.137 6.092 1.00 56.31 65 VAL B O 1
ATOM 2249 N N . PRO B 1 62 ? 85.682 11.098 6.210 1.00 51.55 66 PRO B N 1
ATOM 2250 C CA . PRO B 1 62 ? 85.751 11.294 7.666 1.00 46.60 66 PRO B CA 1
ATOM 2251 C C . PRO B 1 62 ? 85.873 10.019 8.490 1.00 44.32 66 PRO B C 1
ATOM 2252 O O . PRO B 1 62 ? 85.755 10.096 9.717 1.00 44.02 66 PRO B O 1
ATOM 2256 N N . GLU B 1 63 ? 86.106 8.866 7.864 1.00 50.28 67 GLU B N 1
ATOM 2257 C CA . GLU B 1 63 ? 86.164 7.614 8.617 1.00 54.04 67 GLU B CA 1
ATOM 2258 C C . GLU B 1 63 ? 87.211 7.604 9.728 1.00 57.01 67 GLU B C 1
ATOM 2259 O O . GLU B 1 63 ? 86.889 7.112 10.824 1.00 52.69 67 GLU B O 1
ATOM 2265 N N . PRO B 1 64 ? 88.450 8.081 9.530 1.00 57.02 68 PRO B N 1
ATOM 2266 C CA . PRO B 1 64 ? 89.430 8.023 10.630 1.00 58.63 68 PRO B CA 1
ATOM 2267 C C . PRO B 1 64 ? 88.940 8.641 11.927 1.00 51.30 68 PRO B C 1
ATOM 2268 O O . PRO B 1 64 ? 89.330 8.183 13.009 1.00 50.40 68 PRO B O 1
ATOM 2272 N N . GLY B 1 65 ? 88.086 9.658 11.854 1.00 47.78 69 GLY B N 1
ATOM 2273 C CA . GLY B 1 65 ? 87.536 10.256 13.051 1.00 48.07 69 GLY B CA 1
ATOM 2274 C C . GLY B 1 65 ? 86.348 9.494 13.595 1.00 51.66 69 GLY B C 1
ATOM 2275 O O . GLY B 1 65 ? 86.242 9.279 14.806 1.00 58.00 69 GLY B O 1
ATOM 2276 N N . TRP B 1 66 ? 85.445 9.075 12.705 1.00 49.65 70 TRP B N 1
ATOM 2277 C CA . TRP B 1 66 ? 84.262 8.344 13.148 1.00 47.40 70 TRP B CA 1
ATOM 2278 C C . TRP B 1 66 ? 84.641 7.013 13.782 1.00 49.04 70 TRP B C 1
ATOM 2279 O O . TRP B 1 66 ? 84.051 6.606 14.789 1.00 49.34 70 TRP B O 1
ATOM 2290 N N . SER B 1 67 ? 85.629 6.322 13.213 1.00 56.72 71 SER B N 1
ATOM 2291 C CA . SER B 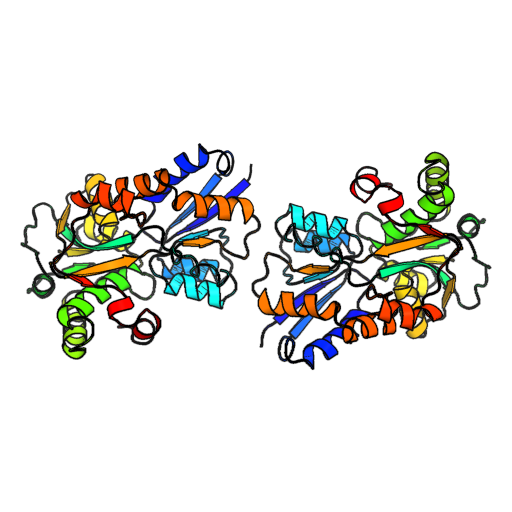1 67 ? 86.066 5.056 13.784 1.00 58.37 71 SER B CA 1
ATOM 2292 C C . SER B 1 67 ? 86.775 5.230 15.120 1.00 59.01 71 SER B C 1
ATOM 2293 O O . SER B 1 67 ? 86.978 4.238 15.826 1.00 61.92 71 SER B O 1
ATOM 2296 N N . ALA B 1 68 ? 87.157 6.454 15.479 1.00 48.65 72 ALA B N 1
ATOM 2297 C CA . ALA B 1 68 ? 87.749 6.711 16.785 1.00 48.17 72 ALA B CA 1
ATOM 2298 C C . ALA B 1 68 ? 86.727 7.189 17.804 1.00 47.20 72 ALA B C 1
ATOM 2299 O O . ALA B 1 68 ? 86.911 6.962 19.006 1.00 55.54 72 ALA B O 1
ATOM 2301 N N . VAL B 1 69 ? 85.650 7.833 17.354 1.00 45.45 73 VAL B N 1
ATOM 2302 C CA . VAL B 1 69 ? 84.653 8.347 18.287 1.00 47.05 73 VAL B CA 1
ATOM 2303 C C . VAL B 1 69 ? 83.648 7.266 18.669 1.00 46.55 73 VAL B C 1
ATOM 2304 O O . VAL B 1 69 ? 83.172 7.222 19.810 1.00 46.92 73 VAL B O 1
ATOM 2308 N N . ILE B 1 70 ? 83.303 6.385 17.727 1.00 45.31 74 ILE B N 1
ATOM 2309 C CA . ILE B 1 70 ? 82.313 5.344 18.013 1.00 48.15 74 ILE B CA 1
ATOM 2310 C C . ILE B 1 70 ? 82.712 4.482 19.205 1.00 47.95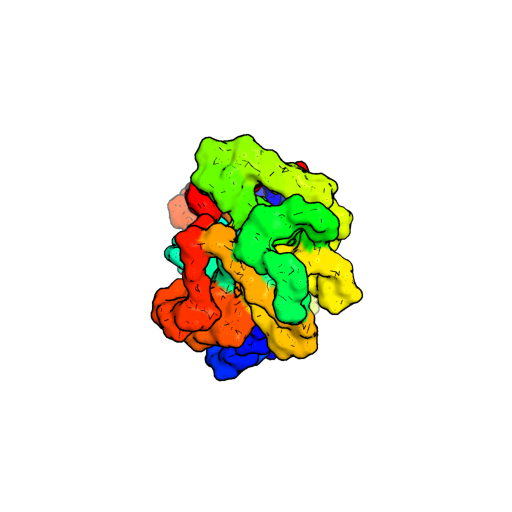 74 ILE B C 1
ATOM 2311 O O . ILE B 1 70 ? 81.858 4.236 20.072 1.00 47.66 74 ILE B O 1
ATOM 2316 N N . PRO B 1 71 ? 83.958 4.003 19.328 1.00 50.65 75 PRO B N 1
ATOM 2317 C CA . PRO B 1 71 ? 84.327 3.281 20.557 1.00 51.26 75 PRO B CA 1
ATOM 2318 C C . PRO B 1 71 ? 84.214 4.129 21.813 1.00 49.14 75 PRO B C 1
ATOM 2319 O O . PRO B 1 71 ? 83.873 3.597 22.877 1.00 50.23 75 PRO B O 1
ATOM 2323 N N . ALA B 1 72 ? 84.493 5.432 21.728 1.00 47.65 76 ALA B N 1
ATOM 2324 C CA . ALA B 1 72 ? 84.319 6.296 22.892 1.00 48.98 76 ALA B CA 1
ATOM 2325 C C . ALA B 1 72 ? 82.845 6.484 23.221 1.00 48.21 76 ALA B C 1
ATOM 2326 O O . ALA B 1 72 ? 82.462 6.526 24.396 1.00 48.22 76 ALA B O 1
ATOM 2328 N N . PHE B 1 73 ? 82.007 6.614 22.194 1.00 46.82 77 PHE B N 1
ATOM 2329 C CA . PHE B 1 73 ? 80.566 6.666 22.408 1.00 46.44 77 PHE B CA 1
ATOM 2330 C C . PHE B 1 73 ? 80.063 5.372 23.036 1.00 50.11 77 PHE B C 1
ATOM 2331 O O . PHE B 1 73 ? 79.290 5.395 24.001 1.00 47.05 77 PHE B O 1
ATOM 2339 N N . ASN B 1 74 ? 80.510 4.228 22.509 1.00 56.21 78 ASN B N 1
ATOM 2340 C CA . ASN B 1 74 ? 80.044 2.941 23.014 1.00 59.59 78 ASN B CA 1
ATOM 2341 C C . ASN B 1 74 ? 80.494 2.695 24.448 1.00 66.42 78 ASN B C 1
ATOM 2342 O O . ASN B 1 74 ? 79.798 2.006 25.203 1.00 67.49 78 ASN B O 1
ATOM 2347 N N . ALA B 1 75 ? 81.642 3.237 24.842 1.00 62.71 79 ALA B N 1
ATOM 2348 C CA . ALA B 1 75 ? 82.149 3.050 26.195 1.00 66.37 79 ALA B CA 1
ATOM 2349 C C . ALA B 1 75 ? 81.528 4.013 27.200 1.00 67.60 79 ALA B C 1
ATOM 2350 O O . ALA B 1 75 ? 81.951 4.027 28.361 1.00 70.95 79 ALA B O 1
ATOM 2352 N N . SER B 1 76 ? 80.546 4.808 26.787 1.00 65.44 80 SER B N 1
ATOM 2353 C CA . SER B 1 76 ? 79.883 5.770 27.655 1.00 72.37 80 SER B CA 1
ATOM 2354 C C . SER B 1 76 ? 78.465 5.310 27.965 1.00 75.30 80 SER B C 1
ATOM 2355 O O . SER B 1 76 ? 77.923 4.403 27.329 1.00 75.26 80 SER B O 1
ATOM 2358 N N . GLU B 1 77 ? 77.858 5.961 28.959 1.00 83.74 81 GLU B N 1
ATOM 2359 C CA . GLU B 1 77 ? 76.533 5.545 29.405 1.00 88.28 81 GLU B CA 1
ATOM 2360 C C . GLU B 1 77 ? 75.465 5.880 28.372 1.00 85.51 81 GLU B C 1
ATOM 2361 O O . GLU B 1 77 ? 74.524 5.103 28.171 1.00 86.28 81 GLU B O 1
ATOM 2367 N N . GLN B 1 78 ? 75.588 7.032 27.710 1.00 81.63 82 GLN B N 1
ATOM 2368 C CA . GLN B 1 78 ? 74.616 7.390 26.684 1.00 77.20 82 GLN B CA 1
ATOM 2369 C C . GLN B 1 78 ? 74.692 6.436 25.501 1.00 69.31 82 GLN B C 1
ATOM 2370 O O . GLN B 1 78 ? 73.663 6.069 24.923 1.00 67.42 82 GLN B O 1
ATOM 2376 N N . GLY B 1 79 ? 75.900 6.014 25.134 1.00 63.69 83 GLY B N 1
ATOM 2377 C CA . GLY B 1 79 ? 76.099 5.192 23.961 1.00 61.96 83 GLY B CA 1
ATOM 2378 C C . GLY B 1 79 ? 76.418 3.734 24.190 1.00 63.78 83 GLY B C 1
ATOM 2379 O O . GLY B 1 79 ? 76.833 3.054 23.242 1.00 61.27 83 GLY B O 1
ATOM 2380 N N . ARG B 1 80 ? 76.248 3.216 25.400 1.00 73.88 84 ARG B N 1
ATOM 2381 C CA . ARG B 1 80 ? 76.527 1.806 25.627 1.00 78.65 84 ARG B CA 1
ATOM 2382 C C . ARG B 1 80 ? 75.430 0.957 25.013 1.00 79.22 84 ARG B C 1
ATOM 2383 O O . ARG B 1 80 ? 74.238 1.196 25.250 1.00 78.83 8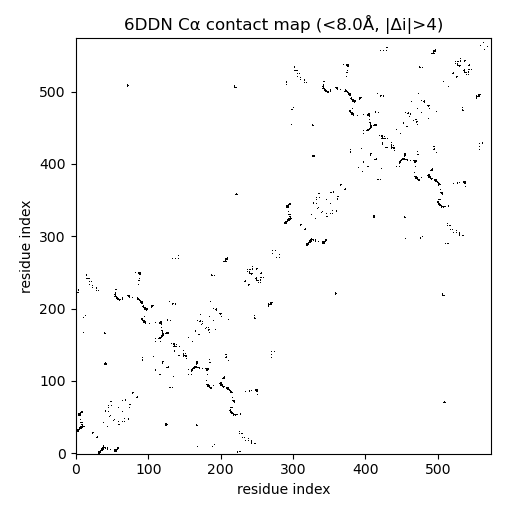4 ARG B O 1
ATOM 2391 N N . GLY B 1 81 ? 75.817 -0.038 24.223 1.00 79.94 85 GLY B N 1
ATOM 2392 C CA . GLY B 1 81 ? 74.884 -0.956 23.622 1.00 81.68 85 GLY B CA 1
ATOM 2393 C C . GLY B 1 81 ? 74.406 -0.574 22.237 1.00 81.23 85 GLY B C 1
ATOM 2394 O O . GLY B 1 81 ? 74.052 -1.462 21.457 1.00 84.05 85 GLY B O 1
ATOM 2395 N N . VAL B 1 82 ? 74.390 0.713 21.901 1.00 77.46 86 VAL B N 1
ATOM 2396 C CA . VAL B 1 82 ? 73.857 1.145 20.613 1.00 71.32 86 VAL B CA 1
ATOM 2397 C C . VAL B 1 82 ? 74.934 0.988 19.544 1.00 69.39 86 VAL B C 1
ATOM 2398 O O . VAL B 1 82 ? 76.007 1.596 19.622 1.00 68.09 86 VAL B O 1
ATOM 2402 N N . GLN B 1 83 ? 74.650 0.149 18.553 1.00 70.72 87 GLN B N 1
ATOM 2403 C CA . GLN B 1 83 ? 75.576 -0.119 17.464 1.00 65.56 87 GLN B CA 1
ATOM 2404 C C . GLN B 1 83 ? 75.496 0.987 16.422 1.00 57.99 87 GLN B C 1
ATOM 2405 O O . GLN B 1 83 ? 74.410 1.476 16.099 1.00 57.58 87 GLN B O 1
ATOM 2411 N N . VAL B 1 84 ? 76.650 1.388 15.898 1.00 76.68 88 VAL B N 1
ATOM 2412 C CA . VAL B 1 84 ? 76.732 2.457 14.910 1.00 74.58 88 VAL B CA 1
ATOM 2413 C C . VAL B 1 84 ? 77.230 1.858 13.602 1.00 73.19 88 VAL B C 1
ATOM 2414 O O . VAL B 1 84 ? 78.399 1.466 13.490 1.00 76.48 88 VAL B O 1
ATOM 2418 N N . ILE B 1 85 ? 76.348 1.790 12.613 1.00 72.14 89 ILE B N 1
ATOM 2419 C CA . ILE B 1 85 ? 76.715 1.414 11.254 1.00 69.27 89 ILE B CA 1
ATOM 2420 C C . ILE B 1 85 ? 77.112 2.676 10.501 1.00 66.30 89 ILE B C 1
ATOM 2421 O O . ILE B 1 85 ? 76.550 3.755 10.719 1.00 62.10 89 ILE B O 1
ATOM 2426 N N . THR B 1 86 ? 78.093 2.547 9.609 1.00 66.16 90 THR B N 1
ATOM 2427 C CA . THR B 1 86 ? 78.638 3.685 8.881 1.00 64.11 90 THR B CA 1
ATOM 2428 C C . THR B 1 86 ? 78.570 3.436 7.381 1.00 63.02 90 THR B C 1
ATOM 2429 O O . THR B 1 86 ? 78.738 2.302 6.922 1.00 63.03 90 THR B O 1
ATOM 2433 N N . SER B 1 87 ? 78.326 4.506 6.624 1.00 65.21 91 SER B N 1
ATOM 2434 C CA . SER B 1 87 ? 78.304 4.457 5.165 1.00 62.27 91 SER B CA 1
ATOM 2435 C C . SER B 1 87 ? 79.001 5.698 4.628 1.00 60.14 91 SER B C 1
ATOM 2436 O O . SER B 1 87 ? 78.539 6.819 4.862 1.00 60.15 91 SER B O 1
ATOM 2439 N N . TYR B 1 88 ? 80.106 5.497 3.912 1.00 53.22 92 TYR B N 1
ATOM 2440 C CA . TYR B 1 88 ? 80.896 6.584 3.353 1.00 52.78 92 TYR B CA 1
ATOM 2441 C C . TYR B 1 88 ? 80.840 6.562 1.831 1.00 53.26 92 TYR B C 1
ATOM 2442 O O . TYR B 1 88 ? 80.725 5.502 1.210 1.00 54.40 92 TYR B O 1
ATOM 2451 N N . GLY B 1 89 ? 80.939 7.747 1.241 1.00 53.03 93 GLY B N 1
ATOM 2452 C CA . GLY B 1 89 ? 80.896 7.880 -0.200 1.00 54.12 93 GLY B CA 1
ATOM 2453 C C . GLY B 1 89 ? 80.861 9.345 -0.587 1.00 54.22 93 GLY B C 1
ATOM 2454 O O . GLY B 1 89 ? 80.997 10.229 0.261 1.00 53.59 93 GLY B O 1
ATOM 2455 N N . ALA B 1 90 ? 80.678 9.583 -1.884 1.00 55.67 94 ALA B N 1
ATOM 2456 C CA . ALA B 1 90 ? 80.612 10.949 -2.392 1.00 56.63 94 ALA B CA 1
ATOM 2457 C C . ALA B 1 90 ? 79.508 11.725 -1.685 1.00 56.44 94 ALA B C 1
ATOM 2458 O O . ALA B 1 90 ? 78.376 11.246 -1.563 1.00 54.38 94 ALA B O 1
ATOM 2460 N N . SER B 1 91 ? 79.846 12.934 -1.226 1.00 58.85 95 SER B N 1
ATOM 2461 C CA . SER B 1 91 ? 78.966 13.683 -0.330 1.00 61.32 95 SER B CA 1
ATOM 2462 C C . SER B 1 91 ? 77.603 13.942 -0.964 1.00 64.18 95 SER B C 1
ATOM 2463 O O . SER B 1 91 ? 76.563 13.619 -0.379 1.00 54.35 95 SER B O 1
ATOM 2466 N N . ALA B 1 92 ? 77.586 14.536 -2.160 1.00 62.69 96 ALA B N 1
ATOM 2467 C CA . ALA B 1 92 ? 76.314 14.836 -2.808 1.00 66.05 96 ALA B CA 1
ATOM 2468 C C . ALA B 1 92 ? 75.572 13.561 -3.192 1.00 72.43 96 ALA B C 1
ATOM 2469 O O . ALA B 1 92 ? 74.339 13.510 -3.122 1.00 71.51 96 ALA B O 1
ATOM 2471 N N . ASP B 1 93 ? 76.307 12.520 -3.596 1.00 74.24 97 ASP B N 1
ATOM 2472 C CA . ASP B 1 93 ? 75.668 11.254 -3.940 1.00 65.85 97 ASP B CA 1
ATOM 2473 C C . ASP B 1 93 ? 75.003 10.625 -2.724 1.00 61.50 97 ASP B C 1
ATOM 2474 O O . ASP B 1 93 ? 73.897 10.082 -2.822 1.00 62.77 97 ASP B O 1
ATOM 2479 N N . GLN B 1 94 ? 75.666 10.684 -1.567 1.00 54.58 98 GLN B N 1
ATOM 2480 C CA . GLN B 1 94 ? 75.068 10.152 -0.349 1.00 54.66 98 GLN B CA 1
ATOM 2481 C C . GLN B 1 94 ? 73.865 10.983 0.080 1.00 61.34 98 GLN B C 1
ATOM 2482 O O . GLN B 1 94 ? 72.856 10.435 0.539 1.00 64.38 98 GLN B O 1
ATOM 2488 N N . SER B 1 95 ? 73.954 12.309 -0.065 1.00 63.58 99 SER B N 1
ATOM 2489 C CA . SER B 1 95 ? 72.815 13.167 0.245 1.00 66.07 99 SER B CA 1
ATOM 2490 C C . SER B 1 95 ? 71.619 12.834 -0.637 1.00 69.91 99 SER B C 1
ATOM 2491 O O . SER B 1 95 ? 70.480 12.784 -0.158 1.00 71.02 99 SER B O 1
ATOM 2494 N N . ARG B 1 96 ? 71.858 12.602 -1.930 1.00 70.61 100 ARG B N 1
ATOM 2495 C CA . ARG B 1 96 ? 70.770 12.220 -2.824 1.00 69.17 100 ARG B CA 1
ATOM 2496 C C . ARG B 1 96 ? 70.162 10.887 -2.411 1.00 69.83 100 ARG B C 1
ATOM 2497 O O . ARG B 1 96 ? 68.940 10.710 -2.468 1.00 72.66 100 ARG B O 1
ATOM 2505 N N . GLY B 1 97 ? 71.000 9.938 -1.989 1.00 67.27 101 GLY B N 1
ATOM 2506 C CA . GLY B 1 97 ? 70.486 8.640 -1.584 1.00 65.51 101 GLY B CA 1
ATOM 2507 C C . GLY B 1 97 ? 69.560 8.728 -0.386 1.00 65.58 101 GLY B C 1
ATOM 2508 O O . GLY B 1 97 ? 68.461 8.168 -0.391 1.00 69.72 101 GLY B O 1
ATOM 2509 N N . VAL B 1 98 ? 69.994 9.437 0.659 1.00 62.14 102 VAL B N 1
ATOM 2510 C CA . VAL B 1 98 ? 69.156 9.601 1.844 1.00 62.65 102 VAL B CA 1
ATOM 2511 C C . VAL B 1 98 ? 67.881 10.355 1.492 1.00 65.97 102 VAL B C 1
ATOM 2512 O O . VAL B 1 98 ? 66.786 9.997 1.942 1.00 72.62 102 VAL B O 1
ATOM 2516 N N . ALA B 1 99 ? 68.001 11.402 0.672 1.00 65.23 103 ALA B N 1
ATOM 2517 C CA . ALA B 1 99 ? 66.825 12.157 0.253 1.00 71.11 103 ALA B CA 1
ATOM 2518 C C . ALA B 1 99 ? 65.836 11.281 -0.502 1.00 72.69 103 ALA B C 1
ATOM 2519 O O . ALA B 1 99 ? 64.630 11.558 -0.496 1.00 74.75 103 ALA B O 1
ATOM 2521 N N . ASP B 1 100 ? 66.320 10.225 -1.152 1.00 72.70 104 ASP B N 1
ATOM 2522 C CA . ASP B 1 100 ? 65.446 9.362 -1.932 1.00 76.94 104 ASP B CA 1
ATOM 2523 C C . ASP B 1 100 ? 65.481 7.927 -1.421 1.00 79.67 104 ASP B C 1
ATOM 2524 O O . ASP B 1 100 ? 65.752 6.996 -2.187 1.00 84.77 104 ASP B O 1
ATOM 2529 N N . GLY B 1 101 ? 65.222 7.739 -0.128 1.00 86.17 105 GLY B N 1
ATOM 2530 C CA . GLY B 1 101 ? 64.987 6.408 0.395 1.00 88.58 105 GLY B CA 1
ATOM 2531 C C . GLY B 1 101 ? 65.979 5.861 1.398 1.00 86.77 105 GLY B C 1
ATOM 2532 O O . GLY B 1 101 ? 65.573 5.283 2.411 1.00 89.76 105 GLY B O 1
ATOM 2533 N N . LYS B 1 102 ? 67.274 6.038 1.138 1.00 86.47 106 LYS B N 1
ATOM 2534 C CA . LYS B 1 102 ? 68.303 5.284 1.836 1.00 83.73 106 LYS B CA 1
ATOM 2535 C C . LYS B 1 102 ? 68.199 5.468 3.353 1.00 85.14 106 LYS B C 1
ATOM 2536 O O . LYS B 1 102 ? 68.003 6.596 3.822 1.00 85.85 106 LYS B O 1
ATOM 2542 N N . PRO B 1 103 ? 68.330 4.399 4.144 1.00 83.23 107 PRO B N 1
ATOM 2543 C CA . PRO B 1 103 ? 68.142 4.523 5.594 1.00 85.87 107 PRO B CA 1
ATOM 2544 C C . PRO B 1 103 ? 69.340 5.190 6.252 1.00 81.62 107 PRO B C 1
ATOM 2545 O O . PRO B 1 103 ? 70.492 4.843 5.980 1.00 83.28 107 PRO B O 1
ATOM 2549 N N . ALA B 1 104 ? 69.057 6.141 7.137 1.00 78.90 108 ALA B N 1
ATOM 2550 C CA . ALA B 1 104 ? 70.098 6.862 7.853 1.00 74.52 108 ALA B CA 1
ATOM 2551 C C . ALA B 1 104 ? 69.489 7.494 9.094 1.00 75.40 108 ALA B C 1
ATOM 2552 O O . ALA B 1 104 ? 68.403 8.073 9.029 1.00 81.44 108 ALA B O 1
ATOM 2554 N N . ASP B 1 105 ? 70.187 7.367 10.219 1.00 73.65 109 ASP B N 1
ATOM 2555 C CA . ASP B 1 105 ? 69.781 8.025 11.454 1.00 77.44 109 ASP B CA 1
ATOM 2556 C C . ASP B 1 105 ? 70.553 9.309 11.711 1.00 75.83 109 ASP B C 1
ATOM 2557 O O . ASP B 1 105 ? 70.044 10.206 12.393 1.00 76.25 109 ASP B O 1
ATOM 2562 N N . LEU B 1 106 ? 71.763 9.413 11.168 1.00 72.51 110 LEU B N 1
ATOM 2563 C CA . LEU B 1 106 ? 72.587 10.609 11.239 1.00 72.41 110 LEU B CA 1
ATOM 2564 C C . LEU B 1 106 ? 73.244 10.811 9.883 1.00 72.80 110 LEU B C 1
ATOM 2565 O O . LEU B 1 106 ? 73.592 9.839 9.208 1.00 77.05 110 LEU B O 1
ATOM 2570 N N . VAL B 1 107 ? 73.411 12.068 9.484 1.00 69.10 111 VAL B N 1
ATOM 2571 C CA . VAL B 1 107 ? 74.112 12.406 8.252 1.00 61.46 111 VAL B CA 1
ATOM 2572 C C . VAL B 1 107 ? 75.239 13.370 8.583 1.00 59.18 111 VAL B C 1
ATOM 2573 O O . VAL B 1 107 ? 75.091 14.245 9.444 1.00 61.37 111 VAL B O 1
ATOM 2577 N N . ASN B 1 108 ? 76.368 13.199 7.899 1.00 54.06 112 ASN B N 1
ATOM 2578 C CA . ASN B 1 108 ? 77.556 14.027 8.099 1.00 52.33 112 ASN B CA 1
ATOM 2579 C C . ASN B 1 108 ? 78.193 14.201 6.726 1.00 51.90 112 ASN B C 1
ATOM 2580 O O . ASN B 1 108 ? 78.896 13.309 6.245 1.00 53.13 112 ASN B O 1
ATOM 2585 N N . PHE B 1 109 ? 77.943 15.341 6.097 1.00 49.06 113 PHE B N 1
ATOM 2586 C CA . PHE B 1 109 ? 78.339 15.562 4.717 1.00 48.62 113 PHE B CA 1
ATOM 2587 C C . PHE B 1 109 ? 79.486 16.561 4.644 1.00 49.02 113 PHE B C 1
ATOM 2588 O O . PHE B 1 109 ? 79.863 17.190 5.635 1.00 48.86 113 PHE B O 1
ATOM 2596 N N . SER B 1 110 ? 80.058 16.683 3.444 1.00 47.80 114 SER B N 1
ATOM 2597 C CA . SER B 1 110 ? 81.209 17.558 3.256 1.00 47.88 114 SER B CA 1
ATOM 2598 C C . SER B 1 110 ? 80.807 19.029 3.238 1.00 49.19 114 SER B C 1
ATOM 2599 O O . SER B 1 110 ? 81.515 19.873 3.799 1.00 48.18 114 SER B O 1
ATOM 2602 N N . VAL B 1 111 ? 79.684 19.355 2.603 1.00 48.07 115 VAL B N 1
ATOM 2603 C CA . VAL B 1 111 ? 79.238 20.736 2.472 1.00 47.68 115 VAL B CA 1
ATOM 2604 C C . VAL B 1 111 ? 77.829 20.864 3.030 1.00 51.73 115 VAL B C 1
ATOM 2605 O O . VAL B 1 111 ? 77.050 19.906 3.041 1.00 55.83 115 VAL B O 1
ATOM 2609 N N . GLU B 1 112 ? 77.511 22.069 3.501 1.00 53.97 116 GLU B N 1
ATOM 2610 C CA . GLU B 1 112 ? 76.171 22.341 4.016 1.00 57.96 116 GLU B CA 1
ATOM 2611 C C . GLU B 1 112 ? 75.058 22.100 3.000 1.00 60.27 116 GLU B C 1
ATOM 2612 O O . GLU B 1 112 ? 74.003 21.580 3.404 1.00 63.20 116 GLU B O 1
ATOM 2618 N N . PRO B 1 113 ? 75.192 22.460 1.715 1.00 59.96 117 PRO B N 1
ATOM 2619 C CA . PRO B 1 113 ? 74.091 22.203 0.768 1.00 62.01 117 PRO B CA 1
ATOM 2620 C C . PRO B 1 113 ? 73.621 20.760 0.739 1.00 64.70 117 PRO B C 1
ATOM 2621 O O . PRO B 1 113 ? 72.439 20.506 0.470 1.00 68.40 117 PRO B O 1
ATOM 2625 N N . ASP B 1 114 ? 74.510 19.804 1.008 1.00 60.30 118 ASP B N 1
ATOM 2626 C CA . ASP B 1 114 ? 74.090 18.412 1.087 1.00 58.07 118 ASP B CA 1
ATOM 2627 C C . ASP B 1 114 ? 73.209 18.150 2.301 1.00 58.99 118 ASP B C 1
ATOM 2628 O O . ASP B 1 114 ? 72.469 17.161 2.315 1.00 61.00 118 ASP B O 1
ATOM 2633 N N . ILE B 1 115 ? 73.275 19.011 3.318 1.00 56.09 119 ILE B N 1
ATOM 2634 C CA . ILE B 1 115 ? 72.299 18.960 4.400 1.00 57.09 119 ILE B CA 1
ATOM 2635 C C . ILE B 1 115 ? 71.040 19.726 4.012 1.00 59.80 119 ILE B C 1
ATOM 2636 O O . ILE B 1 115 ? 69.923 19.331 4.366 1.00 64.08 119 ILE B O 1
ATOM 2641 N N . ALA B 1 116 ? 71.200 20.826 3.270 1.00 55.93 120 ALA B N 1
ATOM 2642 C CA . ALA B 1 116 ? 70.048 21.608 2.838 1.00 59.38 120 ALA B CA 1
ATOM 2643 C C . ALA B 1 116 ? 69.155 20.818 1.892 1.00 60.47 120 ALA B C 1
ATOM 2644 O O . ALA B 1 116 ? 67.944 21.062 1.835 1.00 64.21 120 ALA B O 1
ATOM 2646 N N . ARG B 1 117 ? 69.729 19.875 1.141 1.00 58.18 121 ARG B N 1
ATOM 2647 C CA . ARG B 1 117 ? 68.917 19.032 0.269 1.00 57.25 121 ARG B CA 1
ATOM 2648 C C . ARG B 1 117 ? 67.926 18.204 1.077 1.00 59.54 121 ARG B C 1
ATOM 2649 O O . ARG B 1 117 ? 66.770 18.035 0.670 1.00 63.03 121 ARG B O 1
ATOM 2657 N N . LEU B 1 118 ? 68.355 17.691 2.231 1.00 59.28 122 LEU B N 1
ATOM 2658 C CA . LEU B 1 118 ? 67.467 16.879 3.055 1.00 63.02 122 LEU B CA 1
ATOM 2659 C C . LEU B 1 118 ? 66.477 17.733 3.835 1.00 65.15 122 LEU B C 1
ATOM 2660 O O . LEU B 1 118 ? 65.362 17.277 4.114 1.00 66.80 122 LEU B O 1
ATOM 2665 N N . VAL B 1 119 ? 66.861 18.959 4.200 1.00 63.04 123 VAL B N 1
ATOM 2666 C CA . VAL B 1 119 ? 65.906 19.885 4.803 1.00 65.48 123 VAL B CA 1
ATOM 2667 C C . VAL B 1 119 ? 64.766 20.161 3.833 1.00 80.71 123 VAL B C 1
ATOM 2668 O O . VAL B 1 119 ? 63.585 20.101 4.196 1.00 70.66 123 VAL B O 1
ATOM 2672 N N . LYS B 1 120 ? 65.109 20.462 2.577 1.00 62.08 124 LYS B N 1
ATOM 2673 C CA . LYS B 1 120 ? 64.094 20.627 1.542 1.00 63.72 124 LYS B CA 1
ATOM 2674 C C . LYS B 1 120 ? 63.240 19.377 1.398 1.00 63.77 124 LYS B C 1
ATOM 2675 O O . LYS B 1 120 ? 62.041 19.472 1.112 1.00 71.00 124 LYS B O 1
ATOM 2681 N N . ALA B 1 121 ? 63.832 18.204 1.594 1.00 60.00 125 ALA B N 1
ATOM 2682 C CA . ALA B 1 121 ? 63.129 16.939 1.453 1.00 62.63 125 ALA B CA 1
ATOM 2683 C C . ALA B 1 121 ? 62.419 16.509 2.730 1.00 61.39 125 ALA B C 1
ATOM 2684 O O . ALA B 1 121 ? 61.858 15.410 2.770 1.00 60.75 125 ALA B O 1
ATOM 2686 N N . GLY B 1 122 ? 62.427 17.346 3.767 1.00 59.41 126 GLY B N 1
ATOM 2687 C CA . GLY B 1 122 ? 61.816 16.976 5.028 1.00 63.54 126 GLY B CA 1
ATOM 2688 C C . GLY B 1 122 ? 62.570 15.935 5.822 1.00 60.90 126 GLY B C 1
ATOM 2689 O O . GLY B 1 122 ? 62.062 15.471 6.847 1.00 63.49 126 GLY B O 1
ATOM 2690 N N . LYS B 1 123 ? 63.770 15.553 5.381 1.00 61.28 127 LYS B N 1
ATOM 2691 C CA . LYS B 1 123 ? 64.545 14.535 6.080 1.00 65.51 127 LYS B CA 1
ATOM 2692 C C . LYS B 1 123 ? 65.336 15.109 7.246 1.00 67.17 127 LYS B C 1
ATOM 2693 O O . LYS B 1 123 ? 65.672 14.374 8.182 1.00 65.85 127 LYS B O 1
ATOM 2699 N N . VAL B 1 124 ? 65.660 16.398 7.204 1.00 67.04 128 VAL B N 1
ATOM 2700 C CA . VAL B 1 124 ? 66.435 17.051 8.251 1.00 63.49 128 VAL B CA 1
ATOM 2701 C C . VAL B 1 124 ? 65.667 18.275 8.720 1.00 62.89 128 VAL B C 1
ATOM 2702 O O . VAL B 1 124 ? 65.190 19.068 7.900 1.00 62.70 128 VAL B O 1
ATOM 2706 N N . ASP B 1 125 ? 65.542 18.420 10.036 1.00 63.32 129 ASP B N 1
ATOM 2707 C CA . ASP B 1 125 ? 64.856 19.565 10.613 1.00 68.69 129 ASP B CA 1
ATOM 2708 C C . ASP B 1 125 ? 65.534 20.869 10.205 1.00 76.19 129 ASP B C 1
ATOM 2709 O O . ASP B 1 125 ? 66.745 20.923 9.977 1.00 76.67 129 ASP B O 1
ATOM 2714 N N . LYS B 1 126 ? 64.730 21.931 10.107 1.00 81.59 130 LYS B N 1
ATOM 2715 C CA . LYS B 1 126 ? 65.283 23.256 9.850 1.00 79.19 130 LYS B CA 1
ATOM 2716 C C . LYS B 1 126 ? 66.155 23.725 11.005 1.00 81.93 130 LYS B C 1
ATOM 2717 O O . LYS B 1 126 ? 67.118 24.471 10.794 1.00 79.12 130 LYS B O 1
ATOM 2723 N N . ASP B 1 127 ? 65.838 23.294 12.230 1.00 92.66 131 ASP B N 1
ATOM 2724 C CA . ASP B 1 127 ? 66.538 23.620 13.474 1.00 95.64 131 ASP B CA 1
ATOM 2725 C C . ASP B 1 127 ? 67.921 22.979 13.574 1.00 90.46 131 ASP B C 1
ATOM 2726 O O . ASP B 1 127 ? 68.541 23.070 14.643 1.00 92.07 131 ASP B O 1
ATOM 2731 N N . TRP B 1 128 ? 68.417 22.347 12.507 1.00 71.99 132 TRP B N 1
ATOM 2732 C CA . TRP B 1 128 ? 69.652 21.576 12.603 1.00 68.27 132 TRP B CA 1
ATOM 2733 C C . TRP B 1 128 ? 70.874 22.466 12.798 1.00 65.13 132 TRP B C 1
ATOM 2734 O O . TRP B 1 128 ? 71.882 22.012 13.352 1.00 66.07 132 TRP B O 1
ATOM 2745 N N . ASP B 1 129 ? 70.818 23.719 12.348 1.00 62.25 133 ASP B N 1
ATOM 2746 C CA . ASP B 1 129 ? 71.932 24.644 12.525 1.00 64.23 133 ASP B CA 1
ATOM 2747 C C . ASP B 1 129 ? 71.560 25.854 13.371 1.00 65.72 133 ASP B C 1
ATOM 2748 O O . ASP B 1 129 ? 72.312 26.835 13.391 1.00 63.10 133 ASP B O 1
ATOM 2753 N N . ALA B 1 130 ? 70.425 25.812 14.077 1.00 71.46 134 ALA B N 1
ATOM 2754 C CA . ALA B 1 130 ? 70.051 26.927 14.942 1.00 75.35 134 ALA B CA 1
ATOM 2755 C C . ALA B 1 130 ? 71.026 27.091 16.100 1.00 77.09 134 ALA B C 1
ATOM 2756 O O . ALA B 1 130 ? 71.265 28.219 16.547 1.00 75.93 134 ALA B O 1
ATOM 2758 N N . ASP B 1 131 ? 71.587 25.985 16.595 1.00 79.11 135 ASP B N 1
ATOM 2759 C CA . ASP B 1 131 ? 72.606 26.041 17.636 1.00 80.32 135 ASP B CA 1
ATOM 2760 C C . ASP B 1 131 ? 73.726 26.992 17.232 1.00 78.18 135 ASP B C 1
ATOM 2761 O O . ASP B 1 131 ? 74.012 27.180 16.046 1.00 78.50 135 ASP B O 1
ATOM 2766 N N . ALA B 1 132 ? 74.368 27.597 18.234 1.00 78.95 136 ALA B N 1
ATOM 2767 C CA . ALA B 1 132 ? 75.498 28.477 17.965 1.00 77.41 136 ALA B CA 1
ATOM 2768 C C . ALA B 1 132 ? 76.647 27.741 17.296 1.00 76.75 136 ALA B C 1
ATOM 2769 O O . ALA B 1 132 ? 77.551 28.387 16.753 1.00 77.66 136 ALA B O 1
ATOM 2771 N N . THR B 1 133 ? 76.630 26.409 17.327 1.00 72.81 137 THR B N 1
ATOM 2772 C CA . THR B 1 133 ? 77.585 25.598 16.591 1.00 69.09 137 THR B CA 1
ATOM 2773 C C . THR B 1 133 ? 77.274 25.534 15.102 1.00 60.67 137 THR B C 1
ATOM 2774 O O . THR B 1 133 ? 78.160 25.187 14.315 1.00 51.64 137 TH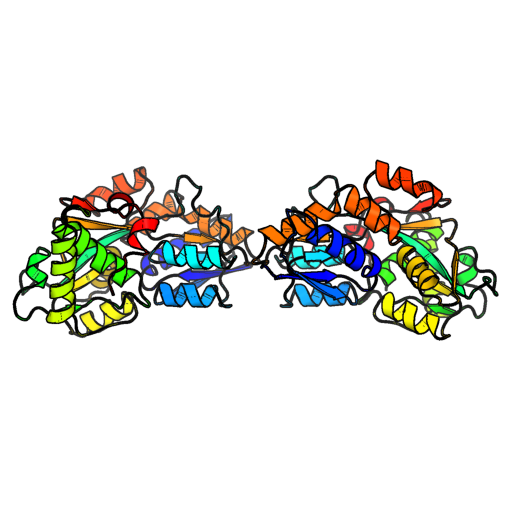R B O 1
ATOM 2778 N N . LYS B 1 134 ? 76.038 25.855 14.708 1.00 62.48 138 LYS B N 1
ATOM 2779 C CA . LYS B 1 134 ? 75.580 25.745 13.322 1.00 59.18 138 LYS B CA 1
ATOM 2780 C C . LYS B 1 134 ? 75.696 24.314 12.803 1.00 55.11 138 LYS B C 1
ATOM 2781 O O . LYS B 1 134 ? 75.881 24.090 11.604 1.00 52.40 138 LYS B O 1
ATOM 2787 N N . GLY B 1 135 ? 75.583 23.338 13.701 1.00 54.24 139 GLY B N 1
ATOM 2788 C CA . GLY B 1 135 ? 75.706 21.946 13.307 1.00 52.83 139 GLY B CA 1
ATOM 2789 C C . GLY B 1 135 ? 77.063 21.580 12.754 1.00 51.89 139 GLY B C 1
ATOM 2790 O O . GLY B 1 135 ? 77.173 20.619 11.986 1.00 56.67 139 GLY B O 1
ATOM 2791 N N . ILE B 1 136 ? 78.103 22.322 13.121 1.00 51.29 140 ILE B N 1
ATOM 2792 C CA . ILE B 1 136 ? 79.456 22.059 12.635 1.00 53.02 140 ILE B CA 1
ATOM 2793 C C . ILE B 1 136 ? 80.291 21.500 13.781 1.00 52.62 140 ILE B C 1
ATOM 2794 O O . ILE B 1 136 ? 80.694 22.253 14.679 1.00 53.05 140 ILE B O 1
ATOM 2799 N N . PRO B 1 137 ? 80.563 20.194 13.800 1.00 53.27 141 PRO B N 1
ATOM 2800 C CA . PRO B 1 137 ? 81.333 19.612 14.908 1.00 53.66 141 PRO B CA 1
ATOM 2801 C C . PRO B 1 137 ? 82.833 19.701 14.692 1.00 51.92 141 PRO B C 1
ATOM 2802 O O . PRO B 1 137 ? 83.606 19.736 15.655 1.00 56.84 141 PRO B O 1
ATOM 2806 N N . PHE B 1 138 ? 83.255 19.726 13.433 1.00 43.76 142 PHE B N 1
ATOM 2807 C CA . PHE B 1 138 ? 84.671 19.766 13.098 1.00 44.15 142 PHE B CA 1
ATOM 2808 C C . PHE B 1 138 ? 84.814 20.300 11.680 1.00 48.12 142 PHE B C 1
ATOM 2809 O O . PHE B 1 138 ? 83.828 20.618 11.009 1.00 52.64 142 PHE B O 1
ATOM 2817 N N . GLY B 1 139 ? 86.053 20.382 11.225 1.00 46.69 143 GLY B N 1
ATOM 2818 C CA . GLY B 1 139 ? 86.315 20.864 9.890 1.00 44.50 143 GLY B CA 1
ATOM 2819 C C . GLY B 1 139 ? 87.760 20.655 9.508 1.00 44.48 143 GLY B C 1
ATOM 2820 O O . GLY B 1 139 ? 88.476 19.867 10.127 1.00 48.70 143 GLY B O 1
ATOM 2821 N N . SER B 1 140 ? 88.185 21.382 8.483 1.00 45.32 144 SER B N 1
ATOM 2822 C CA . SER B 1 140 ? 89.528 21.222 7.946 1.00 49.09 144 SER B CA 1
ATOM 2823 C C . SER B 1 140 ? 89.871 22.463 7.131 1.00 51.75 144 SER B C 1
ATOM 2824 O O . SER B 1 140 ? 89.168 23.477 7.183 1.00 54.95 144 SER B O 1
ATOM 2827 N N . VAL B 1 141 ? 90.966 22.383 6.381 1.00 49.34 145 VAL B N 1
ATOM 2828 C CA . VAL B 1 141 ? 91.375 23.428 5.456 1.00 44.33 145 VAL B CA 1
ATOM 2829 C C . VAL B 1 141 ? 91.782 22.766 4.151 1.00 45.13 145 VAL B C 1
ATOM 2830 O O . VAL B 1 141 ? 92.200 21.604 4.127 1.00 47.19 145 VAL B O 1
ATOM 2834 N N . VAL B 1 142 ? 91.649 23.513 3.055 1.00 43.70 146 VAL B N 1
ATOM 2835 C CA . VAL B 1 142 ? 92.114 23.027 1.764 1.00 40.54 146 VAL B CA 1
ATOM 2836 C C . VAL B 1 142 ? 93.637 23.007 1.766 1.00 41.27 146 VAL B C 1
ATOM 2837 O O . VAL B 1 142 ? 94.286 23.972 2.191 1.00 41.23 146 VAL B O 1
ATOM 2841 N N . THR B 1 143 ? 94.216 21.900 1.306 1.00 42.04 147 THR B N 1
ATOM 2842 C CA . THR B 1 143 ? 95.663 21.761 1.276 1.00 41.38 147 THR B CA 1
ATOM 2843 C C . THR B 1 143 ? 96.086 21.027 0.010 1.00 42.18 147 THR B C 1
ATOM 2844 O O . THR B 1 143 ? 95.281 20.369 -0.654 1.00 39.41 147 THR B O 1
ATOM 2848 N N . PHE B 1 144 ? 97.370 21.166 -0.319 1.00 43.52 148 PHE B N 1
ATOM 2849 C CA . PHE B 1 144 ? 97.975 20.491 -1.460 1.00 44.21 148 PHE B CA 1
ATOM 2850 C C . PHE B 1 144 ? 98.605 19.187 -0.990 1.00 45.91 148 PHE B C 1
ATOM 2851 O O . PHE B 1 144 ? 99.548 19.208 -0.193 1.00 38.91 148 PHE B O 1
ATOM 2859 N N . VAL B 1 145 ? 98.108 18.063 -1.485 1.00 51.67 149 VAL B N 1
ATOM 2860 C CA . VAL B 1 145 ? 98.758 16.781 -1.249 1.00 46.98 149 VAL B CA 1
ATOM 2861 C C . VAL B 1 145 ? 99.789 16.565 -2.345 1.00 47.43 149 VAL B C 1
ATOM 2862 O O . VAL B 1 145 ? 99.470 16.628 -3.538 1.00 48.21 149 VAL B O 1
ATOM 2866 N N . VAL B 1 146 ? 101.030 16.327 -1.939 1.00 46.84 150 VAL B N 1
ATOM 2867 C CA . VAL B 1 146 ? 102.155 16.242 -2.856 1.00 45.50 150 VAL B CA 1
ATOM 2868 C C . VAL B 1 146 ? 102.910 14.955 -2.563 1.00 47.22 150 VAL B C 1
ATOM 2869 O O . VAL B 1 146 ? 102.843 14.414 -1.455 1.00 49.95 150 VAL B O 1
ATOM 2873 N N . ARG B 1 147 ? 103.615 14.450 -3.569 1.00 44.80 151 ARG B N 1
ATOM 2874 C CA . ARG B 1 147 ? 104.436 13.273 -3.353 1.00 52.68 151 ARG B CA 1
ATOM 2875 C C . ARG B 1 147 ? 105.604 13.614 -2.433 1.00 50.83 151 ARG B C 1
ATOM 2876 O O . ARG B 1 147 ? 106.005 14.774 -2.296 1.00 47.70 151 ARG B O 1
ATOM 2884 N N . ALA B 1 148 ? 106.131 12.581 -1.777 1.00 53.21 152 ALA B N 1
ATOM 2885 C CA . ALA B 1 148 ? 107.094 12.778 -0.702 1.00 53.78 152 ALA B CA 1
ATOM 2886 C C . ALA B 1 148 ? 108.304 13.566 -1.186 1.00 52.01 152 ALA B C 1
ATOM 2887 O O . ALA B 1 148 ? 108.852 13.297 -2.259 1.00 45.45 152 ALA B O 1
ATOM 2889 N N . GLY B 1 149 ? 108.713 14.549 -0.387 1.00 56.63 153 GLY B N 1
ATOM 2890 C CA . GLY B 1 149 ? 109.784 15.448 -0.749 1.00 56.73 153 GLY B CA 1
ATOM 2891 C C . GLY B 1 149 ? 109.359 16.663 -1.543 1.00 56.45 153 GLY B C 1
ATOM 2892 O O . GLY B 1 149 ? 110.216 17.499 -1.860 1.00 53.21 153 GLY B O 1
ATOM 2893 N N . ASN B 1 150 ? 108.068 16.802 -1.847 1.00 58.40 154 ASN B N 1
ATOM 2894 C CA . ASN B 1 150 ? 107.534 17.808 -2.762 1.00 56.20 154 ASN B CA 1
ATOM 2895 C C . ASN B 1 150 ? 108.457 17.928 -3.977 1.00 56.26 154 ASN B C 1
ATOM 2896 O O . ASN B 1 150 ? 109.020 19.003 -4.229 1.00 56.47 154 ASN B O 1
ATOM 2901 N N . PRO B 1 151 ? 108.638 16.850 -4.747 1.00 57.84 155 PRO B N 1
ATOM 2902 C CA . PRO B 1 151 ? 109.701 16.829 -5.768 1.00 55.57 155 PRO B CA 1
ATOM 2903 C C . PRO B 1 151 ? 109.630 17.979 -6.747 1.00 52.84 155 PRO B C 1
ATOM 2904 O O . PRO B 1 151 ? 110.666 18.397 -7.293 1.00 55.12 155 PRO B O 1
ATOM 2908 N N . LYS B 1 152 ? 108.433 18.516 -6.983 1.00 52.58 156 LYS B N 1
ATOM 2909 C CA . LYS B 1 152 ? 108.230 19.563 -7.972 1.00 54.77 156 LYS B CA 1
ATOM 2910 C C . LYS B 1 152 ? 107.992 20.930 -7.334 1.00 55.17 156 LYS B C 1
ATOM 2911 O O . LYS B 1 152 ? 107.708 21.903 -8.061 1.00 58.30 156 LYS B O 1
ATOM 2917 N N . ASN B 1 153 ? 108.162 21.026 -6.041 1.00 56.36 157 ASN B N 1
ATOM 2918 C CA . ASN B 1 153 ? 108.056 22.294 -5.332 1.00 58.14 157 ASN B CA 1
ATOM 2919 C C . ASN B 1 153 ? 106.742 23.039 -5.398 1.00 60.84 157 ASN B C 1
ATOM 2920 O O . ASN B 1 153 ? 106.714 24.170 -5.734 1.00 63.17 157 ASN B O 1
ATOM 2925 N N . ILE B 1 154 ? 105.661 22.388 -5.019 1.00 56.46 158 ILE B N 1
ATOM 2926 C CA . ILE B 1 154 ? 104.360 23.026 -5.040 1.00 51.71 158 ILE B CA 1
ATOM 2927 C C . ILE B 1 154 ? 104.205 23.791 -3.735 1.00 51.21 158 ILE B C 1
ATOM 2928 O O . ILE B 1 154 ? 104.246 23.193 -2.657 1.00 54.79 158 ILE B O 1
ATOM 2933 N N . ARG B 1 155 ? 104.074 25.120 -3.813 1.00 56.01 159 ARG B N 1
ATOM 2934 C CA . ARG B 1 155 ? 103.999 25.866 -2.556 1.00 57.64 159 ARG B CA 1
ATOM 2935 C C . ARG B 1 155 ? 102.837 26.860 -2.500 1.00 58.14 159 ARG B C 1
ATOM 2936 O O . ARG B 1 155 ? 102.348 27.162 -1.406 1.00 57.20 159 ARG B O 1
ATOM 2944 N N . ASP B 1 156 ? 102.363 27.357 -3.645 1.00 50.10 160 ASP B N 1
ATOM 2945 C CA . ASP B 1 156 ? 101.199 28.239 -3.646 1.00 48.82 160 ASP B CA 1
ATOM 2946 C C . ASP B 1 156 ? 100.333 27.945 -4.867 1.00 48.42 160 ASP B C 1
ATOM 2947 O O . ASP B 1 156 ? 100.662 27.094 -5.697 1.00 48.29 160 ASP B O 1
ATOM 2952 N N . TRP B 1 157 ? 99.213 28.670 -4.972 1.00 47.98 161 TRP B N 1
ATOM 2953 C CA . TRP B 1 157 ? 98.207 28.357 -5.985 1.00 44.67 161 TRP B CA 1
ATOM 2954 C C . TRP B 1 157 ? 98.756 28.513 -7.397 1.00 45.27 161 TRP B C 1
ATOM 2955 O O . TRP B 1 157 ? 98.404 27.737 -8.293 1.00 47.22 161 TRP B O 1
ATOM 2966 N N . ASP B 1 158 ? 99.620 29.507 -7.616 1.00 49.22 162 ASP B N 1
ATOM 2967 C CA . ASP B 1 158 ? 100.204 29.695 -8.940 1.00 52.01 162 ASP B CA 1
ATOM 2968 C C . ASP B 1 158 ? 101.004 28.476 -9.379 1.00 49.20 162 ASP B C 1
ATOM 2969 O O . ASP B 1 158 ? 101.135 28.222 -10.582 1.00 51.68 162 ASP B O 1
ATOM 2974 N N . ASP B 1 159 ? 101.542 27.711 -8.425 1.00 48.39 163 ASP B N 1
ATOM 2975 C CA . ASP B 1 159 ? 102.299 26.515 -8.772 1.00 53.53 163 ASP B CA 1
ATOM 2976 C C . ASP B 1 159 ? 101.437 25.464 -9.459 1.00 51.06 163 ASP B C 1
ATOM 2977 O O . ASP B 1 159 ? 101.978 24.592 -10.148 1.00 48.30 163 ASP B O 1
ATOM 2982 N N . LEU B 1 160 ? 100.113 25.523 -9.287 1.00 45.52 164 LEU B N 1
ATOM 2983 C CA . LEU B 1 160 ? 99.232 24.577 -9.960 1.00 46.00 164 LEU B CA 1
ATOM 2984 C C . LEU B 1 160 ? 99.050 24.902 -11.435 1.00 49.06 164 LEU B C 1
ATOM 2985 O O . LEU B 1 160 ? 98.592 24.041 -12.194 1.00 52.23 164 LEU B O 1
ATOM 2990 N N . LEU B 1 161 ? 99.400 26.116 -11.857 1.00 51.59 165 LEU B N 1
ATOM 2991 C CA . LEU B 1 161 ? 99.289 26.532 -13.248 1.00 52.83 165 LEU B CA 1
ATOM 2992 C C . LEU B 1 161 ? 100.591 26.365 -14.020 1.00 57.62 165 LEU B C 1
ATOM 2993 O O . LEU B 1 161 ? 100.669 26.785 -15.178 1.00 65.01 165 LEU B O 1
ATOM 2998 N N . ARG B 1 162 ? 101.611 25.773 -13.407 1.00 54.85 166 ARG B N 1
ATOM 2999 C CA . ARG B 1 162 ? 102.891 25.629 -14.078 1.00 55.32 166 ARG B CA 1
ATOM 3000 C C . ARG B 1 162 ? 102.792 24.577 -15.181 1.00 56.80 166 ARG B C 1
ATOM 3001 O O . ARG B 1 162 ? 101.972 23.658 -15.100 1.00 58.62 166 ARG B O 1
ATOM 3009 N N . PRO B 1 163 ? 103.604 24.704 -16.231 1.00 56.98 167 PRO B N 1
ATOM 3010 C CA . PRO B 1 163 ? 103.486 23.790 -17.376 1.00 62.90 167 PRO B CA 1
ATOM 3011 C C . PRO B 1 163 ? 103.608 22.333 -16.956 1.00 63.54 167 PRO B C 1
ATOM 3012 O O . PRO B 1 163 ? 104.535 21.947 -16.240 1.00 67.07 167 PRO B O 1
ATOM 3016 N N . GLY B 1 164 ? 102.649 21.524 -17.406 1.00 62.13 168 GLY B N 1
ATOM 3017 C CA . GLY B 1 164 ? 102.682 20.095 -17.196 1.00 60.28 168 GLY B CA 1
ATOM 3018 C C . GLY B 1 164 ? 102.164 19.616 -15.860 1.00 55.32 168 GLY B C 1
ATOM 3019 O O . GLY B 1 164 ? 102.032 18.401 -15.668 1.00 54.43 168 GLY B O 1
ATOM 3020 N N . ILE B 1 165 ? 101.870 20.518 -14.927 1.00 53.08 169 ILE B N 1
ATOM 3021 C CA . ILE B 1 165 ? 101.369 20.104 -13.622 1.00 51.16 169 ILE B CA 1
ATOM 3022 C C . ILE B 1 165 ? 99.932 19.626 -13.779 1.00 52.27 169 ILE B C 1
ATOM 3023 O O . ILE B 1 165 ? 99.062 20.370 -14.248 1.00 50.10 169 ILE B O 1
ATOM 3028 N N . GLU B 1 166 ? 99.679 18.375 -13.405 1.00 54.27 170 GLU B N 1
ATOM 3029 C CA . GLU B 1 166 ? 98.334 17.819 -13.405 1.00 53.95 170 GLU B CA 1
ATOM 3030 C C . GLU B 1 166 ? 97.765 17.878 -11.995 1.00 52.44 170 GLU B C 1
ATOM 3031 O O . GLU B 1 166 ? 98.405 17.424 -11.040 1.00 46.61 170 GLU B O 1
ATOM 3037 N N . VAL B 1 167 ? 96.564 18.431 -11.871 1.00 54.06 171 VAL B N 1
ATOM 3038 C CA . VAL B 1 167 ? 95.881 18.567 -10.592 1.00 47.04 171 VAL B CA 1
ATOM 3039 C C . VAL B 1 167 ? 94.883 17.428 -10.447 1.00 43.28 171 VAL B C 1
ATOM 3040 O O . VAL B 1 167 ? 94.142 17.116 -11.389 1.00 40.33 171 VAL B O 1
ATOM 3044 N N . ILE B 1 168 ? 94.865 16.801 -9.275 1.00 42.57 172 ILE B N 1
ATOM 3045 C CA . ILE B 1 168 ? 93.869 15.790 -8.942 1.00 47.24 172 ILE B CA 1
ATOM 3046 C C . ILE B 1 168 ? 92.832 16.437 -8.037 1.00 49.81 172 ILE B C 1
ATOM 3047 O O . ILE B 1 168 ? 93.157 16.905 -6.939 1.00 51.61 172 ILE B O 1
ATOM 3052 N N . THR B 1 169 ? 91.588 16.476 -8.505 1.00 50.52 173 THR B N 1
ATOM 3053 C CA . THR B 1 169 ? 90.473 17.025 -7.749 1.00 48.80 173 THR B CA 1
ATOM 3054 C C . THR B 1 169 ? 89.202 16.365 -8.259 1.00 49.81 173 THR B C 1
ATOM 3055 O O . THR B 1 169 ? 89.126 16.013 -9.443 1.00 49.96 173 THR B O 1
ATOM 3059 N N . PRO B 1 170 ? 88.214 16.147 -7.400 1.00 43.73 174 PRO B N 1
ATOM 3060 C CA . PRO B 1 170 ? 87.011 15.409 -7.804 1.00 45.18 174 PRO B CA 1
ATOM 3061 C C . PRO B 1 170 ? 86.017 16.310 -8.536 1.00 43.20 174 PRO B C 1
ATOM 3062 O O . PRO B 1 170 ? 86.257 17.490 -8.769 1.00 43.62 174 PRO B O 1
ATOM 3066 N N . SER B 1 171 ? 84.877 15.712 -8.900 1.00 48.49 175 SER B N 1
ATOM 3067 C CA . SER B 1 171 ? 83.825 16.416 -9.629 1.00 53.68 175 SER B CA 1
ATOM 3068 C C . SER B 1 171 ? 82.822 17.015 -8.654 1.00 57.41 175 SER B C 1
ATOM 3069 O O . SER B 1 171 ? 82.400 16.332 -7.714 1.00 58.36 175 SER B O 1
ATOM 3072 N N . PRO B 1 172 ? 82.427 18.279 -8.835 1.00 55.33 176 PRO B N 1
ATOM 3073 C CA . PRO B 1 172 ? 81.463 18.885 -7.903 1.00 55.34 176 PRO B CA 1
ATOM 3074 C C . PRO B 1 172 ? 80.057 18.322 -8.023 1.00 53.79 176 PRO B C 1
ATOM 3075 O O . PRO B 1 172 ? 79.247 18.537 -7.114 1.00 55.25 176 PRO B O 1
ATOM 3079 N N . LEU B 1 173 ? 79.741 17.603 -9.103 1.00 53.55 177 LEU B N 1
ATOM 3080 C CA . LEU B 1 173 ? 78.418 17.007 -9.242 1.00 57.99 177 LEU B CA 1
ATOM 3081 C C . LEU B 1 173 ? 78.146 15.939 -8.193 1.00 58.44 177 LEU B C 1
ATOM 3082 O O . LEU B 1 173 ? 76.989 15.536 -8.028 1.00 63.15 177 LEU B O 1
ATOM 3087 N N . SER B 1 174 ? 79.173 15.477 -7.485 1.00 52.23 178 SER B N 1
ATOM 3088 C CA . SER B 1 174 ? 79.003 14.445 -6.469 1.00 52.49 178 SER B CA 1
ATOM 3089 C C . SER B 1 174 ? 79.809 14.682 -5.204 1.00 50.91 178 SER B C 1
ATOM 3090 O O . SER B 1 174 ? 79.470 14.098 -4.169 1.00 53.06 178 SER B O 1
ATOM 3093 N N . SER B 1 175 ? 80.844 15.516 -5.232 1.00 47.99 179 SER B N 1
ATOM 3094 C CA . SER B 1 175 ? 81.776 15.659 -4.124 1.00 49.57 179 SER B CA 1
ATOM 3095 C C . SER B 1 175 ? 81.687 17.058 -3.534 1.00 52.07 179 SER B C 1
ATOM 3096 O O . SER B 1 175 ? 81.655 18.049 -4.272 1.00 50.29 179 SER B O 1
ATOM 3099 N N . GLY B 1 176 ? 81.647 17.133 -2.202 1.00 52.09 180 GLY B N 1
ATOM 3100 C CA . GLY B 1 176 ? 81.865 18.403 -1.537 1.00 54.92 180 GLY B CA 1
ATOM 3101 C C . GLY B 1 176 ? 83.324 18.795 -1.519 1.00 53.66 180 GLY B C 1
ATOM 3102 O O . GLY B 1 176 ? 83.645 19.987 -1.505 1.00 53.88 180 GLY B O 1
ATOM 3103 N N . SER B 1 177 ? 84.221 17.805 -1.515 1.00 53.70 181 SER B N 1
ATOM 3104 C CA . SER B 1 177 ? 85.649 18.074 -1.659 1.00 50.39 181 SER B CA 1
ATOM 3105 C C . SER B 1 177 ? 85.921 18.898 -2.908 1.00 46.07 181 SER B C 1
ATOM 3106 O O . SER B 1 177 ? 86.659 19.890 -2.869 1.00 44.01 181 SER B O 1
ATOM 3109 N N . ALA B 1 178 ? 85.310 18.507 -4.029 1.00 43.48 182 ALA B N 1
ATOM 3110 C CA . ALA B 1 178 ? 85.475 19.246 -5.274 1.00 41.65 182 ALA B CA 1
ATOM 3111 C C . ALA B 1 178 ? 85.050 20.701 -5.134 1.00 45.38 182 ALA B C 1
ATOM 3112 O O . ALA B 1 178 ? 85.576 21.571 -5.837 1.00 47.60 182 ALA B O 1
ATOM 3114 N N . LYS B 1 179 ? 84.099 20.986 -4.244 1.00 45.28 183 LYS B N 1
ATOM 3115 C CA . LYS B 1 179 ? 83.645 22.359 -4.064 1.00 45.42 183 LYS B CA 1
ATOM 3116 C C . LYS B 1 179 ? 84.611 23.151 -3.189 1.00 44.96 183 LYS B C 1
ATOM 3117 O O . LYS B 1 179 ? 84.967 24.286 -3.522 1.00 45.00 183 LYS B O 1
ATOM 3123 N N . TRP B 1 180 ? 85.048 22.566 -2.069 1.00 44.85 184 TRP B N 1
ATOM 3124 C CA . TRP B 1 180 ? 86.094 23.194 -1.269 1.00 46.55 184 TRP B CA 1
ATOM 3125 C C . TRP B 1 180 ? 87.332 23.464 -2.115 1.00 49.69 184 TRP B C 1
ATOM 3126 O O . TRP B 1 180 ? 87.921 24.549 -2.050 1.00 50.40 184 TRP B O 1
ATOM 3137 N N . ASN B 1 181 ? 87.733 22.480 -2.924 1.00 49.06 185 ASN B N 1
ATOM 3138 C CA . ASN B 1 181 ? 88.949 22.596 -3.719 1.00 47.79 185 ASN B CA 1
ATOM 3139 C C . ASN B 1 181 ? 88.866 23.706 -4.757 1.00 48.39 185 ASN B C 1
ATOM 3140 O O . ASN B 1 181 ? 89.907 24.170 -5.228 1.00 45.24 185 ASN B O 1
ATOM 3145 N N . LEU B 1 182 ? 87.660 24.121 -5.143 1.00 50.59 186 LEU B N 1
ATOM 3146 C CA . LEU B 1 182 ? 87.491 25.219 -6.084 1.00 50.10 186 LEU B CA 1
ATOM 3147 C C . LEU B 1 182 ? 87.202 26.546 -5.400 1.00 48.53 186 LEU B C 1
ATOM 3148 O O . LEU B 1 182 ? 87.492 27.599 -5.978 1.00 48.87 186 LEU B O 1
ATOM 3153 N N . LEU B 1 183 ? 86.649 26.514 -4.188 1.00 47.23 187 LEU B N 1
ATOM 3154 C CA . LEU B 1 183 ? 86.387 27.744 -3.451 1.00 48.01 187 LEU B CA 1
ATOM 3155 C C . LEU B 1 183 ? 87.679 28.442 -3.050 1.00 50.34 187 LEU B C 1
ATOM 3156 O O . LEU B 1 183 ? 87.780 29.670 -3.143 1.00 51.96 187 LEU B O 1
ATOM 3161 N N . ALA B 1 184 ? 88.671 27.678 -2.592 1.00 47.87 188 ALA B N 1
ATOM 3162 C CA . ALA B 1 184 ? 89.932 28.280 -2.160 1.00 48.91 188 ALA B CA 1
ATOM 3163 C C . ALA B 1 184 ? 90.658 29.013 -3.283 1.00 47.30 188 ALA B C 1
ATOM 3164 O O . ALA B 1 184 ? 91.034 30.180 -3.079 1.00 45.31 188 ALA B O 1
ATOM 3166 N N . PRO B 1 185 ? 90.889 28.423 -4.466 1.00 44.20 189 PRO B N 1
ATOM 3167 C CA . PRO B 1 185 ? 91.542 29.198 -5.534 1.00 46.60 189 PRO B CA 1
ATOM 3168 C C . PRO B 1 185 ? 90.768 30.442 -5.909 1.00 50.77 189 PRO B C 1
ATOM 3169 O O . PRO B 1 185 ? 91.357 31.518 -6.075 1.00 52.34 189 PRO B O 1
ATOM 3173 N N . TYR B 1 186 ? 89.449 30.318 -6.045 1.00 48.70 190 TYR B N 1
ATOM 3174 C CA . TYR B 1 186 ? 88.639 31.468 -6.414 1.00 47.42 190 TYR B CA 1
ATOM 3175 C C . TYR B 1 186 ? 88.685 32.539 -5.331 1.00 49.49 190 TYR B C 1
ATOM 3176 O O . TYR B 1 186 ? 88.892 33.721 -5.621 1.00 51.85 190 TYR B O 1
ATOM 3185 N N . ALA B 1 187 ? 88.487 32.143 -4.071 1.00 48.80 191 ALA B N 1
ATOM 3186 C CA . ALA B 1 187 ? 88.560 33.111 -2.981 1.00 50.38 191 ALA B CA 1
ATOM 3187 C C . ALA B 1 187 ? 89.950 33.719 -2.865 1.00 50.27 191 ALA B C 1
ATOM 3188 O O . ALA B 1 187 ? 90.086 34.890 -2.494 1.00 55.93 191 ALA B O 1
ATOM 3190 N N . ALA B 1 188 ? 90.993 32.948 -3.179 1.00 49.44 192 ALA B N 1
ATOM 3191 C CA . ALA B 1 188 ? 92.347 33.487 -3.124 1.00 53.93 192 ALA B CA 1
ATOM 3192 C C . ALA B 1 188 ? 92.591 34.474 -4.258 1.00 60.85 192 ALA B C 1
ATOM 3193 O O . ALA B 1 188 ? 92.994 35.619 -4.023 1.00 64.21 192 ALA B O 1
ATOM 3195 N N . LYS B 1 189 ? 92.341 34.051 -5.497 1.00 59.21 193 LYS B N 1
ATOM 3196 C CA . LYS B 1 189 ? 92.659 34.868 -6.659 1.00 58.52 193 LYS B CA 1
ATOM 3197 C C . LYS B 1 189 ? 91.649 35.979 -6.914 1.00 61.58 193 LYS B C 1
ATOM 3198 O O . LYS B 1 189 ? 91.941 36.882 -7.704 1.00 63.67 193 LYS B O 1
ATOM 3204 N N . SER B 1 190 ? 90.481 35.943 -6.274 1.00 60.18 194 SER B N 1
ATOM 3205 C CA . SER B 1 190 ? 89.508 37.021 -6.389 1.00 64.24 194 SER B CA 1
ATOM 3206 C C . SER B 1 190 ? 89.487 37.926 -5.167 1.00 69.87 194 SER B C 1
ATOM 3207 O O . SER B 1 190 ? 88.684 38.865 -5.126 1.00 76.18 194 SER B O 1
ATOM 3210 N N . ASP B 1 191 ? 90.344 37.667 -4.178 1.00 67.55 195 ASP B N 1
ATOM 3211 C CA . ASP B 1 191 ? 90.398 38.446 -2.941 1.00 65.50 195 ASP B CA 1
ATOM 3212 C C . ASP B 1 191 ? 89.030 38.479 -2.259 1.00 65.70 195 ASP B C 1
ATOM 3213 O O . ASP B 1 191 ? 88.503 39.534 -1.900 1.00 67.74 195 ASP B O 1
ATOM 3218 N N . GLY B 1 192 ? 88.448 37.296 -2.085 1.00 63.42 196 GLY B N 1
ATOM 3219 C CA . GLY B 1 192 ? 87.175 37.190 -1.403 1.00 59.28 196 GLY B CA 1
ATOM 3220 C C . GLY B 1 192 ? 85.973 37.604 -2.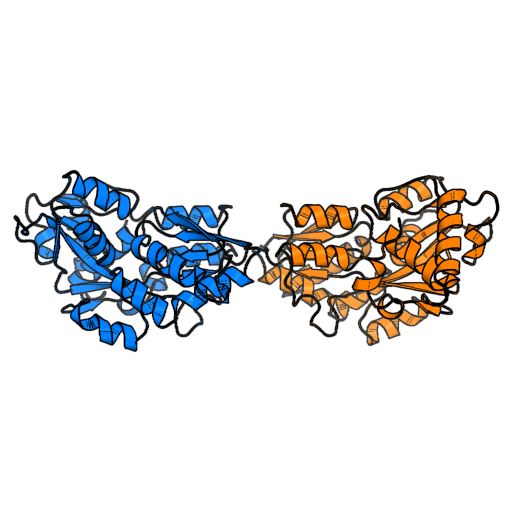218 1.00 64.93 196 GLY B C 1
ATOM 3221 O O . GLY B 1 192 ? 84.975 38.053 -1.648 1.00 69.59 196 GLY B O 1
ATOM 3222 N N . GLY B 1 193 ? 86.037 37.465 -3.541 1.00 72.11 197 GLY B N 1
ATOM 3223 C CA . GLY B 1 193 ? 84.920 37.774 -4.408 1.00 79.71 197 GLY B CA 1
ATOM 3224 C C . GLY B 1 193 ? 84.914 39.171 -4.988 1.00 82.46 197 GLY B C 1
ATOM 3225 O O . GLY B 1 193 ? 83.973 39.517 -5.714 1.00 83.65 197 GLY B O 1
ATOM 3226 N N . ARG B 1 194 ? 85.937 39.980 -4.709 1.00 82.43 198 ARG B N 1
ATOM 3227 C CA . ARG B 1 194 ? 85.906 41.381 -5.112 1.00 83.29 198 ARG B CA 1
ATOM 3228 C C . ARG B 1 194 ? 86.208 41.552 -6.598 1.00 86.55 198 ARG B C 1
ATOM 3229 O O . ARG B 1 194 ? 85.525 42.322 -7.283 1.00 92.08 198 ARG B O 1
ATOM 3237 N N . ASN B 1 195 ? 87.216 40.859 -7.118 1.00 84.54 199 ASN B N 1
ATOM 3238 C CA . ASN B 1 195 ? 87.441 40.781 -8.561 1.00 82.06 199 ASN B CA 1
ATOM 3239 C C . ASN B 1 195 ? 87.007 39.386 -9.006 1.00 82.91 199 ASN B C 1
ATOM 3240 O O . ASN B 1 195 ? 87.818 38.461 -9.088 1.00 78.31 199 ASN B O 1
ATOM 3249 N N . ASN B 1 196 ? 85.710 39.249 -9.293 1.00 86.54 200 ASN B N 1
ATOM 3250 C CA . ASN B 1 196 ? 85.155 37.948 -9.650 1.00 84.56 200 ASN B CA 1
ATOM 3251 C C . ASN B 1 196 ? 85.791 37.385 -10.913 1.00 80.05 200 ASN B C 1
ATOM 3252 O O . ASN B 1 196 ? 85.889 36.163 -11.063 1.00 80.25 200 ASN B O 1
ATOM 3257 N N . GLN B 1 197 ? 86.227 38.250 -11.831 1.00 78.21 201 GLN B N 1
ATOM 3258 C CA . GLN B 1 197 ? 86.827 37.742 -13.058 1.00 78.69 201 GLN B CA 1
ATOM 3259 C C . GLN B 1 197 ? 88.232 37.208 -12.819 1.00 77.73 201 GLN B C 1
ATOM 3260 O O . GLN B 1 197 ? 88.664 36.283 -13.513 1.00 83.78 201 GLN B O 1
ATOM 3266 N N . ALA B 1 198 ? 88.956 37.763 -11.846 1.00 68.47 202 ALA B N 1
ATOM 3267 C CA . ALA B 1 198 ? 90.273 37.222 -11.530 1.00 63.16 202 ALA B CA 1
ATOM 3268 C C . ALA B 1 198 ? 90.159 35.822 -10.940 1.00 63.21 202 ALA B C 1
ATOM 3269 O O . ALA B 1 198 ? 90.942 34.930 -11.286 1.00 63.68 202 ALA B O 1
ATOM 3271 N N . GLY B 1 199 ? 89.181 35.610 -10.058 1.00 61.92 203 GLY B N 1
ATOM 3272 C CA . GLY B 1 199 ? 88.982 34.284 -9.498 1.00 58.85 203 GLY B CA 1
ATOM 3273 C C . GLY B 1 199 ? 88.517 33.282 -10.537 1.00 67.29 203 GLY B C 1
ATOM 3274 O O . GLY B 1 199 ? 89.028 32.160 -10.607 1.00 74.53 203 GLY B O 1
ATOM 3275 N N . ILE B 1 200 ? 87.549 33.676 -11.368 1.00 65.76 204 ILE B N 1
ATOM 3276 C CA . ILE B 1 200 ? 87.017 32.763 -12.375 1.00 67.12 204 ILE B CA 1
ATOM 3277 C C . ILE B 1 200 ? 88.087 32.405 -13.398 1.00 61.63 204 ILE B C 1
ATOM 3278 O O . ILE B 1 200 ? 88.243 31.234 -13.766 1.00 61.19 204 ILE B O 1
ATOM 3283 N N . ASP B 1 201 ? 88.842 33.399 -13.872 1.00 67.68 205 ASP B N 1
ATOM 3284 C CA . ASP B 1 201 ? 89.871 33.125 -14.870 1.00 70.49 205 ASP B CA 1
ATOM 3285 C C . ASP B 1 201 ? 90.932 32.175 -14.335 1.00 65.61 205 ASP B C 1
ATOM 3286 O O . ASP B 1 201 ? 91.491 31.381 -15.099 1.00 65.78 205 ASP B O 1
ATOM 3291 N N . PHE B 1 202 ? 91.221 32.233 -13.034 1.00 61.58 206 PHE B N 1
ATOM 3292 C CA . PHE B 1 202 ? 92.171 31.286 -12.462 1.00 60.79 206 PHE B CA 1
ATOM 3293 C C . PHE B 1 202 ? 91.609 29.871 -12.489 1.00 54.20 206 PHE B C 1
ATOM 3294 O O . PHE B 1 202 ? 92.242 28.952 -13.022 1.00 57.55 206 PHE B O 1
ATOM 3302 N N . VAL B 1 203 ? 90.418 29.680 -11.917 1.00 49.95 207 VAL B N 1
ATOM 3303 C CA . VAL B 1 203 ? 89.798 28.358 -11.896 1.00 47.34 207 VAL B CA 1
ATOM 3304 C C . VAL B 1 203 ? 89.570 27.854 -13.316 1.00 52.64 207 VAL B C 1
ATOM 3305 O O . VAL B 1 203 ? 89.697 26.655 -13.593 1.00 52.66 207 VAL B O 1
ATOM 3309 N N . ASN B 1 204 ? 89.232 28.759 -14.235 1.00 57.19 208 ASN B N 1
ATOM 3310 C CA . ASN B 1 204 ? 89.117 28.395 -15.643 1.00 58.49 208 ASN B CA 1
ATOM 3311 C C . ASN B 1 204 ? 90.413 27.774 -16.150 1.00 58.60 208 ASN B C 1
ATOM 3312 O O . ASN B 1 204 ? 90.432 26.627 -16.612 1.00 57.30 208 ASN B O 1
ATOM 3317 N N . THR B 1 205 ? 91.515 28.524 -16.060 1.00 60.44 209 THR B N 1
ATOM 3318 C CA . THR B 1 205 ? 92.809 28.010 -16.498 1.00 62.19 209 THR B CA 1
ATOM 3319 C C . THR B 1 205 ? 93.216 26.780 -15.697 1.00 55.85 209 THR B C 1
ATOM 3320 O O . THR B 1 205 ? 93.834 25.854 -16.236 1.00 57.75 209 THR B O 1
ATOM 3324 N N . LEU B 1 206 ? 92.876 26.754 -14.407 1.00 52.25 210 LEU B N 1
ATOM 3325 C CA . LEU B 1 206 ? 93.203 25.605 -13.570 1.00 51.19 210 LEU B CA 1
ATOM 3326 C C . LEU B 1 206 ? 92.509 24.344 -14.068 1.00 48.69 210 LEU B C 1
ATOM 3327 O O . LEU B 1 206 ? 93.153 23.313 -14.293 1.00 51.90 210 LEU B O 1
ATOM 3332 N N . VAL B 1 207 ? 91.193 24.411 -14.257 1.00 48.48 211 VAL B N 1
ATOM 3333 C CA . VAL B 1 207 ? 90.426 23.218 -14.595 1.00 48.66 211 VAL B CA 1
ATOM 3334 C C . VAL B 1 207 ? 90.660 22.809 -16.045 1.00 54.23 211 VAL B C 1
ATOM 3335 O O . VAL B 1 207 ? 90.879 21.629 -16.340 1.00 57.77 211 VAL B O 1
ATOM 3339 N N . ASN B 1 208 ? 90.620 23.774 -16.968 1.00 55.85 212 ASN B N 1
ATOM 3340 C CA . ASN B 1 208 ? 90.747 23.457 -18.388 1.00 62.01 212 ASN B CA 1
ATOM 3341 C C . ASN B 1 208 ? 92.095 22.821 -18.700 1.00 60.69 212 ASN B C 1
ATOM 3342 O O . ASN B 1 208 ? 92.169 21.796 -19.387 1.00 63.36 212 ASN B O 1
ATOM 3347 N N . GLU B 1 209 ? 93.175 23.417 -18.203 1.00 59.59 213 GLU B N 1
ATOM 3348 C CA . GLU B 1 209 ? 94.519 23.077 -18.646 1.00 61.25 213 GLU B CA 1
ATOM 3349 C C . GLU B 1 209 ? 95.283 22.199 -17.666 1.00 55.40 213 GLU B C 1
ATOM 3350 O O . GLU B 1 209 ? 96.417 21.813 -17.963 1.00 57.33 213 GLU B O 1
ATOM 3356 N N . HIS B 1 210 ? 94.704 21.873 -16.509 1.00 51.09 214 HIS B N 1
ATOM 3357 C CA . HIS B 1 210 ? 95.430 21.099 -15.512 1.00 47.79 214 HIS B CA 1
ATOM 3358 C C . HIS B 1 210 ? 94.587 20.047 -14.804 1.00 48.72 214 HIS B C 1
ATOM 3359 O O . HIS B 1 210 ? 95.118 19.347 -13.935 1.00 45.96 214 HIS B O 1
ATOM 3366 N N . VAL B 1 211 ? 93.310 19.905 -15.145 1.00 49.44 215 VAL B N 1
ATOM 3367 C CA . VAL B 1 211 ? 92.432 18.905 -14.549 1.00 45.63 215 VAL B CA 1
ATOM 3368 C C . VAL B 1 211 ? 91.857 18.057 -15.674 1.00 48.71 215 VAL B C 1
ATOM 3369 O O . VAL B 1 211 ? 91.159 18.577 -16.554 1.00 56.15 215 VAL B O 1
ATOM 3373 N N . LYS B 1 212 ? 92.148 16.761 -15.647 1.00 75.58 216 LYS B N 1
ATOM 3374 C CA . LYS B 1 212 ? 91.635 15.827 -16.642 1.00 69.45 216 LYS B CA 1
ATOM 3375 C C . LYS B 1 212 ? 90.829 14.690 -16.038 1.00 66.70 216 LYS B C 1
ATOM 3376 O O . LYS B 1 212 ? 89.758 14.358 -16.552 1.00 66.98 216 LYS B O 1
ATOM 3382 N N . LEU B 1 213 ? 91.316 14.078 -14.963 1.00 64.44 217 LEU B N 1
ATOM 3383 C CA . LEU B 1 213 ? 90.565 13.041 -14.273 1.00 61.99 217 LEU B CA 1
ATOM 3384 C C . LEU B 1 213 ? 89.456 13.670 -13.439 1.00 61.28 217 LEU B C 1
ATOM 3385 O O . LEU B 1 213 ? 89.646 14.724 -12.824 1.00 62.56 217 LEU B O 1
ATOM 3390 N N . ARG B 1 214 ? 88.292 13.016 -13.419 1.00 59.15 218 ARG B N 1
ATOM 3391 C CA . ARG B 1 214 ? 87.125 13.485 -12.675 1.00 57.61 218 ARG B CA 1
ATOM 3392 C C . ARG B 1 214 ? 86.685 12.391 -11.707 1.00 55.84 218 ARG B C 1
ATOM 3393 O O . ARG B 1 214 ? 85.683 11.700 -11.948 1.00 55.46 218 ARG B O 1
ATOM 3401 N N . PRO B 1 215 ? 87.406 12.205 -10.602 1.00 58.81 219 PRO B N 1
ATOM 3402 C CA . PRO B 1 215 ? 86.995 11.198 -9.619 1.00 52.08 219 PRO B CA 1
ATOM 3403 C C . PRO B 1 215 ? 85.735 11.621 -8.882 1.00 50.92 219 PRO B C 1
ATOM 3404 O O . PRO B 1 215 ? 85.456 12.808 -8.702 1.00 51.12 219 PRO B O 1
ATOM 3408 N N . GLY B 1 216 ? 84.967 10.618 -8.450 1.00 50.01 220 GLY B N 1
ATOM 3409 C CA . GLY B 1 216 ? 83.654 10.872 -7.885 1.00 49.31 220 GLY B CA 1
ATOM 3410 C C . GLY B 1 216 ? 83.666 11.493 -6.504 1.00 50.84 220 GLY B C 1
ATOM 3411 O O . GLY B 1 216 ? 82.691 12.153 -6.129 1.00 53.13 220 GLY B O 1
ATOM 3412 N N . SER B 1 217 ? 84.738 11.301 -5.738 1.00 49.00 221 SER B N 1
ATOM 3413 C CA . SER B 1 217 ? 84.779 11.789 -4.368 1.00 47.05 221 SER B CA 1
ATOM 3414 C C . SER B 1 217 ? 86.223 12.043 -3.960 1.00 51.08 221 SER B C 1
ATOM 3415 O O . SER B 1 217 ? 87.167 11.663 -4.659 1.00 54.58 221 SER B O 1
ATOM 3418 N N . GLY B 1 218 ? 86.381 12.696 -2.806 1.00 50.22 222 GLY B N 1
ATOM 3419 C CA . GLY B 1 218 ? 87.716 12.991 -2.310 1.00 48.81 222 GLY B CA 1
ATOM 3420 C C . GLY B 1 218 ? 88.517 11.739 -2.009 1.00 52.39 222 GLY B C 1
ATOM 3421 O O . GLY B 1 218 ? 89.727 11.693 -2.240 1.00 58.74 222 GLY B O 1
ATOM 3422 N N . ARG B 1 219 ? 87.852 10.705 -1.490 1.00 53.87 223 ARG B N 1
ATOM 3423 C CA . ARG B 1 219 ? 88.533 9.434 -1.267 1.00 54.60 223 ARG B CA 1
ATOM 3424 C C . ARG B 1 219 ? 88.977 8.815 -2.587 1.00 56.10 223 ARG B C 1
ATOM 3425 O O . ARG B 1 219 ? 90.072 8.246 -2.679 1.00 57.72 223 ARG B O 1
ATOM 3433 N N . GLU B 1 220 ? 88.146 8.926 -3.627 1.00 60.23 224 GLU B N 1
ATOM 3434 C CA . GLU B 1 220 ? 88.541 8.426 -4.940 1.00 63.25 224 GLU B CA 1
ATOM 3435 C C . GLU B 1 220 ? 89.697 9.235 -5.513 1.00 59.18 224 GLU B C 1
ATOM 3436 O O . GLU B 1 220 ? 90.625 8.670 -6.104 1.00 61.13 224 GLU B O 1
ATOM 3442 N N . ALA B 1 221 ? 89.653 10.560 -5.357 1.00 61.83 225 ALA B N 1
ATOM 3443 C CA . ALA B 1 221 ? 90.767 11.393 -5.794 1.00 64.61 225 ALA B CA 1
ATOM 3444 C C . ALA B 1 221 ? 92.050 11.014 -5.066 1.00 62.98 225 ALA B C 1
ATOM 3445 O O . ALA B 1 221 ? 93.129 10.972 -5.671 1.00 63.23 225 ALA B O 1
ATOM 3447 N N . THR B 1 222 ? 91.948 10.724 -3.767 1.00 59.24 226 THR B N 1
ATOM 3448 C CA . THR B 1 222 ? 93.110 10.283 -3.004 1.00 54.76 226 THR B CA 1
ATOM 3449 C C . THR B 1 222 ? 93.620 8.936 -3.501 1.00 52.12 226 THR B C 1
ATOM 3450 O O . THR B 1 222 ? 94.835 8.718 -3.581 1.00 52.43 226 THR B O 1
ATOM 3454 N N . ASP B 1 223 ? 92.707 8.026 -3.851 1.00 54.55 227 ASP B N 1
ATOM 3455 C CA . ASP B 1 223 ? 93.110 6.691 -4.285 1.00 57.79 227 ASP B CA 1
ATOM 3456 C C . ASP B 1 223 ? 93.856 6.733 -5.613 1.00 61.63 227 ASP B C 1
ATOM 3457 O O . ASP B 1 223 ? 94.878 6.057 -5.778 1.00 63.36 227 ASP B O 1
ATOM 3462 N N . VAL B 1 224 ? 93.356 7.511 -6.576 1.00 66.18 228 VAL B N 1
ATOM 3463 C CA . VAL B 1 224 ? 94.003 7.567 -7.880 1.00 67.75 228 VAL B CA 1
ATOM 3464 C C . VAL B 1 224 ? 95.297 8.368 -7.828 1.00 66.32 228 VAL B C 1
ATOM 3465 O O . VAL B 1 224 ? 96.191 8.146 -8.653 1.00 69.87 228 VAL B O 1
ATOM 3469 N N . PHE B 1 225 ? 95.430 9.289 -6.871 1.00 61.77 229 PHE B N 1
ATOM 3470 C CA . PHE B 1 225 ? 96.689 10.008 -6.712 1.00 63.18 229 PHE B CA 1
ATOM 3471 C C . PHE B 1 225 ? 97.739 9.134 -6.039 1.00 63.68 229 PHE B C 1
ATOM 3472 O O . PHE B 1 225 ? 98.909 9.147 -6.438 1.00 61.85 229 PHE B O 1
ATOM 3480 N N . VAL B 1 226 ? 97.334 8.371 -5.019 1.00 57.48 230 VAL B N 1
ATOM 3481 C CA . VAL B 1 226 ? 98.238 7.458 -4.325 1.00 57.92 230 VAL B CA 1
ATOM 3482 C C . VAL B 1 226 ? 98.888 6.493 -5.296 1.00 61.98 230 VAL B C 1
ATOM 3483 O O . VAL B 1 226 ? 99.979 5.967 -5.042 1.00 63.96 230 VAL B O 1
ATOM 3487 N N . GLN B 1 227 ? 98.238 6.268 -6.398 1.00 67.84 231 GLN B N 1
ATOM 3488 C CA . GLN B 1 227 ? 98.621 5.338 -7.405 1.00 73.38 231 GLN B CA 1
ATOM 3489 C C . GLN B 1 227 ? 99.436 5.794 -8.528 1.00 77.50 231 GLN B C 1
ATOM 3490 O O . GLN B 1 227 ? 99.716 5.048 -9.361 1.00 82.89 231 GLN B O 1
ATOM 3496 N N . GLY B 1 228 ? 99.614 7.067 -8.621 1.00 64.99 232 GLY B N 1
ATOM 3497 C CA . GLY B 1 228 ? 100.581 7.698 -9.528 1.00 65.42 232 GLY B CA 1
ATOM 3498 C C . GLY B 1 228 ? 100.030 8.783 -10.446 1.00 64.13 232 GLY B C 1
ATOM 3499 O O . GLY B 1 228 ? 100.817 9.504 -11.087 1.00 62.02 232 GLY B O 1
ATOM 3500 N N . SER B 1 229 ? 98.715 8.929 -10.545 1.00 61.07 233 SER B N 1
ATOM 3501 C CA . SER B 1 229 ? 98.126 9.938 -11.411 1.00 59.38 233 SER B CA 1
ATOM 3502 C C . SER B 1 229 ? 98.127 11.296 -10.718 1.00 56.19 233 SER B C 1
ATOM 3503 O O . SER B 1 229 ? 97.635 11.430 -9.594 1.00 54.94 233 SER B O 1
ATOM 3508 N N . GLY B 1 230 ? 98.689 12.291 -11.383 1.00 55.24 234 GLY B N 1
ATOM 3509 C CA . GLY B 1 230 ? 98.655 13.656 -10.901 1.00 52.81 234 GLY B CA 1
ATOM 3510 C C . GLY B 1 230 ? 99.909 14.044 -10.141 1.00 53.63 234 GLY B C 1
ATOM 3511 O O . GLY B 1 230 ? 100.562 13.220 -9.493 1.00 57.44 234 GLY B O 1
ATOM 3512 N N . ASP B 1 231 ? 100.253 15.329 -10.223 1.00 51.49 235 ASP B N 1
ATOM 3513 C CA . ASP B 1 231 ? 101.387 15.878 -9.493 1.00 51.40 235 ASP B CA 1
ATOM 3514 C C . ASP B 1 231 ? 100.986 16.447 -8.141 1.00 50.14 235 ASP B C 1
ATOM 3515 O O . ASP B 1 231 ? 101.800 16.450 -7.207 1.00 50.94 235 ASP B O 1
ATOM 3520 N N . VAL B 1 232 ? 99.754 16.930 -8.020 1.00 48.56 236 VAL B N 1
ATOM 3521 C CA . VAL B 1 232 ? 99.265 17.541 -6.790 1.00 51.95 236 VAL B CA 1
ATOM 3522 C C . VAL B 1 232 ? 97.778 17.243 -6.674 1.00 51.44 236 VAL B C 1
ATOM 3523 O O . VAL B 1 232 ? 97.027 17.387 -7.643 1.00 54.19 236 VAL B O 1
ATOM 3527 N N . LEU B 1 233 ? 97.359 16.809 -5.493 1.00 50.05 237 LEU B N 1
ATOM 3528 C CA . LEU B 1 233 ? 95.965 16.501 -5.214 1.00 54.02 237 LEU B CA 1
ATOM 3529 C C . LEU B 1 233 ? 95.436 17.524 -4.218 1.00 61.66 237 LEU B C 1
ATOM 3530 O O . LEU B 1 233 ? 95.970 17.649 -3.110 1.00 44.16 237 LEU B O 1
ATOM 3535 N N . ILE B 1 234 ? 94.410 18.269 -4.620 1.00 58.26 238 ILE B N 1
ATOM 3536 C CA . ILE B 1 234 ? 93.732 19.174 -3.699 1.00 56.74 238 ILE B CA 1
ATOM 3537 C C . ILE B 1 234 ? 92.812 18.350 -2.812 1.00 48.56 238 ILE B C 1
ATOM 3538 O O . ILE B 1 234 ? 91.978 17.584 -3.307 1.00 42.23 238 ILE B O 1
ATOM 3543 N N . SER B 1 235 ? 92.964 18.498 -1.500 1.00 51.23 239 SER B N 1
ATOM 3544 C CA . SER B 1 235 ? 92.272 17.612 -0.577 1.00 49.88 239 SER B CA 1
ATOM 3545 C C . SER B 1 235 ? 92.148 18.289 0.779 1.00 45.92 239 SER B C 1
ATOM 3546 O O . SER B 1 235 ? 92.768 19.322 1.046 1.00 45.17 239 SER B O 1
ATOM 3549 N N . TYR B 1 236 ? 91.324 17.684 1.633 1.00 45.00 240 TYR B N 1
ATOM 3550 C CA . TYR B 1 236 ? 91.224 18.108 3.020 1.00 44.65 240 TYR B CA 1
ATOM 3551 C C . TYR B 1 236 ? 92.559 17.920 3.729 1.00 44.79 240 TYR B C 1
ATOM 3552 O O . TYR B 1 236 ? 93.349 17.033 3.391 1.00 47.57 240 TYR B O 1
ATOM 3561 N N . GLU B 1 237 ? 92.802 18.759 4.737 1.00 45.40 241 GLU B N 1
ATOM 3562 C CA . GLU B 1 237 ? 93.954 18.541 5.605 1.00 45.46 241 GLU B CA 1
ATOM 3563 C C . GLU B 1 237 ? 93.831 17.217 6.348 1.00 54.56 241 GLU B C 1
ATOM 3564 O O . GLU B 1 237 ? 94.819 16.491 6.507 1.00 62.66 241 GLU B O 1
ATOM 3570 N N . ASN B 1 238 ? 92.620 16.880 6.802 1.00 50.72 242 ASN B N 1
ATOM 3571 C CA . ASN B 1 238 ? 92.426 15.618 7.509 1.00 49.51 242 ASN B CA 1
ATOM 3572 C C . ASN B 1 238 ? 92.741 14.433 6.608 1.00 48.47 242 ASN B C 1
ATOM 3573 O O . ASN B 1 238 ? 93.288 13.422 7.066 1.00 50.95 242 ASN B O 1
ATOM 3578 N N . GLU B 1 239 ? 92.414 14.543 5.320 1.00 46.92 243 GLU B N 1
ATOM 3579 C CA . GLU B 1 239 ? 92.653 13.435 4.403 1.00 48.01 243 GLU B CA 1
ATOM 3580 C C . GLU B 1 239 ? 94.138 13.271 4.107 1.00 50.40 243 GLU B C 1
ATOM 3581 O O . GLU B 1 239 ? 94.633 12.144 3.996 1.00 52.41 243 GLU B O 1
ATOM 3587 N N . ALA B 1 240 ? 94.864 14.383 3.972 1.00 51.12 244 ALA B N 1
ATOM 3588 C CA . ALA B 1 240 ? 96.313 14.296 3.836 1.00 52.29 244 ALA B CA 1
ATOM 3589 C C . ALA B 1 240 ? 96.935 13.640 5.060 1.00 53.76 244 ALA B C 1
ATOM 3590 O O . ALA B 1 240 ? 97.808 12.773 4.936 1.00 56.31 244 ALA B O 1
ATOM 3592 N N . ILE B 1 241 ? 96.481 14.031 6.252 1.00 52.95 245 ILE B N 1
ATOM 3593 C CA . ILE B 1 241 ? 97.025 13.472 7.485 1.00 54.80 245 ILE B CA 1
ATOM 3594 C C . ILE B 1 241 ? 96.777 11.970 7.540 1.00 55.90 245 ILE B C 1
ATOM 3595 O O . ILE B 1 241 ? 97.681 11.183 7.846 1.00 54.85 245 ILE B O 1
ATOM 3600 N N . ALA B 1 242 ? 95.551 11.548 7.225 1.00 55.78 246 ALA B N 1
ATOM 3601 C CA . ALA B 1 242 ? 95.219 10.129 7.306 1.00 58.49 246 ALA B CA 1
ATOM 3602 C C . ALA B 1 242 ? 95.925 9.318 6.226 1.00 57.82 246 ALA B C 1
ATOM 3603 O O . ALA B 1 242 ? 96.188 8.127 6.423 1.00 59.88 246 ALA B O 1
ATOM 3605 N N . THR B 1 243 ? 96.234 9.935 5.085 1.00 55.27 247 THR B N 1
ATOM 3606 C CA . THR B 1 243 ? 96.994 9.234 4.057 1.00 54.50 247 THR B CA 1
ATOM 3607 C C . THR B 1 243 ? 98.465 9.126 4.438 1.00 53.44 247 THR B C 1
ATOM 3608 O O . THR B 1 243 ? 99.082 8.070 4.256 1.00 54.69 247 THR B O 1
ATOM 3612 N N . GLU B 1 244 ? 99.040 10.207 4.972 1.00 51.82 248 GLU B N 1
ATOM 3613 C CA . GLU B 1 244 ? 100.418 10.152 5.449 1.00 51.51 248 GLU B CA 1
ATOM 3614 C C . GLU B 1 244 ? 100.570 9.123 6.562 1.00 54.50 248 GLU B C 1
ATOM 3615 O O . GLU B 1 244 ? 101.542 8.356 6.581 1.00 55.42 248 GLU B O 1
ATOM 3621 N N . ARG B 1 245 ? 99.606 9.076 7.485 1.00 56.38 249 ARG B N 1
ATOM 3622 C CA . ARG B 1 245 ? 99.686 8.141 8.603 1.00 59.67 249 ARG B CA 1
ATOM 3623 C C . ARG B 1 245 ? 99.558 6.694 8.147 1.00 61.94 249 ARG B C 1
ATOM 3624 O O . ARG B 1 245 ? 100.038 5.787 8.834 1.00 71.26 249 ARG B O 1
ATOM 3632 N N . ALA B 1 246 ? 98.914 6.456 7.010 1.00 61.22 250 ALA B N 1
ATOM 3633 C CA . ALA B 1 246 ? 98.737 5.105 6.500 1.00 63.63 250 ALA B CA 1
ATOM 3634 C C . ALA B 1 246 ? 99.959 4.591 5.749 1.00 62.75 250 ALA B C 1
ATOM 3635 O O . ALA B 1 246 ? 99.859 3.575 5.055 1.00 64.53 250 ALA B O 1
ATOM 3637 N N . GLY B 1 247 ? 101.102 5.260 5.875 1.00 60.68 251 GLY B N 1
ATOM 3638 C CA . GLY B 1 247 ? 102.317 4.812 5.232 1.00 67.05 251 GLY B CA 1
ATOM 3639 C C . GLY B 1 247 ? 102.408 5.100 3.752 1.00 66.25 251 GLY B C 1
ATOM 3640 O O . GLY B 1 247 ? 103.316 4.580 3.093 1.00 69.40 251 GLY B O 1
ATOM 3641 N N . LYS B 1 248 ? 101.499 5.904 3.204 1.00 63.42 252 LYS B N 1
ATOM 3642 C CA . LYS B 1 248 ? 101.739 6.095 1.781 1.00 61.18 252 LYS B CA 1
ATOM 3643 C C . LYS B 1 248 ? 102.626 7.318 1.552 1.00 61.75 252 LYS B C 1
ATOM 3644 O O . LYS B 1 248 ? 102.506 8.315 2.270 1.00 60.28 252 LYS B O 1
ATOM 3650 N N . PRO B 1 249 ? 103.522 7.249 0.557 1.00 65.09 253 PRO B N 1
ATOM 3651 C CA . PRO B 1 249 ? 104.641 8.209 0.443 1.00 62.65 253 PRO B CA 1
ATOM 3652 C C . PRO B 1 249 ? 104.222 9.548 -0.150 1.00 57.58 253 PRO B C 1
ATOM 3653 O O . PRO B 1 249 ? 104.577 9.928 -1.272 1.00 58.05 253 PRO B O 1
ATOM 3657 N N . VAL B 1 250 ? 103.449 10.303 0.625 1.00 53.44 254 VAL B N 1
ATOM 3658 C CA . VAL B 1 250 ? 103.035 11.643 0.246 1.00 47.77 254 VAL B CA 1
ATOM 3659 C C . VAL B 1 250 ? 103.310 12.579 1.413 1.00 45.72 254 VAL B C 1
ATOM 3660 O O . VAL B 1 250 ? 103.671 12.159 2.512 1.00 49.90 254 VAL B O 1
ATOM 3664 N N . GLN B 1 251 ? 103.150 13.869 1.146 1.00 41.77 255 GLN B N 1
ATOM 3665 C CA . GLN B 1 251 ? 103.129 14.885 2.184 1.00 50.96 255 GLN B CA 1
ATOM 3666 C C . GLN B 1 251 ? 102.227 16.005 1.694 1.00 46.57 255 GLN B C 1
ATOM 3667 O O . GLN B 1 251 ? 101.730 15.976 0.564 1.00 48.55 255 GLN B O 1
ATOM 3673 N N . HIS B 1 252 ? 102.002 16.994 2.550 1.00 43.78 256 HIS B N 1
ATOM 3674 C CA . HIS B 1 252 ? 101.079 18.052 2.183 1.00 42.36 256 HIS B CA 1
ATOM 3675 C C . HIS B 1 252 ? 101.627 19.415 2.579 1.00 47.85 256 HIS B C 1
ATOM 3676 O O . HIS B 1 252 ? 102.363 19.556 3.557 1.00 49.22 256 HIS B O 1
ATOM 3683 N N . VAL B 1 253 ? 101.252 20.409 1.776 1.00 52.35 257 VAL B N 1
ATOM 3684 C CA . VAL B 1 253 ? 101.659 21.800 1.922 1.00 51.03 257 VAL B CA 1
ATOM 3685 C C . VAL B 1 253 ? 100.397 22.647 1.839 1.00 49.16 257 VAL B C 1
ATOM 3686 O O . VAL B 1 253 ? 99.625 22.512 0.886 1.00 47.36 257 VAL B O 1
ATOM 3690 N N . THR B 1 254 ? 100.169 23.495 2.844 1.00 51.57 258 THR B N 1
ATOM 3691 C CA . THR B 1 254 ? 98.971 24.333 2.732 1.00 46.03 258 THR B CA 1
ATOM 3692 C C . THR B 1 254 ? 99.331 25.674 2.099 1.00 43.55 258 THR B C 1
ATOM 3693 O O . THR B 1 254 ? 100.295 26.315 2.534 1.00 46.03 258 THR B O 1
ATOM 3697 N N . PRO B 1 255 ? 98.610 26.112 1.067 1.00 43.72 259 PRO B N 1
ATOM 3698 C CA . PRO B 1 255 ? 98.959 27.373 0.418 1.00 45.60 259 PRO B CA 1
ATOM 3699 C C . PRO B 1 255 ? 98.763 28.533 1.373 1.00 47.57 259 PRO B C 1
ATOM 3700 O O . PRO B 1 255 ? 97.978 28.440 2.336 1.00 51.35 259 PRO B O 1
ATOM 3704 N N . PRO B 1 256 ? 99.485 29.640 1.164 1.00 43.40 260 PRO B N 1
ATOM 3705 C CA . PRO B 1 256 ? 99.319 30.807 2.051 1.00 45.35 260 PRO B CA 1
ATOM 3706 C C . PRO B 1 256 ? 97.876 31.249 2.212 1.00 46.80 260 PRO B C 1
ATOM 3707 O O . PRO B 1 256 ? 97.458 31.591 3.325 1.00 53.36 260 PRO B O 1
ATOM 3711 N N . GLN B 1 257 ? 97.100 31.247 1.134 1.00 45.65 261 GLN B N 1
ATOM 3712 C CA . GLN B 1 257 ? 95.661 31.457 1.203 1.00 49.15 261 GLN B CA 1
ATOM 3713 C C . GLN B 1 257 ? 94.953 30.128 0.980 1.00 45.28 261 GLN B C 1
ATOM 3714 O O . GLN B 1 257 ? 95.319 29.365 0.081 1.00 44.37 261 GLN B O 1
ATOM 3720 N N . THR B 1 258 ? 93.949 29.849 1.807 1.00 45.79 262 THR B N 1
ATOM 3721 C CA . THR B 1 258 ? 93.187 28.614 1.691 1.00 45.11 262 THR B CA 1
ATOM 3722 C C . THR B 1 258 ? 91.767 28.869 2.181 1.00 46.25 262 THR B C 1
ATOM 3723 O O . THR B 1 258 ? 91.400 29.997 2.522 1.00 49.21 262 THR B O 1
ATOM 3727 N N . PHE B 1 259 ? 90.962 27.808 2.208 1.00 43.62 263 PHE B N 1
ATOM 3728 C CA . PHE B 1 259 ? 89.550 27.903 2.551 1.00 42.37 263 PHE B CA 1
ATOM 3729 C C . PHE B 1 259 ? 89.244 27.066 3.785 1.00 41.59 263 PHE B C 1
ATOM 3730 O O . PHE B 1 259 ? 89.820 25.991 3.979 1.00 39.99 263 PHE B O 1
ATOM 3738 N N . LYS B 1 260 ? 88.323 27.562 4.610 1.00 45.69 264 LYS B N 1
ATOM 3739 C CA . LYS B 1 260 ? 87.964 26.914 5.868 1.00 49.47 264 LYS B CA 1
ATOM 3740 C C . LYS B 1 260 ? 86.872 25.884 5.605 1.00 50.91 264 LYS B C 1
ATOM 3741 O O . LYS B 1 260 ? 85.719 26.241 5.344 1.00 50.25 264 LYS B O 1
ATOM 3747 N N . ILE B 1 261 ? 87.234 24.610 5.683 1.00 51.77 265 ILE B N 1
ATOM 3748 C CA . ILE B 1 261 ? 86.284 23.528 5.461 1.00 49.10 265 ILE B CA 1
ATOM 3749 C C . ILE B 1 261 ? 85.469 23.320 6.729 1.00 49.06 265 ILE B C 1
ATOM 3750 O O . ILE B 1 261 ? 86.025 23.208 7.827 1.00 47.51 265 ILE B O 1
ATOM 3755 N N . GLU B 1 262 ? 84.145 23.286 6.582 1.00 49.06 266 GLU B N 1
ATOM 3756 C CA . GLU B 1 262 ? 83.231 23.025 7.687 1.00 51.44 266 GLU B CA 1
ATOM 3757 C C . GLU B 1 262 ? 82.341 21.854 7.302 1.00 55.42 266 GLU B C 1
ATOM 3758 O O . GLU B 1 262 ? 81.594 21.937 6.323 1.00 63.30 266 GLU B O 1
ATOM 3764 N N . ASN B 1 263 ? 82.420 20.768 8.071 1.00 51.90 267 ASN B N 1
ATOM 3765 C CA . ASN B 1 263 ? 81.716 19.542 7.729 1.00 51.11 267 ASN B CA 1
ATOM 3766 C C . ASN B 1 263 ? 80.483 19.392 8.605 1.00 54.03 267 ASN B C 1
ATOM 3767 O O . ASN B 1 263 ? 80.615 19.058 9.792 1.00 51.56 267 ASN B O 1
ATOM 3772 N N . PRO B 1 264 ? 79.282 19.612 8.080 1.00 51.59 268 PRO B N 1
ATOM 3773 C CA . PRO B 1 264 ? 78.088 19.630 8.928 1.00 51.41 268 PRO B CA 1
ATOM 3774 C C . PRO B 1 264 ? 77.623 18.237 9.330 1.00 56.07 268 PRO B C 1
ATOM 3775 O O . PRO B 1 264 ? 77.918 17.229 8.685 1.00 48.99 268 PRO B O 1
ATOM 3779 N N . LEU B 1 265 ? 76.865 18.210 10.425 1.00 54.93 269 LEU B N 1
ATOM 3780 C CA . LEU B 1 265 ? 76.282 16.998 10.979 1.00 55.20 269 LEU B CA 1
ATOM 3781 C C . LEU B 1 265 ? 74.865 17.312 11.433 1.00 64.23 269 LEU B C 1
ATOM 3782 O O . LEU B 1 265 ? 74.624 18.349 12.056 1.00 67.07 269 LEU B O 1
ATOM 3787 N N . ALA B 1 266 ? 73.928 16.420 11.121 1.00 59.60 270 ALA B N 1
ATOM 3788 C CA . ALA B 1 266 ? 72.534 16.662 11.460 1.00 63.83 270 ALA B CA 1
ATOM 3789 C C . ALA B 1 266 ? 71.827 15.342 11.716 1.00 64.72 270 ALA B C 1
ATOM 3790 O O . ALA B 1 266 ? 72.104 14.341 11.049 1.00 64.71 270 ALA B O 1
ATOM 3792 N N . VAL B 1 267 ? 70.913 15.351 12.679 1.00 68.12 271 VAL B N 1
ATOM 3793 C CA . VAL B 1 267 ? 70.080 14.185 12.943 1.00 72.49 271 VAL B CA 1
ATOM 3794 C C . VAL B 1 267 ? 69.027 14.073 11.854 1.00 77.36 271 VAL B C 1
ATOM 3795 O O . VAL B 1 267 ? 68.385 15.062 11.474 1.00 82.57 271 VAL B O 1
ATOM 3799 N N . VAL B 1 268 ? 68.848 12.860 11.348 1.00 73.77 272 VAL B N 1
ATOM 3800 C CA . VAL B 1 268 ? 67.872 12.605 10.298 1.00 73.96 272 VAL B CA 1
ATOM 3801 C C . VAL B 1 268 ? 66.482 12.613 10.922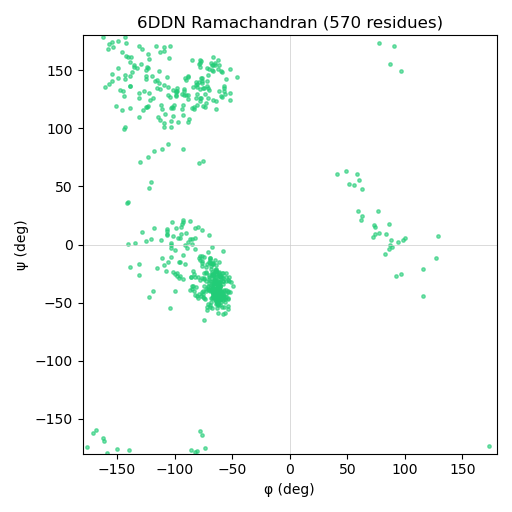 1.00 74.74 272 VAL B C 1
ATOM 3802 O O . VAL B 1 268 ? 66.187 11.815 11.818 1.00 76.22 272 VAL B O 1
ATOM 3806 N N . ALA B 1 269 ? 65.628 13.530 10.458 1.00 79.40 273 ALA B N 1
ATOM 3807 C CA . ALA B 1 269 ? 64.307 13.687 11.059 1.00 83.56 273 ALA B CA 1
ATOM 3808 C C . ALA B 1 269 ? 63.410 12.474 10.839 1.00 91.99 273 ALA B C 1
ATOM 3809 O O . ALA B 1 269 ? 62.396 12.342 11.533 1.00 97.43 273 ALA B O 1
ATOM 3811 N N . THR B 1 270 ? 63.749 11.589 9.900 1.00 82.41 274 THR B N 1
ATOM 3812 C CA . THR B 1 270 ? 62.981 10.370 9.681 1.00 82.99 274 THR B CA 1
ATOM 3813 C C . THR B 1 270 ? 63.525 9.182 10.467 1.00 85.29 274 THR B C 1
ATOM 3814 O O . THR B 1 270 ? 63.226 8.034 10.122 1.00 87.86 274 THR B O 1
ATOM 3818 N N . SER B 1 271 ? 64.312 9.425 11.510 1.00 82.57 275 SER B N 1
ATOM 3819 C CA . SER B 1 271 ? 64.869 8.330 12.287 1.00 76.41 275 SER B CA 1
ATOM 3820 C C . SER B 1 271 ? 63.807 7.729 13.199 1.00 79.02 275 SER B C 1
ATOM 3821 O O . SER B 1 271 ? 62.983 8.443 13.778 1.00 82.70 275 SER B O 1
ATOM 3824 N N . THR B 1 272 ? 63.806 6.401 13.293 1.00 76.34 276 THR B N 1
ATOM 3825 C CA . THR B 1 272 ? 63.043 5.695 14.310 1.00 72.17 276 THR B CA 1
ATOM 3826 C C . THR B 1 272 ? 63.877 5.434 15.555 1.00 66.21 276 THR B C 1
ATOM 3827 O O . THR B 1 272 ? 63.558 4.525 16.331 1.00 65.73 276 THR B O 1
ATOM 3831 N N . HIS B 1 273 ? 64.948 6.211 15.747 1.00 67.08 277 HIS B N 1
ATOM 3832 C CA . HIS B 1 273 ? 65.883 6.057 16.853 1.00 67.40 277 HIS B CA 1
ATOM 3833 C C . HIS B 1 273 ? 66.344 7.412 17.374 1.00 70.67 277 HIS B C 1
ATOM 3834 O O . HIS B 1 273 ? 67.506 7.559 17.771 1.00 68.29 277 HIS B O 1
ATOM 3841 N N . LEU B 1 274 ? 65.452 8.410 17.370 1.00 74.98 278 LEU B N 1
ATOM 3842 C CA . LEU B 1 274 ? 65.836 9.777 17.719 1.00 74.85 278 LEU B CA 1
ATOM 3843 C C . LEU B 1 274 ? 66.580 9.850 19.044 1.00 74.11 278 LEU B C 1
ATOM 3844 O O . LEU B 1 274 ? 67.454 10.707 19.216 1.00 71.64 278 LEU B O 1
ATOM 3849 N N . GLY B 1 275 ? 66.251 8.972 19.987 1.00 74.71 279 GLY B N 1
ATOM 3850 C CA . GLY B 1 275 ? 66.963 8.924 21.247 1.00 71.72 279 GLY B CA 1
ATOM 3851 C C . GLY B 1 275 ? 68.447 8.686 21.063 1.00 67.97 279 GLY B C 1
ATOM 3852 O O . GLY B 1 275 ? 69.268 9.520 21.455 1.00 71.20 279 GLY B O 1
ATOM 3853 N N . ALA B 1 276 ? 68.804 7.554 20.452 1.00 61.53 280 ALA B N 1
ATOM 3854 C CA . ALA B 1 276 ? 70.215 7.241 20.254 1.00 57.91 280 ALA B CA 1
ATOM 3855 C C . ALA B 1 276 ? 70.841 8.142 19.197 1.00 62.42 280 ALA B C 1
ATOM 3856 O O . ALA B 1 276 ? 72.007 8.533 19.321 1.00 70.20 280 ALA B O 1
ATOM 3858 N N . ALA B 1 277 ? 70.083 8.481 18.151 1.00 58.37 281 ALA B N 1
ATOM 3859 C CA . ALA B 1 277 ? 70.612 9.354 17.108 1.00 55.94 281 ALA B CA 1
ATOM 3860 C C . ALA B 1 277 ? 71.011 10.712 17.672 1.00 58.62 281 ALA B C 1
ATOM 3861 O O . ALA B 1 277 ? 72.070 11.250 17.327 1.00 61.09 281 ALA B O 1
ATOM 3863 N N . THR B 1 278 ? 70.178 11.280 18.548 1.00 58.59 282 THR B N 1
ATOM 3864 C CA . THR B 1 278 ? 70.524 12.554 19.171 1.00 58.78 282 THR B CA 1
ATOM 3865 C C . THR B 1 278 ? 71.711 12.403 20.113 1.00 58.33 282 THR B C 1
ATOM 3866 O O . THR B 1 278 ? 72.588 13.274 20.158 1.00 58.13 282 THR B O 1
ATOM 3870 N N . ALA B 1 279 ? 71.756 11.305 20.872 1.00 55.69 283 ALA B N 1
ATOM 3871 C CA . ALA B 1 279 ? 72.851 11.102 21.816 1.00 48.08 283 ALA B CA 1
ATOM 3872 C C . ALA B 1 279 ? 74.183 10.959 21.092 1.00 50.48 283 ALA B C 1
ATOM 3873 O O . ALA B 1 279 ? 75.209 11.464 21.563 1.00 54.42 283 ALA B O 1
ATOM 3875 N N . PHE B 1 280 ? 74.189 10.276 19.944 1.00 51.04 284 PHE B N 1
ATOM 3876 C CA . PHE B 1 280 ? 75.415 10.180 19.159 1.00 52.27 284 PHE B CA 1
ATOM 3877 C C . PHE B 1 280 ? 75.825 11.542 18.615 1.00 51.11 284 PHE B C 1
ATOM 3878 O O . PHE B 1 280 ? 77.016 11.871 18.588 1.00 50.58 284 PHE B O 1
ATOM 3886 N N . ARG B 1 281 ? 74.854 12.352 18.186 1.00 52.52 285 ARG B N 1
ATOM 3887 C CA . ARG B 1 281 ? 75.179 13.676 17.666 1.00 59.24 285 ARG B CA 1
ATOM 3888 C C . ARG B 1 281 ? 75.693 14.583 18.777 1.00 58.62 285 ARG B C 1
ATOM 3889 O O . ARG B 1 281 ? 76.725 15.246 18.623 1.00 60.83 285 ARG B O 1
ATOM 3897 N N . ASN B 1 282 ? 74.966 14.645 19.897 1.00 56.53 286 ASN B N 1
ATOM 3898 C CA . ASN B 1 282 ? 75.370 15.516 20.995 1.00 53.73 286 ASN B CA 1
ATOM 3899 C C . ASN B 1 282 ? 76.713 15.108 21.578 1.00 49.15 286 ASN B C 1
ATOM 3900 O O . ASN B 1 282 ? 77.400 15.943 22.176 1.00 51.16 286 ASN B O 1
ATOM 3905 N N . PHE B 1 283 ? 77.105 13.846 21.407 1.00 48.50 287 PHE B N 1
ATOM 3906 C CA . PHE B 1 283 ? 78.367 13.372 21.954 1.00 53.53 287 PHE B CA 1
ATOM 3907 C C . PHE B 1 283 ? 79.568 13.920 21.195 1.00 53.53 287 PHE B C 1
ATOM 3908 O O . PHE B 1 283 ? 80.660 13.992 21.767 1.00 49.55 287 PHE B O 1
ATOM 3916 N N . GLN B 1 284 ? 79.390 14.319 19.932 1.00 54.76 288 GLN B N 1
ATOM 3917 C CA . GLN B 1 284 ? 80.508 14.843 19.153 1.00 51.26 288 GLN B CA 1
ATOM 3918 C C . GLN B 1 284 ? 81.013 16.165 19.709 1.00 50.90 288 GLN B C 1
ATOM 3919 O O . GLN B 1 284 ? 82.181 16.517 19.508 1.00 47.68 288 GLN B O 1
ATOM 3925 N N . TYR B 1 285 ? 80.156 16.901 20.408 1.00 53.39 289 TYR B N 1
ATOM 3926 C CA . TYR B 1 285 ? 80.520 18.181 20.992 1.00 48.49 289 TYR B CA 1
ATOM 3927 C C . TYR B 1 285 ? 81.093 18.048 22.391 1.00 46.72 289 TYR B C 1
ATOM 3928 O O . TYR B 1 285 ? 81.495 19.057 22.978 1.00 55.74 289 TYR B O 1
ATOM 3937 N N . THR B 1 286 ? 81.138 16.837 22.938 1.00 44.07 290 THR B N 1
ATOM 3938 C CA . THR B 1 286 ? 81.849 16.628 24.186 1.00 48.48 290 THR B CA 1
ATOM 3939 C C . THR B 1 286 ? 83.338 16.891 23.982 1.00 44.78 290 THR B C 1
ATOM 3940 O O . THR B 1 286 ? 83.867 16.821 22.868 1.00 42.55 290 THR B O 1
ATOM 3944 N N . VAL B 1 287 ? 84.014 17.216 25.084 1.00 45.18 291 VAL B N 1
ATOM 3945 C CA . VAL B 1 287 ? 85.437 17.527 25.013 1.00 49.64 291 VAL B CA 1
ATOM 3946 C C . VAL B 1 287 ? 86.226 16.303 24.567 1.00 54.88 291 VAL B C 1
ATOM 3947 O O . VAL B 1 287 ? 87.171 16.408 23.775 1.00 61.71 291 VAL B O 1
ATOM 3951 N N . GLN B 1 288 ? 85.838 15.121 25.051 1.00 52.11 292 GLN B N 1
ATOM 3952 C CA . GLN B 1 288 ? 86.513 13.896 24.637 1.00 52.66 292 GLN B CA 1
ATOM 3953 C C . GLN B 1 288 ? 86.409 13.695 23.131 1.00 52.15 292 GLN B C 1
ATOM 3954 O O . GLN B 1 288 ? 87.414 13.445 22.457 1.00 57.63 292 GLN B O 1
ATOM 3960 N N . ALA B 1 289 ? 85.196 13.805 22.584 1.00 49.30 293 ALA B N 1
ATOM 3961 C CA . ALA B 1 289 ? 85.021 13.608 21.149 1.00 47.22 293 ALA B CA 1
ATOM 3962 C C . ALA B 1 289 ? 85.758 14.674 20.350 1.00 43.19 293 ALA B C 1
ATOM 3963 O O . ALA B 1 289 ? 86.385 14.369 19.330 1.00 44.17 293 ALA B O 1
ATOM 3965 N N . GLN B 1 290 ? 85.692 15.931 20.796 1.00 41.97 294 GLN B N 1
ATOM 3966 C CA . GLN B 1 290 ? 86.427 16.991 20.114 1.00 44.04 294 GLN B CA 1
ATOM 3967 C C . GLN B 1 290 ? 87.925 16.719 20.137 1.00 51.57 294 GLN B C 1
ATOM 3968 O O . GLN B 1 290 ? 88.621 16.949 19.141 1.00 55.48 294 GLN B O 1
ATOM 3974 N N . LYS B 1 291 ? 88.439 16.224 21.267 1.00 50.80 295 LYS B N 1
ATOM 3975 C CA . LYS B 1 291 ? 89.833 15.793 21.316 1.00 48.51 295 LYS B CA 1
ATOM 3976 C C . LYS B 1 291 ? 90.086 14.651 20.341 1.00 51.12 295 LYS B C 1
ATOM 3977 O O . LYS B 1 291 ? 91.131 14.605 19.682 1.00 54.58 295 LYS B O 1
ATOM 3983 N N . LEU B 1 292 ? 89.136 13.720 20.235 1.00 48.63 296 LEU B N 1
ATOM 3984 C CA . LEU B 1 292 ? 89.308 12.574 19.349 1.00 50.57 296 LEU B CA 1
ATOM 3985 C C . LEU B 1 292 ? 89.351 13.010 17.891 1.00 52.81 296 LEU B C 1
ATOM 3986 O O . LEU B 1 292 ? 90.200 12.551 17.116 1.00 55.37 296 LEU B O 1
ATOM 3991 N N . TRP B 1 293 ? 88.433 13.894 17.500 1.00 48.75 297 TRP B N 1
ATOM 3992 C CA . TRP B 1 293 ? 88.428 14.415 16.138 1.00 45.98 297 TRP B CA 1
ATOM 3993 C C . TRP B 1 293 ? 89.752 15.093 15.810 1.00 45.43 297 TRP B C 1
ATOM 3994 O O . TRP B 1 293 ? 90.346 14.844 14.754 1.00 48.21 297 TRP B O 1
ATOM 4005 N N . ALA B 1 294 ? 90.231 15.952 16.713 1.00 38.63 298 ALA B N 1
ATOM 4006 C CA . ALA B 1 294 ? 91.530 16.588 16.526 1.00 44.64 298 ALA B CA 1
ATOM 4007 C C . ALA B 1 294 ? 92.633 15.548 16.381 1.00 53.01 298 ALA B C 1
ATOM 4008 O O . ALA B 1 294 ? 93.478 15.640 15.482 1.00 57.00 298 ALA B O 1
ATOM 4010 N N . GLN B 1 295 ? 92.630 14.536 17.253 1.00 52.66 299 GLN B N 1
ATOM 4011 C CA . GLN B 1 295 ? 93.640 13.488 17.192 1.00 50.53 299 GLN B CA 1
ATOM 4012 C C . GLN B 1 295 ? 93.550 12.664 15.915 1.00 49.07 299 GLN B C 1
ATOM 4013 O O . GLN B 1 295 ? 94.542 12.037 15.528 1.00 51.87 299 GLN B O 1
ATOM 4019 N N . ALA B 1 296 ? 92.392 12.644 15.259 1.00 45.81 300 ALA B N 1
ATOM 4020 C CA . ALA B 1 296 ? 92.238 11.982 13.971 1.00 45.87 300 ALA B CA 1
ATOM 4021 C C . ALA B 1 296 ? 92.562 12.893 12.796 1.00 42.99 300 ALA B C 1
ATOM 4022 O O . ALA B 1 296 ? 92.426 12.467 11.645 1.00 58.86 300 ALA B O 1
ATOM 4024 N N . GLY B 1 297 ? 92.977 14.131 13.053 1.00 47.87 301 GLY B N 1
ATOM 4025 C CA . GLY B 1 297 ? 93.365 15.050 12.004 1.00 54.23 301 GLY B CA 1
ATOM 4026 C C . GLY B 1 297 ? 92.308 16.051 11.595 1.00 54.63 301 GLY B C 1
ATOM 4027 O O . GLY B 1 297 ? 92.543 16.821 10.655 1.00 55.37 301 GLY B O 1
ATOM 4028 N N . PHE B 1 298 ? 91.159 16.068 12.263 1.00 49.63 302 PHE B N 1
ATOM 4029 C CA . PHE B 1 298 ? 90.073 16.981 11.937 1.00 46.40 302 PHE B CA 1
ATOM 4030 C C . PHE B 1 298 ? 90.110 18.168 12.888 1.00 47.16 302 PHE B C 1
ATOM 4031 O O . PHE B 1 298 ? 90.211 17.990 14.105 1.00 51.49 302 PHE B O 1
ATOM 4039 N N . ARG B 1 299 ? 90.033 19.367 12.336 1.00 47.34 303 ARG B N 1
ATOM 4040 C CA . ARG B 1 299 ? 90.123 20.561 13.162 1.00 50.00 303 ARG B CA 1
ATOM 4041 C C . ARG B 1 299 ? 88.856 20.710 13.999 1.00 48.27 303 ARG B C 1
ATOM 4042 O O . ARG B 1 299 ? 87.750 20.706 13.448 1.00 49.86 303 ARG B O 1
ATOM 4050 N N . PRO B 1 300 ? 88.971 20.838 15.316 1.00 47.63 304 PRO B N 1
ATOM 4051 C CA . PRO B 1 300 ? 87.787 20.903 16.172 1.00 49.21 304 PRO B CA 1
ATOM 4052 C C . PRO B 1 300 ? 87.221 22.313 16.285 1.00 50.44 304 PRO B C 1
ATOM 4053 O O . PRO B 1 300 ? 87.904 23.315 16.059 1.00 46.02 304 PRO B O 1
ATOM 4057 N N . VAL B 1 301 ? 85.939 22.367 16.654 1.00 52.23 305 VAL B N 1
ATOM 4058 C CA . VAL B 1 301 ? 85.242 23.637 16.846 1.00 49.80 305 VAL B CA 1
ATOM 4059 C C . VAL B 1 301 ? 85.215 24.081 18.304 1.00 50.22 305 VAL B C 1
ATOM 4060 O O . VAL B 1 301 ? 84.912 25.254 18.577 1.00 52.16 305 VAL B O 1
ATOM 4064 N N . ASP B 1 302 ? 85.517 23.191 19.242 1.00 53.34 306 ASP B N 1
ATOM 4065 C CA . ASP B 1 302 ? 85.625 23.543 20.655 1.00 59.05 306 ASP B CA 1
ATOM 4066 C C . ASP B 1 302 ? 86.787 24.512 20.845 1.00 62.24 306 ASP B C 1
ATOM 4067 O O . ASP B 1 302 ? 87.923 24.176 20.483 1.00 65.12 306 ASP B O 1
ATOM 4072 N N . PRO B 1 303 ? 86.564 25.701 21.416 1.00 58.95 307 PRO B N 1
ATOM 4073 C CA . PRO B 1 303 ? 87.645 26.705 21.452 1.00 55.54 307 PRO B CA 1
ATOM 4074 C C . PRO B 1 303 ? 88.826 26.315 22.326 1.00 51.66 307 PRO B C 1
ATOM 4075 O O . PRO B 1 303 ? 89.938 26.797 22.078 1.00 49.73 307 PRO B O 1
ATOM 4079 N N . ALA B 1 304 ? 88.633 25.469 23.337 1.00 48.44 308 ALA B N 1
ATOM 4080 C CA . ALA B 1 304 ? 89.757 25.033 24.159 1.00 50.23 308 ALA B CA 1
ATOM 4081 C C . ALA B 1 304 ? 90.493 23.852 23.540 1.00 52.02 308 ALA B C 1
ATOM 4082 O O . ALA B 1 304 ? 91.724 23.785 23.613 1.00 53.33 308 ALA B O 1
ATOM 4084 N N . VAL B 1 305 ? 89.758 22.918 22.933 1.00 51.92 309 VAL B N 1
ATOM 4085 C CA . VAL B 1 305 ? 90.399 21.830 22.203 1.00 50.84 309 VAL B CA 1
ATOM 4086 C C . VAL B 1 305 ? 91.135 22.373 20.985 1.00 54.09 309 VAL B C 1
ATOM 4087 O O . VAL B 1 305 ? 92.268 21.968 20.696 1.00 56.98 309 VAL B O 1
ATOM 4091 N N . ALA B 1 306 ? 90.503 23.296 20.253 1.00 53.11 310 ALA B N 1
ATOM 4092 C CA . ALA B 1 306 ? 91.178 23.942 19.132 1.00 51.22 310 ALA B CA 1
ATOM 4093 C C . ALA B 1 306 ? 92.446 24.647 19.592 1.00 50.88 310 ALA B C 1
ATOM 4094 O O . ALA B 1 306 ? 93.484 24.574 18.923 1.00 53.22 310 ALA B O 1
ATOM 4096 N N . ALA B 1 307 ? 92.380 25.333 20.734 1.00 47.76 311 ALA B N 1
ATOM 4097 C CA . ALA B 1 307 ? 93.579 25.941 21.297 1.00 45.17 311 ALA B CA 1
ATOM 4098 C C . ALA B 1 307 ? 94.623 24.884 21.627 1.00 46.56 311 ALA B C 1
ATOM 4099 O O . ALA B 1 307 ? 95.812 25.064 21.338 1.00 47.95 311 ALA B O 1
ATOM 4101 N N . ASP B 1 308 ? 94.194 23.766 22.221 1.00 42.34 312 ASP B N 1
ATOM 4102 C CA . ASP B 1 308 ? 95.132 22.710 22.587 1.00 45.14 312 ASP B CA 1
ATOM 4103 C C . ASP B 1 308 ? 95.855 22.148 21.372 1.00 46.50 312 ASP B C 1
ATOM 4104 O O . ASP B 1 308 ? 97.008 21.717 21.481 1.00 46.84 312 ASP B O 1
ATOM 4109 N N . PHE B 1 309 ? 95.201 22.145 20.212 1.00 49.81 313 PHE B N 1
ATOM 4110 C CA . PHE B 1 309 ? 95.754 21.561 18.997 1.00 48.46 313 PHE B CA 1
ATOM 4111 C C . PHE B 1 309 ? 96.195 22.610 17.985 1.00 50.76 313 PHE B C 1
ATOM 4112 O O . PHE B 1 309 ? 96.487 22.263 16.835 1.00 50.91 313 PHE B O 1
ATOM 4120 N N . ALA B 1 310 ? 96.259 23.883 18.386 1.00 47.87 314 ALA B N 1
ATOM 4121 C CA . ALA B 1 310 ? 96.639 24.935 17.449 1.00 44.76 314 ALA B CA 1
ATOM 4122 C C . ALA B 1 310 ? 98.057 24.732 16.931 1.00 48.58 314 ALA B C 1
ATOM 4123 O O . ALA B 1 310 ? 98.347 25.017 15.763 1.00 49.17 314 ALA B O 1
ATOM 4125 N N . ASP B 1 311 ? 98.956 24.233 17.782 1.00 47.33 315 ASP B N 1
ATOM 4126 C CA . ASP B 1 311 ? 100.323 23.986 17.344 1.00 49.65 315 ASP B CA 1
ATOM 4127 C C . ASP B 1 311 ? 100.404 22.865 16.315 1.00 49.42 315 ASP B C 1
ATOM 4128 O O . ASP B 1 311 ? 101.424 22.741 15.629 1.00 53.61 315 ASP B O 1
ATOM 4133 N N . LEU B 1 312 ? 99.355 22.052 16.190 1.00 50.17 316 LEU B N 1
ATOM 4134 C CA . LEU B 1 312 ? 99.292 21.000 15.186 1.00 50.46 316 LEU B CA 1
ATOM 4135 C C . LEU B 1 312 ? 98.362 21.330 14.029 1.00 48.53 316 LEU B C 1
ATOM 4136 O O . LEU B 1 312 ? 98.430 20.660 12.993 1.00 49.39 316 LEU B O 1
ATOM 4141 N N . PHE B 1 313 ? 97.499 22.338 14.175 1.00 42.92 317 PHE B N 1
ATOM 4142 C CA . PHE B 1 313 ? 96.561 22.758 13.138 1.00 41.18 317 PHE B CA 1
ATOM 4143 C C . PHE B 1 313 ? 96.900 24.198 12.769 1.00 46.77 317 PHE B C 1
ATOM 4144 O O . PHE B 1 313 ? 96.245 25.146 13.231 1.00 50.49 317 PHE B O 1
ATOM 4152 N N . PRO B 1 314 ? 97.913 24.395 11.927 1.00 49.93 318 PRO B N 1
ATOM 4153 C CA . PRO B 1 314 ? 98.484 25.736 11.747 1.00 49.77 318 PRO B CA 1
ATOM 4154 C C . PRO B 1 314 ? 97.546 26.672 11.001 1.00 46.30 318 PRO B C 1
ATOM 4155 O O . PRO B 1 314 ? 96.806 26.262 10.103 1.00 48.11 318 PRO B O 1
ATOM 4159 N N . VAL B 1 315 ? 97.592 27.943 11.384 1.00 46.10 319 VAL B N 1
ATOM 4160 C CA . VAL B 1 315 ? 96.813 28.984 10.722 1.00 48.49 319 VAL B CA 1
ATOM 4161 C C . VAL B 1 315 ? 97.569 29.401 9.466 1.00 48.17 319 VAL B C 1
ATOM 4162 O O . VAL B 1 315 ? 98.803 29.512 9.494 1.00 46.98 319 VAL B O 1
ATOM 4166 N N . PRO B 1 316 ? 96.887 29.598 8.338 1.00 41.83 320 PRO B N 1
ATOM 4167 C CA . PRO B 1 316 ? 97.578 30.082 7.136 1.00 53.94 320 PRO B CA 1
ATOM 4168 C C . PRO B 1 316 ? 97.674 31.598 7.101 1.00 53.93 320 PRO B C 1
ATOM 4169 O O . PRO B 1 316 ? 97.252 32.274 8.045 1.00 55.00 320 PRO B O 1
ATOM 4173 N N . ALA B 1 317 ? 98.233 32.144 6.017 1.00 54.02 321 ALA B N 1
ATOM 4174 C CA . ALA B 1 317 ? 98.293 33.595 5.875 1.00 49.82 321 ALA B CA 1
ATOM 4175 C C . ALA B 1 317 ? 96.896 34.194 5.790 1.00 52.42 321 ALA B C 1
ATOM 4176 O O . ALA B 1 317 ? 96.631 35.257 6.364 1.00 58.24 321 ALA B O 1
ATOM 4178 N N . LYS B 1 318 ? 95.987 33.523 5.086 1.00 48.21 322 LYS B N 1
ATOM 4179 C CA . LYS B 1 318 ? 94.602 33.963 4.996 1.00 50.72 322 LYS B CA 1
ATOM 4180 C C . LYS B 1 318 ? 93.691 32.748 4.972 1.00 55.18 322 LYS B C 1
ATOM 4181 O O . LYS B 1 318 ? 93.889 31.835 4.164 1.00 60.36 322 LYS B O 1
ATOM 4187 N N . LEU B 1 319 ? 92.701 32.739 5.855 1.00 52.01 323 LEU B N 1
ATOM 4188 C CA . LEU B 1 319 ? 91.696 31.684 5.906 1.00 49.37 323 LEU B CA 1
ATOM 4189 C C . LEU B 1 319 ? 90.379 32.269 5.408 1.00 55.05 323 LEU B C 1
ATOM 4190 O O . LEU B 1 319 ? 89.686 32.977 6.143 1.00 63.66 323 LEU B O 1
ATOM 4195 N N . TRP B 1 320 ? 90.044 31.981 4.153 1.00 50.35 324 TRP B N 1
ATOM 4196 C CA . TRP B 1 320 ? 88.768 32.399 3.595 1.00 52.10 324 TRP B CA 1
ATOM 4197 C C . TRP B 1 320 ? 87.651 31.489 4.092 1.00 51.47 324 TRP B C 1
ATOM 4198 O O . TRP B 1 320 ? 87.844 30.281 4.262 1.00 51.45 324 TRP B O 1
ATOM 4209 N N . THR B 1 321 ? 86.481 32.074 4.332 1.00 48.10 325 THR B N 1
ATOM 4210 C CA . THR B 1 321 ? 85.321 31.332 4.798 1.00 48.73 325 THR B CA 1
ATOM 4211 C C . THR B 1 321 ? 84.155 31.538 3.841 1.00 50.85 325 THR B C 1
ATOM 4212 O O . THR B 1 321 ? 84.160 32.450 3.009 1.00 53.16 325 THR B O 1
ATOM 4216 N N . ILE B 1 322 ? 83.147 30.670 3.962 1.00 50.15 326 ILE B N 1
ATOM 4217 C CA . ILE B 1 322 ? 81.980 30.794 3.095 1.00 54.06 326 ILE B CA 1
ATOM 4218 C C . ILE B 1 322 ? 81.211 32.070 3.410 1.00 59.51 326 ILE B C 1
ATOM 4219 O O . ILE B 1 322 ? 80.542 32.630 2.533 1.00 64.18 326 ILE B O 1
ATOM 4224 N N . ALA B 1 323 ? 81.302 32.562 4.650 1.00 61.32 327 ALA B N 1
ATOM 4225 C CA . ALA B 1 323 ? 80.671 33.831 4.990 1.00 67.94 327 ALA B CA 1
ATOM 4226 C C . ALA B 1 323 ? 81.323 34.993 4.252 1.00 80.80 327 ALA B C 1
ATOM 4227 O O . ALA B 1 323 ? 80.672 36.018 4.015 1.00 74.71 327 ALA B O 1
ATOM 4229 N N . ASP B 1 324 ? 82.600 34.854 3.884 1.00 70.64 328 ASP B N 1
ATOM 4230 C CA . ASP B 1 324 ? 83.271 35.896 3.115 1.00 67.74 328 ASP B CA 1
ATOM 4231 C C . ASP B 1 324 ? 82.636 36.074 1.746 1.00 72.33 328 ASP B C 1
ATOM 4232 O O . ASP B 1 324 ? 82.597 37.191 1.219 1.00 83.00 328 ASP B O 1
ATOM 4237 N N . LEU B 1 325 ? 82.142 34.992 1.154 1.00 74.31 329 LEU B N 1
ATOM 4238 C CA . LEU B 1 325 ? 81.471 35.052 -0.134 1.00 74.97 329 LEU B CA 1
ATOM 4239 C C . LEU B 1 325 ? 79.962 35.191 0.013 1.00 79.25 329 LEU B C 1
ATOM 4240 O O . LEU B 1 325 ? 79.223 34.938 -0.944 1.00 79.91 329 LEU B O 1
ATOM 4245 N N . GLY B 1 326 ? 79.494 35.597 1.192 1.00 88.82 330 GLY B N 1
ATOM 4246 C CA . GLY B 1 326 ? 78.085 35.813 1.432 1.00 80.88 330 GLY B CA 1
ATOM 4247 C C . GLY B 1 326 ? 77.291 34.578 1.781 1.00 79.08 330 GLY B C 1
ATOM 4248 O O . GLY B 1 326 ? 76.058 34.649 1.830 1.00 84.37 330 GLY B O 1
ATOM 4249 N N . GLY B 1 327 ? 77.951 33.449 2.024 1.00 72.29 331 GLY B N 1
ATOM 4250 C CA . GLY B 1 327 ? 77.269 32.216 2.352 1.00 70.25 331 GLY B CA 1
ATOM 4251 C C . GLY B 1 327 ? 76.936 31.384 1.128 1.00 67.06 331 GLY B C 1
ATOM 4252 O O . GLY B 1 327 ? 77.064 31.815 -0.022 1.00 67.41 331 GLY B O 1
ATOM 4253 N N . TRP B 1 328 ? 76.486 30.154 1.397 1.00 67.90 332 TRP B N 1
ATOM 4254 C CA . TRP B 1 328 ? 76.184 29.218 0.317 1.00 65.61 332 TRP B CA 1
ATOM 4255 C C . TRP B 1 328 ? 75.087 29.749 -0.590 1.00 74.58 332 TRP B C 1
ATOM 4256 O O . TRP B 1 328 ? 75.127 29.544 -1.808 1.00 76.84 332 TRP B O 1
ATOM 4267 N N . GLY B 1 329 ? 74.101 30.443 -0.016 1.00 84.93 333 GLY B N 1
ATOM 4268 C CA . GLY B 1 329 ? 73.052 31.075 -0.798 1.00 94.04 333 GLY B CA 1
ATOM 4269 C C . GLY B 1 329 ? 73.561 32.070 -1.819 1.00 98.57 333 GLY B C 1
ATOM 4270 O O . GLY B 1 329 ? 72.757 32.616 -2.585 1.00 106.19 333 GLY B O 1
ATOM 4271 N N . SER B 1 330 ? 74.863 32.347 -1.821 1.00 96.69 334 SER B N 1
ATOM 4272 C CA . SER B 1 330 ? 75.534 33.014 -2.927 1.00 95.88 334 SER B CA 1
ATOM 4273 C C . SER B 1 330 ? 76.342 32.035 -3.769 1.00 88.76 334 SER B C 1
ATOM 4274 O O . SER B 1 330 ? 76.122 31.940 -4.972 1.00 93.16 334 SER B O 1
ATOM 4277 N N . VAL B 1 331 ? 77.245 31.270 -3.153 1.00 115.47 335 VAL B N 1
ATOM 4278 C CA . VAL B 1 331 ? 78.182 30.478 -3.947 1.00 111.19 335 VAL B CA 1
ATOM 4279 C C . VAL B 1 331 ? 77.488 29.291 -4.610 1.00 117.55 335 VAL B C 1
ATOM 4280 O O . VAL B 1 331 ? 77.873 28.877 -5.711 1.00 121.45 335 VAL B O 1
ATOM 4284 N N . ASP B 1 332 ? 76.445 28.732 -3.978 1.00 121.33 336 ASP B N 1
ATOM 4285 C CA . ASP B 1 332 ? 75.726 27.626 -4.614 1.00 122.53 336 ASP B CA 1
ATOM 4286 C C . ASP B 1 332 ? 74.876 28.071 -5.800 1.00 127.20 336 ASP B C 1
ATOM 4287 O O . ASP B 1 332 ? 75.049 27.523 -6.899 1.00 124.18 336 ASP B O 1
ATOM 4292 N N . PRO B 1 333 ? 73.942 29.021 -5.664 1.00 135.64 337 PRO B N 1
ATOM 4293 C CA . PRO B 1 333 ? 73.132 29.407 -6.833 1.00 143.78 337 PRO B CA 1
ATOM 4294 C C . PRO B 1 333 ? 73.930 30.134 -7.888 1.00 146.19 337 PRO B C 1
ATOM 4295 O O . PRO B 1 333 ? 73.439 30.325 -9.007 1.00 151.33 337 PRO B O 1
ATOM 4299 N N . GLN B 1 334 ? 75.143 30.539 -7.553 1.00 146.39 338 GLN B N 1
ATOM 4300 C CA . GLN B 1 334 ? 76.090 31.149 -8.458 1.00 145.09 338 GLN B CA 1
ATOM 4301 C C . GLN B 1 334 ? 77.144 30.112 -8.881 1.00 139.96 338 GLN B C 1
ATOM 4302 O O . GLN B 1 334 ? 78.224 30.469 -9.369 1.00 131.63 338 GLN B O 1
ATOM 4308 N N . LEU B 1 335 ? 76.812 28.821 -8.720 1.00 142.48 339 LEU B N 1
ATOM 4309 C CA . LEU B 1 335 ? 77.796 27.738 -8.711 1.00 135.68 339 LEU B CA 1
ATOM 4310 C C . LEU B 1 335 ? 78.650 27.739 -9.967 1.00 132.73 339 LEU B C 1
ATOM 4311 O O . LEU B 1 335 ? 78.183 28.027 -11.072 1.00 135.81 339 LEU B O 1
ATOM 4316 N N . PHE B 1 336 ? 79.922 27.412 -9.770 1.00 126.12 340 PHE B N 1
ATOM 4317 C CA . PHE B 1 336 ? 80.881 27.205 -10.841 1.00 124.24 340 PHE B CA 1
ATOM 4318 C C . PHE B 1 336 ? 81.021 25.713 -11.091 1.00 122.00 340 PHE B C 1
ATOM 4319 O O . PHE B 1 336 ? 81.220 24.949 -10.141 1.00 123.38 340 PHE B O 1
ATOM 4327 N N . ASP B 1 337 ? 80.946 25.315 -12.361 1.00 116.65 341 ASP B N 1
ATOM 4328 C CA . ASP B 1 337 ? 81.301 23.974 -12.847 1.00 108.27 341 ASP B CA 1
ATOM 4329 C C . ASP B 1 337 ? 80.905 23.883 -14.313 1.00 107.08 341 ASP B C 1
ATOM 4330 O O . ASP B 1 337 ? 80.515 24.884 -14.917 1.00 108.31 341 ASP B O 1
#

Secondary structure (DSSP, 8-state):
--EEEEEE-SS-HHHHHHHHHHHHTSTTTTT-EEEEEE--HHHHHHHHHTT---SEEE-SSTHHHHHHHHTTSS-GGGG-STTTT--EEEEEEEEEETT-TT---SGGGGGSTTPPEE---TTT-SHHHHHHHHHHHHHHTTTTSHHHHHHHHHHHHHHH-----SSHHHHHHHHHHT--SEEEEEHHHHHHHHHTT-SEEEE--SEEEEEEE-EEE-TT-TTHHHHHHHHHHHTSHHHHHHHHHTTPEES-HHHHHHTTTTS---SEEE-TTTTT-HHHHTTT---/--EEEEEE-SS-HHHHHHHHHHHHTSTTTSS-EEEEEE--HHHHHHHHHTT---SEEE-SSTHHHHHHHHTTSB-GGGG-STTTT--EEEEEEEEEETT-TT---SGGGGGSTTPPEE---TTT-SHHHHHHHHHHHHHTTTTTSHHHHHHHHHHHHHHH-----SSHHHHHHHHHTT--SEEEEEHHHHHHHHHTT-SEEEE--SEEEEEEE-EEEBTT-S-HHHHHHHHHHTTSHHHHHHHHHTTPEE-SHHHHHHTTTTS---SEEE-GGGGT-HHHHTTT---

GO terms:
  GO:0005886 plasma membrane (C, TAS)

Solvent-accessible surface area: 23320 Å² total; per-residue (Å²): 203,40,43,0,25,0,0,0,1,7,1,0,64,36,0,0,56,40,0,21,78,15,0,38,79,25,166,84,0,175,40,5,105,18,81,50,28,68,20,13,2,0,73,22,0,100,26,2,18,132,54,65,105,12,14,0,0,0,0,0,0,48,16,1,0,40,75,0,38,191,38,22,33,2,68,148,96,28,58,91,80,107,43,131,4,26,0,0,5,2,2,0,0,0,1,2,63,55,56,7,98,97,86,0,120,50,8,78,21,0,53,81,132,74,8,52,0,0,1,0,17,17,123,15,2,0,2,0,37,3,1,9,5,0,0,19,0,11,70,1,73,10,33,171,83,56,105,45,0,49,61,12,8,88,52,0,41,113,120,17,17,175,65,106,18,22,5,2,76,90,0,7,76,49,0,42,162,50,36,10,31,0,1,1,0,4,4,1,2,0,26,23,14,49,159,73,65,89,95,12,73,55,31,40,0,67,57,0,0,76,2,44,0,1,2,1,18,0,16,24,6,41,62,65,61,20,0,45,19,0,68,72,11,0,53,50,86,92,0,1,84,34,0,4,90,12,2,1,39,11,63,28,111,62,3,34,68,92,35,55,112,106,16,80,124,23,88,84,54,9,29,18,77,62,18,52,19,33,70,61,18,54,103,108,95,40,132,176,40,44,3,28,2,0,0,1,8,1,0,68,36,0,0,56,36,0,23,75,14,0,57,92,24,129,112,0,143,45,3,107,18,86,51,34,67,22,12,3,0,73,25,0,98,24,1,21,130,58,66,103,8,11,1,0,0,0,0,0,46,18,0,0,31,57,0,45,166,36,21,31,4,70,164,92,27,39,73,98,110,54,113,5,20,0,0,7,2,1,0,0,0,3,2,64,53,60,7,95,102,81,0,130,55,7,77,22,0,54,81,134,73,9,53,0,0,1,0,16,8,130,13,2,0,2,0,46,3,1,10,4,0,0,10,0,14,73,0,74,11,29,195,86,64,110,36,0,48,74,13,12,80,48,1,36,104,122,16,16,172,64,105,15,24,4,3,78,91,1,6,79,44,0,43,146,51,31,8,32,0,2,1,1,4,4,1,2,0,24,22,15,54,157,72,63,97,96,14,67,53,28,48,0,68,58,0,0,83,2,48,0,0,2,0,16,0,27,36,2,41,58,67,52,20,0,42,26,0,55,84,9,0,59,51,76,98,0,1,87,33,0,3,94,9,0,1,40,13,60,25,114,62,2,35,68,92,28,56,115,114,19,80,126,23,88,90,54,15,33,18,78,69,21,63,18,30,71,43,11,42,98,78,112,40,114

B-factor: mean 61.09, std 18.4, range [33.08, 151.33]

Nearest PDB structures (foldseek):
  6ddn-assembly2_B  TM=1.003E+00  e=6.702E-59  Mycobacterium tuberculosis H37Rv
  1sbp-assembly1_A  TM=9.236E-01  e=2.440E-25  Salmonella enterica subsp. enterica serovar Typhimurium
  5um2-assembly1_A  TM=9.198E-01  e=2.818E-23  Xanthomonas citri pv. citri str. 306
  4xxu-assembly1_B  TM=8.075E-01  e=3.274E-14  Escherichia coli K-12
  4rxl-assembly1_A  TM=8.268E-01  e=5.700E-12  Vibrio cholerae O1 biovar El Tor str. N16961

Radius of gyration: 32.0 Å; Cα contacts (8 Å, |Δi|>4): 1198; chains: 2; bounding box: 98×60×60 Å